Protein AF-0000000066163189 (afdb_homodimer)

Radius of gyration: 23.79 Å; Cα contacts (8 Å, |Δi|>4): 1045; chains: 2; bounding box: 40×76×50 Å

pLDDT: mean 97.34, std 6.43, range [40.25, 99.0]

Organism: Oryza sativa subsp. japonica (NCBI:txid39947)

Nearest PDB structures (foldseek):
  1h1z-assembly1_B  TM=1.001E+00  e=7.828E-42  Oryza sativa
  3ovr-assembly1_B  TM=9.653E-01  e=7.271E-29  Homo sapiens
  1tqx-assembly1_A  TM=9.604E-01  e=1.613E-27  Plasmodium falciparum 3D7
  2fli-assembly1_D  TM=9.454E-01  e=3.245E-25  Streptococcus pyogenes
  3ct7-assembly1_A  TM=8.691E-01  e=1.457E-18  unclassified

Sequence (456 aa):
MAAAAAAKIAPSMLSSDFANLAAEADRMVRLGADWLHMDIMDGHFVPNLTIGAPVIQSLRKHTKAYLDCHLMVTNPSDYVEPLAKAGASGFTFHIEVSRDNWQELIQSIKAKGMRPGVSLRPGTPVEEVFPLVEAENPVELVLVMTVEPGFGGQKFMPEMMEKVRALRKKYPSLDIEVDGGLGPSTIDVAASAGANCIVAGSSIFGAAEPGEVISALRKSVEGSQNKSMAAAAAAKIAPSMLSSDFANLAAEADRMVRLGADWLHMDIMDGHFVPNLTIGAPVIQSLRKHTKAYLDCHLMVTNPSDYVEPLAKAGASGFTFHIEVSRDNWQELIQSIKAKGMRPGVSLRPGTPVEEVFPLVEAENPVELVLVMTVEPGFGGQKFMPEMMEKVRALRKKYPSLDIEVDGGLGPSTIDVAASAGANCIVAGSSIFGAAEPGEVISALRKSVEGSQNKS

Structure (mmCIF, N/CA/C/O backbone):
data_AF-0000000066163189-model_v1
#
loop_
_entity.id
_entity.type
_entity.pdbx_description
1 polymer 'Ribulose-phosphate 3-epimerase, cytoplasmic isoform'
#
loop_
_atom_site.group_PDB
_atom_site.id
_atom_site.type_symbol
_atom_site.label_atom_id
_atom_site.label_alt_id
_atom_site.label_comp_id
_atom_site.label_asym_id
_atom_site.label_entity_id
_atom_site.label_seq_id
_atom_site.pdbx_PDB_ins_code
_atom_site.Cartn_x
_atom_site.Cartn_y
_atom_site.Cartn_z
_atom_site.occupancy
_atom_site.B_iso_or_equiv
_atom_site.auth_seq_id
_atom_site.auth_comp_id
_atom_site.auth_asym_id
_atom_site.auth_atom_id
_atom_site.pdbx_PDB_model_num
ATOM 1 N N . MET A 1 1 ? -7.438 36.906 21.609 1 40.25 1 MET A N 1
ATOM 2 C CA . MET A 1 1 ? -6.391 36.438 20.703 1 40.25 1 MET A CA 1
ATOM 3 C C . MET A 1 1 ? -6.629 35 20.297 1 40.25 1 MET A C 1
ATOM 5 O O . MET A 1 1 ? -6.984 34.156 21.125 1 40.25 1 MET A O 1
ATOM 9 N N . ALA A 1 2 ? -7.105 34.812 19.094 1 50.72 2 ALA A N 1
ATOM 10 C CA . ALA A 1 2 ? -7.41 33.438 18.688 1 50.72 2 ALA A CA 1
ATOM 11 C C . ALA A 1 2 ? -6.32 32.469 19.141 1 50.72 2 ALA A C 1
ATOM 13 O O . ALA A 1 2 ? -5.129 32.781 19.031 1 50.72 2 ALA A O 1
ATOM 14 N N . ALA A 1 3 ? -6.629 31.531 19.969 1 64.12 3 ALA A N 1
ATOM 15 C CA . ALA A 1 3 ? -5.676 30.562 20.5 1 64.12 3 ALA A CA 1
ATOM 16 C C . ALA A 1 3 ? -4.816 29.969 19.375 1 64.12 3 ALA A C 1
ATOM 18 O O . ALA A 1 3 ? -5.324 29.625 18.312 1 64.12 3 ALA A O 1
ATOM 19 N N . ALA A 1 4 ? -3.529 30.141 19.453 1 75.44 4 ALA A N 1
ATOM 20 C CA . ALA A 1 4 ? -2.559 29.609 18.5 1 75.44 4 ALA A CA 1
ATOM 21 C C . ALA A 1 4 ? -2.797 28.125 18.266 1 75.44 4 ALA A C 1
ATOM 23 O O . ALA A 1 4 ? -3.154 27.375 19.188 1 75.44 4 ALA A O 1
ATOM 24 N N . ALA A 1 5 ? -2.73 27.75 16.938 1 88 5 ALA A N 1
ATOM 25 C CA . ALA A 1 5 ? -2.875 26.344 16.594 1 88 5 ALA A CA 1
ATOM 26 C C . ALA A 1 5 ? -1.84 25.484 17.328 1 88 5 ALA A C 1
ATOM 28 O O . ALA A 1 5 ? -0.652 25.812 17.344 1 88 5 ALA A O 1
ATOM 29 N N . ALA A 1 6 ? -2.271 24.484 18.047 1 94.44 6 ALA A N 1
ATOM 30 C CA . ALA A 1 6 ? -1.407 23.641 18.875 1 94.44 6 ALA A CA 1
ATOM 31 C C . ALA A 1 6 ? -0.386 22.891 18.016 1 94.44 6 ALA A C 1
ATOM 33 O O . ALA A 1 6 ? -0.694 22.453 16.906 1 94.44 6 ALA A O 1
ATOM 34 N N . ALA A 1 7 ? 0.768 22.734 18.562 1 98.19 7 ALA A N 1
ATOM 35 C CA . ALA A 1 7 ? 1.824 21.969 17.906 1 98.19 7 ALA A CA 1
ATOM 36 C C . ALA A 1 7 ? 1.438 20.5 17.766 1 98.19 7 ALA A C 1
ATOM 38 O O . ALA A 1 7 ? 0.991 19.875 18.734 1 98.19 7 ALA A O 1
ATOM 39 N N . LYS A 1 8 ? 1.485 19.969 16.625 1 98.75 8 LYS A N 1
ATOM 40 C CA . LYS A 1 8 ? 1.299 18.562 16.344 1 98.75 8 LYS A CA 1
ATOM 41 C C . LYS A 1 8 ? 2.514 17.969 15.617 1 98.75 8 LYS A C 1
ATOM 43 O O . LYS A 1 8 ? 2.883 18.453 14.539 1 98.75 8 LYS A O 1
ATOM 48 N N . ILE A 1 9 ? 3.146 17.016 16.234 1 98.94 9 ILE A N 1
ATOM 49 C CA . ILE A 1 9 ? 4.242 16.297 15.586 1 98.94 9 ILE A CA 1
ATOM 50 C C . ILE A 1 9 ? 3.736 14.961 15.039 1 98.94 9 ILE A C 1
ATOM 52 O O . ILE A 1 9 ? 3.148 14.164 15.781 1 98.94 9 ILE A O 1
ATOM 56 N N . ALA A 1 10 ? 3.941 14.727 13.75 1 98.94 10 ALA A N 1
ATOM 57 C CA . ALA A 1 10 ? 3.395 13.562 13.055 1 98.94 10 ALA A CA 1
ATOM 58 C C . ALA A 1 10 ? 4.488 12.797 12.328 1 98.94 10 ALA A C 1
ATOM 60 O O . ALA A 1 10 ? 4.73 13.016 11.141 1 98.94 10 ALA A O 1
ATOM 61 N N . PRO A 1 11 ? 5.145 11.852 13 1 98.94 11 PRO A N 1
ATOM 62 C CA . PRO A 1 11 ? 6.117 11.023 12.281 1 98.94 11 PRO A CA 1
ATOM 63 C C . PRO A 1 11 ? 5.523 10.336 11.055 1 98.94 11 PRO A C 1
ATOM 65 O O . PRO A 1 11 ? 4.422 9.781 11.125 1 98.94 11 PRO A O 1
ATOM 68 N N . SER A 1 12 ? 6.184 10.516 9.891 1 98.88 12 SER A N 1
ATOM 69 C CA . SER A 1 12 ? 5.773 9.781 8.695 1 98.88 12 SER A CA 1
ATOM 70 C C . SER A 1 12 ? 6.105 8.297 8.82 1 98.88 12 SER A C 1
ATOM 72 O O . SER A 1 12 ? 7.277 7.914 8.828 1 98.88 12 SER A O 1
ATOM 74 N N . MET A 1 13 ? 5.117 7.516 8.781 1 98.81 13 MET A N 1
ATOM 75 C CA . MET A 1 13 ? 5.312 6.078 8.961 1 98.81 13 MET A CA 1
ATOM 76 C C . MET A 1 13 ? 5.949 5.457 7.727 1 98.81 13 MET A C 1
ATOM 78 O O . MET A 1 13 ? 6.387 4.305 7.762 1 98.81 13 MET A O 1
ATOM 82 N N . LEU A 1 14 ? 6.043 6.207 6.664 1 98.62 14 LEU A N 1
ATOM 83 C CA . LEU A 1 14 ? 6.734 5.742 5.469 1 98.62 14 LEU A CA 1
ATOM 84 C C . LEU A 1 14 ? 8.172 5.352 5.793 1 98.62 14 LEU A C 1
ATOM 86 O O . LEU A 1 14 ? 8.766 4.508 5.109 1 98.62 14 LEU A O 1
ATOM 90 N N . SER A 1 15 ? 8.75 5.996 6.816 1 98.31 15 SER A N 1
ATOM 91 C CA . SER A 1 15 ? 10.133 5.734 7.211 1 98.31 15 SER A CA 1
ATOM 92 C C . SER A 1 15 ? 10.211 4.613 8.242 1 98.31 15 SER A C 1
ATOM 94 O O . SER A 1 15 ? 11.305 4.219 8.648 1 98.31 15 SER A O 1
ATOM 96 N N . SER A 1 16 ? 9.086 4.078 8.641 1 98.56 16 SER A N 1
ATOM 97 C CA . SER A 1 16 ? 9.07 3.031 9.656 1 98.56 16 SER A CA 1
ATOM 98 C C . SER A 1 16 ? 9.258 1.651 9.039 1 98.56 16 SER A C 1
ATOM 100 O O . SER A 1 16 ? 9.375 1.528 7.816 1 98.56 16 SER A O 1
ATOM 102 N N . ASP A 1 17 ? 9.406 0.625 9.906 1 98.75 17 ASP A N 1
ATOM 103 C CA . ASP A 1 17 ? 9.336 -0.772 9.492 1 98.75 17 ASP A CA 1
ATOM 104 C C . ASP A 1 17 ? 7.883 -1.229 9.336 1 98.75 17 ASP A C 1
ATOM 106 O O . ASP A 1 17 ? 7.25 -1.634 10.312 1 98.75 17 ASP A O 1
ATOM 110 N N . PHE A 1 18 ? 7.395 -1.309 8.086 1 98.88 18 PHE A N 1
ATOM 111 C CA . PHE A 1 18 ? 6.004 -1.672 7.836 1 98.88 18 PHE A CA 1
ATOM 112 C C . PHE A 1 18 ? 5.723 -3.098 8.297 1 98.88 18 PHE A C 1
ATOM 114 O O . PHE A 1 18 ? 4.566 -3.473 8.5 1 98.88 18 PHE A O 1
ATOM 121 N N . ALA A 1 19 ? 6.793 -3.898 8.414 1 98.88 19 ALA A N 1
ATOM 122 C CA . ALA A 1 19 ? 6.59 -5.281 8.844 1 98.88 19 ALA A CA 1
ATOM 123 C C . ALA A 1 19 ? 6.266 -5.359 10.328 1 98.88 19 ALA A C 1
ATOM 125 O O . ALA A 1 19 ? 5.801 -6.391 10.82 1 98.88 19 ALA A O 1
ATOM 126 N N . ASN A 1 20 ? 6.551 -4.332 11.062 1 98.88 20 ASN A N 1
ATOM 127 C CA . ASN A 1 20 ? 6.258 -4.191 12.484 1 98.88 20 ASN A CA 1
ATOM 128 C C . ASN A 1 20 ? 5.566 -2.863 12.789 1 98.88 20 ASN A C 1
ATOM 130 O O . ASN A 1 20 ? 5.965 -2.148 13.711 1 98.88 20 ASN A O 1
ATOM 134 N N . LEU A 1 21 ? 4.574 -2.578 12.039 1 98.94 21 LEU A N 1
ATOM 135 C CA . LEU A 1 21 ? 3.941 -1.264 12.008 1 98.94 21 LEU A CA 1
ATOM 136 C C . LEU A 1 21 ? 3.275 -0.943 13.336 1 98.94 21 LEU A C 1
ATOM 138 O O . LEU A 1 21 ? 3.326 0.198 13.805 1 98.94 21 LEU A O 1
ATOM 142 N N . ALA A 1 22 ? 2.619 -1.961 13.969 1 98.94 22 ALA A N 1
ATOM 143 C CA . ALA A 1 22 ? 1.968 -1.738 15.258 1 98.94 22 ALA A CA 1
ATOM 144 C C . ALA A 1 22 ? 2.977 -1.296 16.312 1 98.94 22 ALA A C 1
ATOM 146 O O . ALA A 1 22 ? 2.732 -0.341 17.047 1 98.94 22 ALA A O 1
ATOM 147 N N . ALA A 1 23 ? 4.07 -1.966 16.359 1 98.88 23 ALA A N 1
ATOM 148 C CA . ALA A 1 23 ? 5.121 -1.641 17.312 1 98.88 23 ALA A CA 1
ATOM 149 C C . ALA A 1 23 ? 5.711 -0.262 17.031 1 98.88 23 ALA A C 1
ATOM 151 O O . ALA A 1 23 ? 5.988 0.501 17.969 1 98.88 23 ALA A O 1
ATOM 152 N N . GLU A 1 24 ? 5.934 0.017 15.773 1 98.88 24 GLU A N 1
ATOM 153 C CA . GLU A 1 24 ? 6.473 1.317 15.383 1 98.88 24 GLU A CA 1
ATOM 154 C C . GLU A 1 24 ? 5.516 2.445 15.766 1 98.88 24 GLU A C 1
ATOM 156 O O . GLU A 1 24 ? 5.949 3.498 16.25 1 98.88 24 GLU A O 1
ATOM 161 N N . ALA A 1 25 ? 4.254 2.215 15.5 1 98.88 25 ALA A N 1
ATOM 162 C CA . ALA A 1 25 ? 3.238 3.201 15.859 1 98.88 25 ALA A CA 1
ATOM 163 C C . ALA A 1 25 ? 3.227 3.451 17.359 1 98.88 25 ALA A C 1
ATOM 165 O O . ALA A 1 25 ? 3.227 4.602 17.812 1 98.88 25 ALA A O 1
ATOM 166 N N . ASP A 1 26 ? 3.215 2.379 18.125 1 98.88 26 ASP A N 1
ATOM 167 C CA . ASP A 1 26 ? 3.227 2.479 19.578 1 98.88 26 ASP A CA 1
ATOM 168 C C . ASP A 1 26 ? 4.473 3.215 20.062 1 98.88 26 ASP A C 1
ATOM 170 O O . ASP A 1 26 ? 4.387 4.066 20.953 1 98.88 26 ASP A O 1
ATOM 174 N N . ARG A 1 27 ? 5.566 2.863 19.5 1 98.81 27 ARG A N 1
ATOM 175 C CA . ARG A 1 27 ? 6.836 3.49 19.844 1 98.81 27 ARG A CA 1
ATOM 176 C C . ARG A 1 27 ? 6.777 5 19.641 1 98.81 27 ARG A C 1
ATOM 178 O O . ARG A 1 27 ? 7.152 5.77 20.516 1 98.81 27 ARG A O 1
ATOM 185 N N . MET A 1 28 ? 6.289 5.418 18.484 1 98.88 28 MET A N 1
ATOM 186 C CA . MET A 1 28 ? 6.223 6.84 18.156 1 98.88 28 MET A CA 1
ATOM 187 C C . MET A 1 28 ? 5.273 7.574 19.094 1 98.88 28 MET A C 1
ATOM 189 O O . MET A 1 28 ? 5.582 8.672 19.562 1 98.88 28 MET A O 1
ATOM 193 N N . VAL A 1 29 ? 4.125 6.977 19.375 1 98.88 29 VAL A N 1
ATOM 194 C CA . VAL A 1 29 ? 3.152 7.605 20.266 1 98.88 29 VAL A CA 1
ATOM 195 C C . VAL A 1 29 ? 3.742 7.734 21.656 1 98.88 29 VAL A C 1
ATOM 197 O O . VAL A 1 29 ? 3.646 8.797 22.281 1 98.88 29 VAL A O 1
ATOM 200 N N . ARG A 1 30 ? 4.398 6.73 22.125 1 98.75 30 ARG A N 1
ATOM 201 C CA . ARG A 1 30 ? 5.012 6.742 23.453 1 98.75 30 ARG A CA 1
ATOM 202 C C . ARG A 1 30 ? 6.109 7.797 23.531 1 98.75 30 ARG A C 1
ATOM 204 O O . ARG A 1 30 ? 6.328 8.383 24.594 1 98.75 30 ARG A O 1
ATOM 211 N N . LEU A 1 31 ? 6.707 8.039 22.438 1 98.81 31 LEU A N 1
ATOM 212 C CA . LEU A 1 31 ? 7.832 8.969 22.422 1 98.81 31 LEU A CA 1
ATOM 213 C C . LEU A 1 31 ? 7.348 10.406 22.25 1 98.81 31 LEU A C 1
ATOM 215 O O . LEU A 1 31 ? 8.156 11.336 22.234 1 98.81 31 LEU A O 1
ATOM 219 N N . GLY A 1 32 ? 6.043 10.602 22.031 1 98.75 32 GLY A N 1
ATOM 220 C CA . GLY A 1 32 ? 5.508 11.945 22.109 1 98.75 32 GLY A CA 1
ATOM 221 C C . GLY A 1 32 ? 4.84 12.398 20.828 1 98.75 32 GLY A C 1
ATOM 222 O O . GLY A 1 32 ? 4.418 13.555 20.703 1 98.75 32 GLY A O 1
ATOM 223 N N . ALA A 1 33 ? 4.73 11.547 19.859 1 98.88 33 ALA A N 1
ATOM 224 C CA . ALA A 1 33 ? 4.035 11.906 18.625 1 98.88 33 ALA A CA 1
ATOM 225 C C . ALA A 1 33 ? 2.562 12.203 18.891 1 98.88 33 ALA A C 1
ATOM 227 O O . ALA A 1 33 ? 1.92 11.523 19.688 1 98.88 33 ALA A O 1
ATOM 228 N N . ASP A 1 34 ? 2.027 13.195 18.234 1 98.81 34 ASP A N 1
ATOM 229 C CA . ASP A 1 34 ? 0.611 13.531 18.344 1 98.81 34 ASP A CA 1
ATOM 230 C C . ASP A 1 34 ? -0.208 12.75 17.312 1 98.81 34 ASP A C 1
ATOM 232 O O . ASP A 1 34 ? -1.322 12.312 17.609 1 98.81 34 ASP A O 1
ATOM 236 N N . TRP A 1 35 ? 0.291 12.688 16.109 1 98.88 35 TRP A N 1
ATOM 237 C CA . TRP A 1 35 ? -0.327 12 14.969 1 98.88 35 TRP A CA 1
ATOM 238 C C . TRP A 1 35 ? 0.63 10.984 14.359 1 98.88 35 TRP A C 1
ATOM 240 O O . TRP A 1 35 ? 1.828 11 14.648 1 98.88 35 TRP A O 1
ATOM 250 N N . LEU A 1 36 ? 0.13 10.047 13.664 1 98.94 36 LEU A N 1
ATOM 251 C CA . LEU A 1 36 ? 0.882 9.172 12.773 1 98.94 36 LEU A CA 1
ATOM 252 C C . LEU A 1 36 ? 0.551 9.469 11.312 1 98.94 36 LEU A C 1
ATOM 254 O O . LEU A 1 36 ? -0.595 9.305 10.891 1 98.94 36 LEU A O 1
ATOM 258 N N . HIS A 1 37 ? 1.561 9.977 10.609 1 98.94 37 HIS A N 1
ATOM 259 C CA . HIS A 1 37 ? 1.363 10.383 9.227 1 98.94 37 HIS A CA 1
ATOM 260 C C . HIS A 1 37 ? 1.447 9.188 8.281 1 98.94 37 HIS A C 1
ATOM 262 O O . HIS A 1 37 ? 2.449 8.469 8.273 1 98.94 37 HIS A O 1
ATOM 268 N N . MET A 1 38 ? 0.392 8.953 7.566 1 98.94 38 MET A N 1
ATOM 269 C CA . MET A 1 38 ? 0.267 7.805 6.672 1 98.94 38 MET A CA 1
ATOM 270 C C . MET A 1 38 ? 0.242 8.25 5.215 1 98.94 38 MET A C 1
ATOM 272 O O . MET A 1 38 ? -0.732 8.859 4.762 1 98.94 38 MET A O 1
ATOM 276 N N . ASP A 1 39 ? 1.277 7.949 4.52 1 98.94 39 ASP A N 1
ATOM 277 C CA . ASP A 1 39 ? 1.417 8.367 3.125 1 98.94 39 ASP A CA 1
ATOM 278 C C . ASP A 1 39 ? 0.782 7.344 2.184 1 98.94 39 ASP A C 1
ATOM 280 O O . ASP A 1 39 ? 1.329 6.258 1.976 1 98.94 39 ASP A O 1
ATOM 284 N N . ILE A 1 40 ? -0.329 7.688 1.602 1 98.94 40 ILE A N 1
ATOM 285 C CA . ILE A 1 40 ? -1.058 6.84 0.663 1 98.94 40 ILE A CA 1
ATOM 286 C C . ILE A 1 40 ? -0.756 7.281 -0.768 1 98.94 40 ILE A C 1
ATOM 288 O O . ILE A 1 40 ? -1.087 8.398 -1.163 1 98.94 40 ILE A O 1
ATOM 292 N N . MET A 1 41 ? -0.083 6.449 -1.562 1 98.94 41 MET A N 1
ATOM 293 C CA . MET A 1 41 ? 0.368 6.758 -2.916 1 98.94 41 MET A CA 1
ATOM 294 C C . MET A 1 41 ? -0.101 5.695 -3.902 1 98.94 41 MET A C 1
ATOM 296 O O . MET A 1 41 ? -0.005 4.5 -3.621 1 98.94 41 MET A O 1
ATOM 300 N N . ASP A 1 42 ? -0.546 6.082 -5.141 1 98.81 42 ASP A N 1
ATOM 301 C CA . ASP A 1 42 ? -1.227 5.133 -6.02 1 98.81 42 ASP A CA 1
ATOM 302 C C . ASP A 1 42 ? -0.363 4.789 -7.23 1 98.81 42 ASP A C 1
ATOM 304 O O . ASP A 1 42 ? -0.814 4.094 -8.141 1 98.81 42 ASP A O 1
ATOM 308 N N . GLY A 1 43 ? 0.886 5.332 -7.293 1 98.56 43 GLY A N 1
ATOM 309 C CA . GLY A 1 43 ? 1.746 5.043 -8.43 1 98.56 43 GLY A CA 1
ATOM 310 C C . GLY A 1 43 ? 1.353 5.797 -9.68 1 98.56 43 GLY A C 1
ATOM 311 O O . GLY A 1 43 ? 1.893 5.547 -10.758 1 98.56 43 GLY A O 1
ATOM 312 N N . HIS A 1 44 ? 0.404 6.695 -9.719 1 98.69 44 HIS A N 1
ATOM 313 C CA . HIS A 1 44 ? -0.078 7.477 -10.859 1 98.69 44 HIS A CA 1
ATOM 314 C C . HIS A 1 44 ? 0.061 8.969 -10.602 1 98.69 44 HIS A C 1
ATOM 316 O O . HIS A 1 44 ? 0.717 9.68 -11.367 1 98.69 44 HIS A O 1
ATOM 322 N N . PHE A 1 45 ? -0.524 9.453 -9.477 1 98.69 45 PHE A N 1
ATOM 323 C CA . PHE A 1 45 ? -0.32 10.844 -9.109 1 98.69 45 PHE A CA 1
ATOM 324 C C . PHE A 1 45 ? 1.151 11.125 -8.82 1 98.69 45 PHE A C 1
ATOM 326 O O . PHE A 1 45 ? 1.679 12.172 -9.203 1 98.69 45 PHE A O 1
ATOM 333 N N . VAL A 1 46 ? 1.756 10.234 -8.055 1 98.62 46 VAL A N 1
ATOM 334 C CA . VAL A 1 46 ? 3.199 10.141 -7.867 1 98.62 46 VAL A CA 1
ATOM 335 C C . VAL A 1 46 ? 3.693 8.766 -8.32 1 98.62 46 VAL A C 1
ATOM 337 O O . VAL A 1 46 ? 2.916 7.812 -8.398 1 98.62 46 VAL A O 1
ATOM 340 N N . PRO A 1 47 ? 4.957 8.641 -8.664 1 97.44 47 PRO A N 1
ATOM 341 C CA . PRO A 1 47 ? 5.43 7.375 -9.234 1 97.44 47 PRO A CA 1
ATOM 342 C C . PRO A 1 47 ? 5.461 6.246 -8.203 1 97.44 47 PRO A C 1
ATOM 344 O O . PRO A 1 47 ? 5.352 5.074 -8.57 1 97.44 47 PRO A O 1
ATOM 347 N N . ASN A 1 48 ? 5.539 6.516 -6.992 1 98.06 48 ASN A N 1
ATOM 348 C CA . ASN A 1 48 ? 5.645 5.5 -5.949 1 98.06 48 ASN A CA 1
ATOM 349 C C . ASN A 1 48 ? 4.273 4.961 -5.551 1 98.06 48 ASN A C 1
ATOM 351 O O . ASN A 1 48 ? 3.299 5.707 -5.496 1 98.06 48 ASN A O 1
ATOM 355 N N . LEU A 1 49 ? 4.172 3.625 -5.348 1 98.75 49 LEU A N 1
ATOM 356 C CA . LEU A 1 49 ? 3.029 2.945 -4.746 1 98.75 49 LEU A CA 1
ATOM 357 C C . LEU A 1 49 ? 3.342 2.52 -3.314 1 98.75 49 LEU A C 1
ATOM 359 O O . LEU A 1 49 ? 4.348 1.847 -3.068 1 98.75 49 LEU A O 1
ATOM 363 N N . THR A 1 50 ? 2.52 2.889 -2.33 1 98.81 50 THR A N 1
ATOM 364 C CA . THR A 1 50 ? 2.904 2.613 -0.949 1 98.81 50 THR A CA 1
ATOM 365 C C . THR A 1 50 ? 1.864 1.733 -0.262 1 98.81 50 THR A C 1
ATOM 367 O O . THR A 1 50 ? 1.896 0.508 -0.395 1 98.81 50 THR A O 1
ATOM 370 N N . ILE A 1 51 ? 0.811 2.361 0.335 1 98.94 51 ILE A N 1
ATOM 371 C CA . ILE A 1 51 ? -0.146 1.6 1.13 1 98.94 51 ILE A CA 1
ATOM 372 C C . ILE A 1 51 ? -1.564 2.08 0.83 1 98.94 51 ILE A C 1
ATOM 374 O O . ILE A 1 51 ? -1.754 3.16 0.266 1 98.94 51 ILE A O 1
ATOM 378 N N . GLY A 1 52 ? -2.537 1.241 1.161 1 98.81 52 GLY A N 1
ATOM 379 C CA . GLY A 1 52 ? -3.943 1.6 1.069 1 98.81 52 GLY A CA 1
ATOM 380 C C . GLY A 1 52 ? -4.738 1.227 2.307 1 98.81 52 GLY A C 1
ATOM 381 O O . GLY A 1 52 ? -4.172 1.091 3.395 1 98.81 52 GLY A O 1
ATOM 382 N N . ALA A 1 53 ? -6.031 1.121 2.154 1 98.88 53 ALA A N 1
ATOM 383 C CA . ALA A 1 53 ? -6.984 0.951 3.248 1 98.88 53 ALA A CA 1
ATOM 384 C C . ALA A 1 53 ? -6.664 -0.295 4.066 1 98.88 53 ALA A C 1
ATOM 386 O O . ALA A 1 53 ? -6.793 -0.29 5.293 1 98.88 53 ALA A O 1
ATOM 387 N N . PRO A 1 54 ? -6.191 -1.445 3.457 1 98.81 54 PRO A N 1
ATOM 388 C CA . PRO A 1 54 ? -5.93 -2.641 4.262 1 98.81 54 PRO A CA 1
ATOM 389 C C . PRO A 1 54 ? -4.863 -2.406 5.332 1 98.81 54 PRO A C 1
ATOM 391 O O . PRO A 1 54 ? -4.965 -2.947 6.438 1 98.81 54 PRO A O 1
ATOM 394 N N . VAL A 1 55 ? -3.893 -1.619 5.023 1 98.94 55 VAL A N 1
ATOM 395 C CA . VAL A 1 55 ? -2.834 -1.333 5.988 1 98.94 55 VAL A CA 1
ATOM 396 C C . VAL A 1 55 ? -3.375 -0.434 7.094 1 98.94 55 VAL A C 1
ATOM 398 O O . VAL A 1 55 ? -3.1 -0.66 8.273 1 98.94 55 VAL A O 1
ATOM 401 N N . ILE A 1 56 ? -4.16 0.582 6.703 1 98.94 56 ILE A N 1
ATOM 402 C CA . ILE A 1 56 ? -4.781 1.476 7.676 1 98.94 56 ILE A CA 1
ATOM 403 C C . ILE A 1 56 ? -5.676 0.671 8.617 1 98.94 56 ILE A C 1
ATOM 405 O O . ILE A 1 56 ? -5.629 0.852 9.836 1 98.94 56 ILE A O 1
ATOM 409 N N . GLN A 1 57 ? -6.48 -0.187 8.039 1 98.88 57 GLN A N 1
ATOM 410 C CA . GLN A 1 57 ? -7.414 -1.005 8.797 1 98.88 57 GLN A CA 1
ATOM 411 C C . GLN A 1 57 ? -6.68 -1.901 9.789 1 98.88 57 GLN A C 1
ATOM 413 O O . GLN A 1 57 ? -7.113 -2.057 10.938 1 98.88 57 GLN A O 1
ATOM 418 N N . SER A 1 58 ? -5.605 -2.527 9.359 1 98.88 58 SER A N 1
ATOM 419 C CA . SER A 1 58 ? -4.801 -3.369 10.234 1 98.88 58 SER A CA 1
ATOM 420 C C . SER A 1 58 ? -4.215 -2.562 11.391 1 98.88 58 SER A C 1
ATOM 422 O O . SER A 1 58 ? -4.281 -2.986 12.547 1 98.88 58 SER A O 1
ATOM 424 N N . LEU A 1 59 ? -3.662 -1.405 11.062 1 98.94 59 LEU A N 1
ATOM 425 C CA . LEU A 1 59 ? -3.025 -0.586 12.086 1 98.94 59 LEU A CA 1
ATOM 426 C C . LEU A 1 59 ? -4.051 -0.074 13.086 1 98.94 59 LEU A C 1
ATOM 428 O O . LEU A 1 59 ? -3.764 0.024 14.281 1 98.94 59 LEU A O 1
ATOM 432 N N . ARG A 1 60 ? -5.215 0.245 12.609 1 98.94 60 ARG A N 1
ATOM 433 C CA . ARG A 1 60 ? -6.266 0.808 13.453 1 98.94 60 ARG A CA 1
ATOM 434 C C . ARG A 1 60 ? -6.602 -0.126 14.609 1 98.94 60 ARG A C 1
ATOM 436 O O . ARG A 1 60 ? -6.914 0.33 15.711 1 98.94 60 ARG A O 1
ATOM 443 N N . LYS A 1 61 ? -6.453 -1.396 14.461 1 98.69 61 LYS A N 1
ATOM 444 C CA . LYS A 1 61 ? -6.75 -2.387 15.492 1 98.69 61 LYS A CA 1
ATOM 445 C C . LYS A 1 61 ? -5.77 -2.273 16.656 1 98.69 61 LYS A C 1
ATOM 447 O O . LYS A 1 61 ? -6.02 -2.809 17.734 1 98.69 61 LYS A O 1
ATOM 452 N N . HIS A 1 62 ? -4.719 -1.561 16.453 1 98.81 62 HIS A N 1
ATOM 453 C CA . HIS A 1 62 ? -3.643 -1.625 17.438 1 98.81 62 HIS A CA 1
ATOM 454 C C . HIS A 1 62 ? -3.338 -0.246 18.016 1 98.81 62 HIS A C 1
ATOM 456 O O . HIS A 1 62 ? -2.447 -0.103 18.859 1 98.81 62 HIS A O 1
ATOM 462 N N . THR A 1 63 ? -3.998 0.761 17.594 1 98.75 63 THR A N 1
ATOM 463 C CA . THR A 1 63 ? -3.715 2.104 18.094 1 98.75 63 THR A CA 1
ATOM 464 C C . THR A 1 63 ? -4.969 2.975 18.031 1 98.75 63 THR A C 1
ATOM 466 O O . THR A 1 63 ? -5.836 2.766 17.188 1 98.75 63 THR A O 1
ATOM 469 N N . LYS A 1 64 ? -5.074 3.895 18.844 1 98.31 64 LYS A N 1
ATOM 470 C CA . LYS A 1 64 ? -6.141 4.891 18.812 1 98.31 64 LYS A CA 1
ATOM 471 C C . LYS A 1 64 ? -5.621 6.242 18.328 1 98.31 64 LYS A C 1
ATOM 473 O O . LYS A 1 64 ? -6.355 7.23 18.328 1 98.31 64 LYS A O 1
ATOM 478 N N . ALA A 1 65 ? -4.34 6.23 17.969 1 98.75 65 ALA A N 1
ATOM 479 C CA . ALA A 1 65 ? -3.697 7.473 17.562 1 98.75 65 ALA A CA 1
ATOM 480 C C . ALA A 1 65 ? -4.402 8.07 16.344 1 98.75 65 ALA A C 1
ATOM 482 O O . ALA A 1 65 ? -5.094 7.363 15.609 1 98.75 65 ALA A O 1
ATOM 483 N N . TYR A 1 66 ? -4.328 9.391 16.203 1 98.88 66 TYR A N 1
ATOM 484 C CA . TYR A 1 66 ? -4.805 10.07 15 1 98.88 66 TYR A CA 1
ATOM 485 C C . TYR A 1 66 ? -4.012 9.641 13.773 1 98.88 66 TYR A C 1
ATOM 487 O O . TYR A 1 66 ? -2.807 9.883 13.695 1 98.88 66 TYR A O 1
ATOM 495 N N . LEU A 1 67 ? -4.695 8.961 12.875 1 98.94 67 LEU A N 1
ATOM 496 C CA . LEU A 1 67 ? -4.059 8.547 11.625 1 98.94 67 LEU A CA 1
ATOM 497 C C . LEU A 1 67 ? -4.227 9.617 10.547 1 98.94 67 LEU A C 1
ATOM 499 O O . LEU A 1 67 ? -5.309 9.758 9.977 1 98.94 67 LEU A O 1
ATOM 503 N N . ASP A 1 68 ? -3.186 10.375 10.352 1 98.94 68 ASP A N 1
ATOM 504 C CA . ASP A 1 68 ? -3.115 11.477 9.391 1 98.94 68 ASP A CA 1
ATOM 505 C C . ASP A 1 68 ? -2.82 10.961 7.988 1 98.94 68 ASP A C 1
ATOM 507 O O . ASP A 1 68 ? -1.661 10.883 7.578 1 98.94 68 ASP A O 1
ATOM 511 N N . CYS A 1 69 ? -3.887 10.656 7.234 1 98.94 69 CYS A N 1
ATOM 512 C CA . CYS A 1 69 ? -3.723 10.055 5.918 1 98.94 69 CYS A CA 1
ATOM 513 C C . CYS A 1 69 ? -3.539 11.125 4.848 1 98.94 69 CYS A C 1
ATOM 515 O O . CYS A 1 69 ? -4.438 11.938 4.617 1 98.94 69 CYS A O 1
ATOM 517 N N . HIS A 1 70 ? -2.4 11.148 4.281 1 98.94 70 HIS A N 1
ATOM 518 C CA . HIS A 1 70 ? -2.051 12.016 3.164 1 98.94 70 HIS A CA 1
ATOM 519 C C . HIS A 1 70 ? -2.164 11.281 1.833 1 98.94 70 HIS A C 1
ATOM 521 O O . HIS A 1 70 ? -1.351 10.406 1.532 1 98.94 70 HIS A O 1
ATOM 527 N N . LEU A 1 71 ? -3.184 11.68 1.035 1 98.94 71 LEU A N 1
ATOM 528 C CA . LEU A 1 71 ? -3.508 10.953 -0.192 1 98.94 71 LEU A CA 1
ATOM 529 C C . LEU A 1 71 ? -2.836 11.609 -1.397 1 98.94 71 LEU A C 1
ATOM 531 O O . LEU A 1 71 ? -3.248 12.68 -1.84 1 98.94 71 LEU A O 1
ATOM 535 N N . MET A 1 72 ? -1.813 11 -1.833 1 98.94 72 MET A N 1
ATOM 536 C CA . MET A 1 72 ? -1.195 11.305 -3.119 1 98.94 72 MET A CA 1
ATOM 537 C C . MET A 1 72 ? -1.69 10.352 -4.199 1 98.94 72 MET A C 1
ATOM 539 O O . MET A 1 72 ? -0.941 9.492 -4.664 1 98.94 72 MET A O 1
ATOM 543 N N . VAL A 1 73 ? -2.965 10.531 -4.578 1 98.88 73 VAL A N 1
ATOM 544 C CA . VAL A 1 73 ? -3.67 9.656 -5.508 1 98.88 73 VAL A CA 1
ATOM 545 C C . VAL A 1 73 ? -4.379 10.492 -6.57 1 98.88 73 VAL A C 1
ATOM 547 O O . VAL A 1 73 ? -4.68 11.664 -6.348 1 98.88 73 VAL A O 1
ATOM 550 N N . THR A 1 74 ? -4.758 9.883 -7.672 1 98.5 74 THR A N 1
ATOM 551 C CA . THR A 1 74 ? -5.363 10.555 -8.82 1 98.5 74 THR A CA 1
ATOM 552 C C . THR A 1 74 ? -6.836 10.852 -8.555 1 98.5 74 THR A C 1
ATOM 554 O O . THR A 1 74 ? -7.348 11.891 -8.984 1 98.5 74 THR A O 1
ATOM 557 N N . ASN A 1 75 ? -7.57 9.93 -7.883 1 97.94 75 ASN A N 1
ATOM 558 C CA . ASN A 1 75 ? -9 10.055 -7.648 1 97.94 75 ASN A CA 1
ATOM 559 C C . ASN A 1 75 ? -9.344 9.922 -6.164 1 97.94 75 ASN A C 1
ATOM 561 O O . ASN A 1 75 ? -9.938 8.93 -5.746 1 97.94 75 ASN A O 1
ATOM 565 N N . PRO A 1 76 ? -9.133 11 -5.449 1 98.81 76 PRO A N 1
ATOM 566 C CA . PRO A 1 76 ? -9.305 10.891 -3.998 1 98.81 76 PRO A CA 1
ATOM 567 C C . PRO A 1 76 ? -10.727 10.477 -3.607 1 98.81 76 PRO A C 1
ATOM 569 O O . PRO A 1 76 ? -10.914 9.805 -2.588 1 98.81 76 PRO A O 1
ATOM 572 N N . SER A 1 77 ? -11.734 10.828 -4.402 1 98.75 77 SER A N 1
ATOM 573 C CA . SER A 1 77 ? -13.125 10.516 -4.074 1 98.75 77 SER A CA 1
ATOM 574 C C . SER A 1 77 ? -13.328 9.008 -3.941 1 98.75 77 SER A C 1
ATOM 576 O O . SER A 1 77 ? -14.172 8.562 -3.158 1 98.75 77 SER A O 1
ATOM 578 N N . ASP A 1 78 ? -12.562 8.234 -4.668 1 98.62 78 ASP A N 1
ATOM 579 C CA . ASP A 1 78 ? -12.688 6.777 -4.664 1 98.62 78 ASP A CA 1
ATOM 580 C C . ASP A 1 78 ? -12.281 6.195 -3.309 1 98.62 78 ASP A C 1
ATOM 582 O O . ASP A 1 78 ? -12.625 5.051 -2.994 1 98.62 78 ASP A O 1
ATOM 586 N N . TYR A 1 79 ? -11.609 6.973 -2.473 1 98.81 79 TYR A N 1
ATOM 587 C CA . TYR A 1 79 ? -10.977 6.41 -1.287 1 98.81 79 TYR A CA 1
ATOM 588 C C . TYR A 1 79 ? -11.688 6.863 -0.018 1 98.81 79 TYR A C 1
ATOM 590 O O . TYR A 1 79 ? -11.352 6.414 1.082 1 98.81 79 TYR A O 1
ATOM 598 N N . VAL A 1 80 ? -12.695 7.754 -0.119 1 98.94 80 VAL A N 1
ATOM 599 C CA . VAL A 1 80 ? -13.367 8.281 1.065 1 98.94 80 VAL A CA 1
ATOM 600 C C . VAL A 1 80 ? -14 7.137 1.855 1 98.94 80 VAL A C 1
ATOM 602 O O . VAL A 1 80 ? -13.719 6.969 3.045 1 98.94 80 VAL A O 1
ATOM 605 N N . GLU A 1 81 ? -14.75 6.332 1.221 1 98.75 81 GLU A N 1
ATOM 606 C CA . GLU A 1 81 ? -15.445 5.25 1.909 1 98.75 81 GLU A CA 1
ATOM 607 C C . GLU A 1 81 ? -14.469 4.207 2.439 1 98.75 81 GLU A C 1
ATOM 609 O O . GLU A 1 81 ? -14.508 3.854 3.619 1 98.75 81 GLU A O 1
ATOM 614 N N . PRO A 1 82 ? -13.516 3.693 1.626 1 98.75 82 PRO A N 1
ATOM 615 C CA . PRO A 1 82 ? -12.602 2.662 2.119 1 98.75 82 PRO A CA 1
ATOM 616 C C . PRO A 1 82 ? -11.75 3.141 3.293 1 98.75 82 PRO A C 1
ATOM 618 O O . PRO A 1 82 ? -11.5 2.381 4.23 1 98.75 82 PRO A O 1
ATOM 621 N N . LEU A 1 83 ? -11.32 4.375 3.283 1 98.94 83 LEU A N 1
ATOM 622 C CA . LEU A 1 83 ? -10.453 4.859 4.352 1 98.94 83 LEU A CA 1
ATOM 623 C C . LEU A 1 83 ? -11.25 5.141 5.617 1 98.94 83 LEU A C 1
ATOM 625 O O . LEU A 1 83 ? -10.758 4.938 6.727 1 98.94 83 LEU A O 1
ATOM 629 N N . ALA A 1 84 ? -12.469 5.633 5.438 1 98.94 84 ALA A N 1
ATOM 630 C CA . ALA A 1 84 ? -13.344 5.801 6.598 1 98.94 84 ALA A CA 1
ATOM 631 C C . ALA A 1 84 ? -13.586 4.465 7.293 1 98.94 84 ALA A C 1
ATOM 633 O O . ALA A 1 84 ? -13.453 4.363 8.516 1 98.94 84 ALA A O 1
ATOM 634 N N . LYS A 1 85 ? -13.938 3.471 6.5 1 98.81 85 LYS A N 1
ATOM 635 C CA . LYS A 1 85 ? -14.172 2.135 7.043 1 98.81 85 LYS A CA 1
ATOM 636 C C . LYS A 1 85 ? -12.914 1.583 7.707 1 98.81 85 LYS A C 1
ATOM 638 O O . LYS A 1 85 ? -12.992 0.861 8.703 1 98.81 85 LYS A O 1
ATOM 643 N N . ALA A 1 86 ? -11.766 1.944 7.176 1 98.88 86 ALA A N 1
ATOM 644 C CA . ALA A 1 86 ? -10.484 1.443 7.668 1 98.88 86 ALA A CA 1
ATOM 645 C C . ALA A 1 86 ? -10.102 2.115 8.984 1 98.88 86 ALA A C 1
ATOM 647 O O . ALA A 1 86 ? -9.227 1.631 9.703 1 98.88 86 ALA A O 1
ATOM 648 N N . GLY A 1 87 ? -10.688 3.27 9.289 1 98.88 87 GLY A N 1
ATOM 649 C CA . GLY A 1 87 ? -10.43 3.928 10.555 1 98.88 87 GLY A CA 1
ATOM 650 C C . GLY A 1 87 ? -9.492 5.109 10.438 1 98.88 87 GLY A C 1
ATOM 651 O O . GLY A 1 87 ? -8.867 5.512 11.422 1 98.88 87 GLY A O 1
ATOM 652 N N . ALA A 1 88 ? -9.367 5.656 9.273 1 98.88 88 ALA A N 1
ATOM 653 C CA . ALA A 1 88 ? -8.602 6.887 9.094 1 98.88 88 ALA A CA 1
ATOM 654 C C . ALA A 1 88 ? -9.188 8.031 9.914 1 98.88 88 ALA A C 1
ATOM 656 O O . ALA A 1 88 ? -10.398 8.109 10.102 1 98.88 88 ALA A O 1
ATOM 657 N N . SER A 1 89 ? -8.297 8.898 10.461 1 98.94 89 SER A N 1
ATOM 658 C CA . SER A 1 89 ? -8.734 10.07 11.211 1 98.94 89 SER A CA 1
ATOM 659 C C . SER A 1 89 ? -8.789 11.305 10.312 1 98.94 89 SER A C 1
ATOM 661 O O . SER A 1 89 ? -9.789 12.031 10.32 1 98.94 89 SER A O 1
ATOM 663 N N . GLY A 1 90 ? -7.723 11.562 9.68 1 98.88 90 GLY A N 1
ATOM 664 C CA . GLY A 1 90 ? -7.629 12.648 8.719 1 98.88 90 GLY A CA 1
ATOM 665 C C . GLY A 1 90 ? -7.57 12.164 7.281 1 98.88 90 GLY A C 1
ATOM 666 O O . GLY A 1 90 ? -7.094 11.055 7.012 1 98.88 90 GLY A O 1
ATOM 667 N N . PHE A 1 91 ? -8.055 12.961 6.375 1 98.94 91 PHE A N 1
ATOM 668 C CA . PHE A 1 91 ? -8.047 12.734 4.938 1 98.94 91 PHE A CA 1
ATOM 669 C C . PHE A 1 91 ? -7.602 13.984 4.188 1 98.94 91 PHE A C 1
ATOM 671 O O . PHE A 1 91 ? -8.391 14.914 3.998 1 98.94 91 PHE A O 1
ATOM 678 N N . THR A 1 92 ? -6.34 13.969 3.791 1 99 92 THR A N 1
ATOM 679 C CA . THR A 1 92 ? -5.766 15.125 3.111 1 99 92 THR A CA 1
ATOM 680 C C . THR A 1 92 ? -5.523 14.82 1.636 1 99 92 THR A C 1
ATOM 682 O O . THR A 1 92 ? -4.715 13.953 1.3 1 99 92 THR A O 1
ATOM 685 N N . PHE A 1 93 ? -6.262 15.5 0.765 1 98.94 93 PHE A N 1
ATOM 686 C CA . PHE A 1 93 ? -6.152 15.281 -0.673 1 98.94 93 PHE A CA 1
ATOM 687 C C . PHE A 1 93 ? -5.395 16.422 -1.336 1 98.94 93 PHE A C 1
ATOM 689 O O . PHE A 1 93 ? -5.242 17.5 -0.748 1 98.94 93 PHE A O 1
ATOM 696 N N . HIS A 1 94 ? -4.875 16.234 -2.518 1 98.94 94 HIS A N 1
ATOM 697 C CA . HIS A 1 94 ? -4.176 17.266 -3.27 1 98.94 94 HIS A CA 1
ATOM 698 C C . HIS A 1 94 ? -5.152 18.094 -4.094 1 98.94 94 HIS A C 1
ATOM 700 O O . HIS A 1 94 ? -6.016 17.547 -4.781 1 98.94 94 HIS A O 1
ATOM 706 N N . ILE A 1 95 ? -4.941 19.359 -4.09 1 98.94 95 ILE A N 1
ATOM 707 C CA . ILE A 1 95 ? -5.84 20.266 -4.785 1 98.94 95 ILE A CA 1
ATOM 708 C C . ILE A 1 95 ? -5.715 20.062 -6.293 1 98.94 95 ILE A C 1
ATOM 710 O O . ILE A 1 95 ? -6.691 20.219 -7.031 1 98.94 95 ILE A O 1
ATOM 714 N N . GLU A 1 96 ? -4.535 19.703 -6.789 1 98.88 96 GLU A N 1
ATOM 715 C CA . GLU A 1 96 ? -4.234 19.594 -8.211 1 98.88 96 GLU A CA 1
ATOM 716 C C . GLU A 1 96 ? -5.168 18.594 -8.898 1 98.88 96 GLU A C 1
ATOM 718 O O . GLU A 1 96 ? -5.426 18.703 -10.102 1 98.88 96 GLU A O 1
ATOM 723 N N . VAL A 1 97 ? -5.801 17.625 -8.125 1 98.62 97 VAL A N 1
ATOM 724 C CA . VAL A 1 97 ? -6.637 16.594 -8.742 1 98.62 97 VAL A CA 1
ATOM 725 C C . VAL A 1 97 ? -8.086 16.781 -8.281 1 98.62 97 VAL A C 1
ATOM 727 O O . VAL A 1 97 ? -8.93 15.914 -8.523 1 98.62 97 VAL A O 1
ATOM 730 N N . SER A 1 98 ? -8.398 17.812 -7.57 1 98.25 98 SER A N 1
ATOM 731 C CA . SER A 1 98 ? -9.734 17.953 -7.008 1 98.25 98 SER A CA 1
ATOM 732 C C . SER A 1 98 ? -10.297 19.344 -7.27 1 98.25 98 SER A C 1
ATOM 734 O O . SER A 1 98 ? -11.273 19.766 -6.633 1 98.25 98 SER A O 1
ATOM 736 N N . ARG A 1 99 ? -9.727 20.094 -8.188 1 97.75 99 ARG A N 1
ATOM 737 C CA . ARG A 1 99 ? -10.094 21.469 -8.445 1 97.75 99 ARG A CA 1
ATOM 738 C C . ARG A 1 99 ? -11.578 21.594 -8.781 1 97.75 99 ARG A C 1
ATOM 740 O O . ARG A 1 99 ? -12.219 22.578 -8.414 1 97.75 99 ARG A O 1
ATOM 747 N N . ASP A 1 100 ? -12.148 20.594 -9.438 1 97.5 100 ASP A N 1
ATOM 748 C CA . ASP A 1 100 ? -13.492 20.719 -9.984 1 97.5 100 ASP A CA 1
ATOM 749 C C . ASP A 1 100 ? -14.531 20.125 -9.039 1 97.5 100 ASP A C 1
ATOM 751 O O . ASP A 1 100 ? -15.734 20.297 -9.242 1 97.5 100 ASP A O 1
ATOM 755 N N . ASN A 1 101 ? -14.07 19.406 -8.008 1 98.06 101 ASN A N 1
ATOM 756 C CA . ASN A 1 101 ? -15.062 18.688 -7.215 1 98.06 101 ASN A CA 1
ATOM 757 C C . ASN A 1 101 ? -14.727 18.734 -5.727 1 98.06 101 ASN A C 1
ATOM 759 O O . ASN A 1 101 ? -15.203 17.891 -4.957 1 98.06 101 ASN A O 1
ATOM 763 N N . TRP A 1 102 ? -13.906 19.688 -5.34 1 98.5 102 TRP A N 1
ATOM 764 C CA . TRP A 1 102 ? -13.406 19.703 -3.969 1 98.5 102 TRP A CA 1
ATOM 765 C C . TRP A 1 102 ? -14.555 19.891 -2.98 1 98.5 102 TRP A C 1
ATOM 767 O O . TRP A 1 102 ? -14.516 19.359 -1.869 1 98.5 102 TRP A O 1
ATOM 777 N N . GLN A 1 103 ? -15.602 20.641 -3.275 1 98.56 103 GLN A N 1
ATOM 778 C CA . GLN A 1 103 ? -16.703 20.875 -2.35 1 98.56 103 GLN A CA 1
ATOM 779 C C . GLN A 1 103 ? -17.406 19.562 -1.987 1 98.56 103 GLN A C 1
ATOM 781 O O . GLN A 1 103 ? -17.625 19.281 -0.809 1 98.56 103 GLN A O 1
ATOM 786 N N . GLU A 1 104 ? -17.75 18.828 -3.062 1 98.56 104 GLU A N 1
ATOM 787 C CA . GLU A 1 104 ? -18.375 17.531 -2.844 1 98.56 104 GLU A CA 1
ATOM 788 C C . GLU A 1 104 ? -17.438 16.594 -2.088 1 98.56 104 GLU A C 1
ATOM 790 O O . GLU A 1 104 ? -17.875 15.812 -1.247 1 98.56 104 GLU A O 1
ATOM 795 N N . LEU A 1 105 ? -16.188 16.641 -2.375 1 98.81 105 LEU A N 1
ATOM 796 C CA . LEU A 1 105 ? -15.188 15.797 -1.727 1 98.81 105 LEU A CA 1
ATOM 797 C C . LEU A 1 105 ? -15.102 16.109 -0.236 1 98.81 105 LEU A C 1
ATOM 799 O O . LEU A 1 105 ? -15.141 15.203 0.596 1 98.81 105 LEU A O 1
ATOM 803 N N . ILE A 1 106 ? -15.008 17.391 0.147 1 98.88 106 ILE A N 1
ATOM 804 C CA . ILE A 1 106 ? -14.938 17.797 1.547 1 98.88 106 ILE A CA 1
ATOM 805 C C . ILE A 1 106 ? -16.188 17.328 2.285 1 98.88 106 ILE A C 1
ATOM 807 O O . ILE A 1 106 ? -16.094 16.766 3.381 1 98.88 106 ILE A O 1
ATOM 811 N N . GLN A 1 107 ? -17.312 17.516 1.655 1 98.75 107 GLN A N 1
ATOM 812 C CA . GLN A 1 107 ? -18.578 17.094 2.258 1 98.75 107 GLN A CA 1
ATOM 813 C C . GLN A 1 107 ? -18.578 15.586 2.51 1 98.75 107 GLN A C 1
ATOM 815 O O . GLN A 1 107 ? -19 15.133 3.576 1 98.75 107 GLN A O 1
ATOM 820 N N . SER A 1 108 ? -18.156 14.844 1.532 1 98.81 108 SER A N 1
ATOM 821 C CA . SER A 1 108 ? -18.125 13.391 1.648 1 98.81 108 SER A CA 1
ATOM 822 C C . SER A 1 108 ? -17.188 12.945 2.76 1 98.81 108 SER A C 1
ATOM 824 O O . SER A 1 108 ? -17.484 12 3.496 1 98.81 108 SER A O 1
ATOM 826 N N . ILE A 1 109 ? -16 13.547 2.893 1 98.88 109 ILE A N 1
ATOM 827 C CA . ILE A 1 109 ? -15.016 13.227 3.918 1 98.88 109 ILE A CA 1
ATOM 828 C C . ILE A 1 109 ? -15.609 13.477 5.301 1 98.88 109 ILE A C 1
ATOM 830 O O . ILE A 1 109 ? -15.562 12.609 6.172 1 98.88 109 ILE A O 1
ATOM 834 N N . LYS A 1 110 ? -16.219 14.641 5.484 1 98.88 110 LYS A N 1
ATOM 835 C CA . LYS A 1 110 ? -16.812 15.023 6.766 1 98.88 110 LYS A CA 1
ATOM 836 C C . LYS A 1 110 ? -18 14.117 7.113 1 98.88 110 LYS A C 1
ATOM 838 O O . LYS A 1 110 ? -18.172 13.742 8.273 1 98.88 110 LYS A O 1
ATOM 843 N N . ALA A 1 111 ? -18.766 13.828 6.117 1 98.75 111 ALA A N 1
ATOM 844 C CA . ALA A 1 111 ? -19.938 12.977 6.324 1 98.75 111 ALA A CA 1
ATOM 845 C C . ALA A 1 111 ? -19.531 11.609 6.859 1 98.75 111 ALA A C 1
ATOM 847 O O . ALA A 1 111 ? -20.328 10.945 7.547 1 98.75 111 ALA A O 1
ATOM 848 N N . LYS A 1 112 ? -18.328 11.164 6.574 1 98.81 112 LYS A N 1
ATOM 849 C CA . LYS A 1 112 ? -17.859 9.859 7.023 1 98.81 112 LYS A CA 1
ATOM 850 C C . LYS A 1 112 ? -17.062 9.977 8.312 1 98.81 112 LYS A C 1
ATOM 852 O O . LYS A 1 112 ? -16.438 9.008 8.758 1 98.81 112 LYS A O 1
ATOM 857 N N . GLY A 1 113 ? -16.953 11.141 8.883 1 98.62 113 GLY A N 1
ATOM 858 C CA . GLY A 1 113 ? -16.375 11.336 10.203 1 98.62 113 GLY A CA 1
ATOM 859 C C . GLY A 1 113 ? -14.883 11.625 10.164 1 98.62 113 GLY A C 1
ATOM 860 O O . GLY A 1 113 ? -14.219 11.633 11.195 1 98.62 113 GLY A O 1
ATOM 861 N N . MET A 1 114 ? -14.328 11.836 9.031 1 98.94 114 MET A N 1
ATOM 862 C CA . MET A 1 114 ? -12.898 12.141 8.922 1 98.94 114 MET A CA 1
ATOM 863 C C . MET A 1 114 ? -12.68 13.648 8.852 1 98.94 114 MET A C 1
ATOM 865 O O . MET A 1 114 ? -13.586 14.406 8.492 1 98.94 114 MET A O 1
ATOM 869 N N . ARG A 1 115 ? -11.5 14.094 9.266 1 98.88 115 ARG A N 1
ATOM 870 C CA . ARG A 1 115 ? -11.086 15.492 9.188 1 98.88 115 ARG A CA 1
ATOM 871 C C . ARG A 1 115 ? -10.508 15.82 7.812 1 98.88 115 ARG A C 1
ATOM 873 O O . ARG A 1 115 ? -9.461 15.289 7.43 1 98.88 115 ARG A O 1
ATOM 880 N N . PRO A 1 116 ? -11.164 16.688 7.047 1 98.94 116 PRO A N 1
ATOM 881 C CA . PRO A 1 116 ? -10.672 16.984 5.699 1 98.94 116 PRO A CA 1
ATOM 882 C C . PRO A 1 116 ? -9.469 17.922 5.707 1 98.94 116 PRO A C 1
ATOM 884 O O . PRO A 1 116 ? -9.438 18.891 6.473 1 98.94 116 PRO A O 1
ATOM 887 N N . GLY A 1 117 ? -8.453 17.641 4.953 1 98.94 117 GLY A N 1
ATOM 888 C CA . GLY A 1 117 ? -7.309 18.484 4.652 1 98.94 117 GLY A CA 1
ATOM 889 C C . GLY A 1 117 ? -7.047 18.625 3.164 1 98.94 117 GLY A C 1
ATOM 890 O O . GLY A 1 117 ? -7.535 17.828 2.363 1 98.94 117 GLY A O 1
ATOM 891 N N . VAL A 1 118 ? -6.352 19.672 2.803 1 98.94 118 VAL A N 1
ATOM 892 C CA . VAL A 1 118 ? -5.953 19.859 1.412 1 98.94 118 VAL A CA 1
ATOM 893 C C . VAL A 1 118 ? -4.445 20.094 1.335 1 98.94 118 VAL A C 1
ATOM 895 O O . VAL A 1 118 ? -3.875 20.781 2.193 1 98.94 118 VAL A O 1
ATOM 898 N N . SER A 1 119 ? -3.855 19.469 0.406 1 98.94 119 SER A N 1
ATOM 899 C CA . SER A 1 119 ? -2.426 19.609 0.148 1 98.94 119 SER A CA 1
ATOM 900 C C . SER A 1 119 ? -2.178 20.297 -1.192 1 98.94 119 SER A C 1
ATOM 902 O O . SER A 1 119 ? -3.031 20.266 -2.082 1 98.94 119 SER A O 1
ATOM 904 N N . LEU A 1 120 ? -1.051 20.953 -1.351 1 98.81 120 LEU A N 1
ATOM 905 C CA . LEU A 1 120 ? -0.623 21.516 -2.623 1 98.81 120 LEU A CA 1
ATOM 906 C C . LEU A 1 120 ? 0.861 21.266 -2.863 1 98.81 120 LEU A C 1
ATOM 908 O O . LEU A 1 120 ? 1.661 21.297 -1.927 1 98.81 120 LEU A O 1
ATOM 912 N N . ARG A 1 121 ? 1.223 21 -4.074 1 98.69 121 ARG A N 1
ATOM 913 C CA . ARG A 1 121 ? 2.604 20.812 -4.512 1 98.69 121 ARG A CA 1
ATOM 914 C C . ARG A 1 121 ? 3.379 22.125 -4.434 1 98.69 121 ARG A C 1
ATOM 916 O O . ARG A 1 121 ? 2.785 23.203 -4.375 1 98.69 121 ARG A O 1
ATOM 923 N N . PRO A 1 122 ? 4.73 21.953 -4.418 1 98.75 122 PRO A N 1
ATOM 924 C CA . PRO A 1 122 ? 5.543 23.172 -4.395 1 98.75 122 PRO A CA 1
ATOM 925 C C . PRO A 1 122 ? 5.215 24.125 -5.543 1 98.75 122 PRO A C 1
ATOM 927 O O . PRO A 1 122 ? 5.172 25.344 -5.348 1 98.75 122 PRO A O 1
ATOM 930 N N . GLY A 1 123 ? 4.848 23.594 -6.66 1 98.62 123 GLY A N 1
ATOM 931 C CA . GLY A 1 123 ? 4.617 24.422 -7.832 1 98.62 123 GLY A CA 1
ATOM 932 C C . GLY A 1 123 ? 3.215 25 -7.895 1 98.62 123 GLY A C 1
ATOM 933 O O . GLY A 1 123 ? 2.922 25.844 -8.734 1 98.62 123 GLY A O 1
ATOM 934 N N . THR A 1 124 ? 2.289 24.609 -7.059 1 98.81 124 THR A N 1
ATOM 935 C CA . THR A 1 124 ? 0.903 25.062 -7.039 1 98.81 124 THR A CA 1
ATOM 936 C C . THR A 1 124 ? 0.759 26.312 -6.188 1 98.81 124 THR A C 1
ATOM 938 O O . THR A 1 124 ? 1.188 26.344 -5.031 1 98.81 124 THR A O 1
ATOM 941 N N . PRO A 1 125 ? 0.204 27.391 -6.672 1 98.69 125 PRO A N 1
ATOM 942 C CA . PRO A 1 125 ? 0.032 28.625 -5.898 1 98.69 125 PRO A CA 1
ATOM 943 C C . PRO A 1 125 ? -0.844 28.422 -4.664 1 98.69 125 PRO A C 1
ATOM 945 O O . PRO A 1 125 ? -1.838 27.703 -4.719 1 98.69 125 PRO A O 1
ATOM 948 N N . VAL A 1 126 ? -0.47 29.078 -3.559 1 98.81 126 VAL A N 1
ATOM 949 C CA . VAL A 1 126 ? -1.151 28.922 -2.279 1 98.81 126 VAL A CA 1
ATOM 950 C C . VAL A 1 126 ? -2.578 29.453 -2.383 1 98.81 126 VAL A C 1
ATOM 952 O O . VAL A 1 126 ? -3.482 28.969 -1.705 1 98.81 126 VAL A O 1
ATOM 955 N N . GLU A 1 127 ? -2.852 30.375 -3.27 1 98.69 127 GLU A N 1
ATOM 956 C CA . GLU A 1 127 ? -4.164 31 -3.445 1 98.69 127 GLU A CA 1
ATOM 957 C C . GLU A 1 127 ? -5.207 29.953 -3.854 1 98.69 127 GLU A C 1
ATOM 959 O O . GLU A 1 127 ? -6.406 30.156 -3.646 1 98.69 127 GLU A O 1
ATOM 964 N N . GLU A 1 128 ? -4.785 28.844 -4.398 1 98.69 128 GLU A N 1
ATOM 965 C CA . GLU A 1 128 ? -5.707 27.812 -4.887 1 98.69 128 GLU A CA 1
ATOM 966 C C . GLU A 1 128 ? -6.422 27.125 -3.729 1 98.69 128 GLU A C 1
ATOM 968 O O . GLU A 1 128 ? -7.461 26.5 -3.924 1 98.69 128 GLU A O 1
ATOM 973 N N . VAL A 1 129 ? -5.844 27.234 -2.545 1 98.81 129 VAL A N 1
ATOM 974 C CA . VAL A 1 129 ? -6.465 26.484 -1.451 1 98.81 129 VAL A CA 1
ATOM 975 C C . VAL A 1 129 ? -7.309 27.438 -0.602 1 98.81 129 VAL A C 1
ATOM 977 O O . VAL A 1 129 ? -8.039 26.984 0.291 1 98.81 129 VAL A O 1
ATOM 980 N N . PHE A 1 130 ? -7.258 28.812 -0.828 1 98.81 130 PHE A N 1
ATOM 981 C CA . PHE A 1 130 ? -8 29.781 -0.023 1 98.81 130 PHE A CA 1
ATOM 982 C C . PHE A 1 130 ? -9.492 29.484 -0.071 1 98.81 130 PHE A C 1
ATOM 984 O O . PHE A 1 130 ? -10.164 29.469 0.965 1 98.81 130 PHE A O 1
ATOM 991 N N . PRO A 1 131 ? -10.094 29.203 -1.275 1 98.62 131 PRO A N 1
ATOM 992 C CA . PRO A 1 131 ? -11.531 28.938 -1.336 1 98.62 131 PRO A CA 1
ATOM 993 C C . PRO A 1 131 ? -11.945 27.75 -0.468 1 98.62 131 PRO A C 1
ATOM 995 O O . PRO A 1 131 ? -13.07 27.719 0.042 1 98.62 131 PRO A O 1
ATOM 998 N N . LEU A 1 132 ? -11.094 26.766 -0.303 1 98.81 132 LEU A N 1
ATOM 999 C CA . LEU A 1 132 ? -11.406 25.578 0.495 1 98.81 132 LEU A CA 1
ATOM 1000 C C . LEU A 1 132 ? -11.422 25.922 1.981 1 98.81 132 LEU A C 1
ATOM 1002 O O . LEU A 1 132 ? -12.188 25.328 2.748 1 98.81 132 LEU A O 1
ATOM 1006 N N . VAL A 1 133 ? -10.531 26.797 2.41 1 98.75 133 VAL A N 1
ATOM 1007 C CA . VAL A 1 133 ? -10.453 27.219 3.805 1 98.75 133 VAL A CA 1
ATOM 1008 C C . VAL A 1 133 ? -11.625 28.125 4.137 1 98.75 133 VAL A C 1
ATOM 1010 O O . VAL A 1 133 ? -12.156 28.094 5.25 1 98.75 133 VAL A O 1
ATOM 1013 N N . GLU A 1 134 ? -12.07 28.891 3.195 1 98.56 134 GLU A N 1
ATOM 1014 C CA . GLU A 1 134 ? -13.07 29.938 3.416 1 98.56 134 GLU A CA 1
ATOM 1015 C C . GLU A 1 134 ? -14.477 29.406 3.123 1 98.56 134 GLU A C 1
ATOM 1017 O O . GLU A 1 134 ? -15.469 30.094 3.393 1 98.56 134 GLU A O 1
ATOM 1022 N N . ALA A 1 135 ? -14.57 28.234 2.615 1 98.12 135 ALA A N 1
ATOM 1023 C CA . ALA A 1 135 ? -15.852 27.672 2.221 1 98.12 135 ALA A CA 1
ATOM 1024 C C . ALA A 1 135 ? -16.766 27.469 3.432 1 98.12 135 ALA A C 1
ATOM 1026 O O . ALA A 1 135 ? -16.297 27.516 4.574 1 98.12 135 ALA A O 1
ATOM 1027 N N . GLU A 1 136 ? -18.062 27.25 3.172 1 96.94 136 GLU A N 1
ATOM 1028 C CA . GLU A 1 136 ? -19.016 26.953 4.227 1 96.94 136 GLU A CA 1
ATOM 1029 C C . GLU A 1 136 ? -18.625 25.688 4.992 1 96.94 136 GLU A C 1
ATOM 1031 O O . GLU A 1 136 ? -18.688 25.656 6.223 1 96.94 136 GLU A O 1
ATOM 1036 N N . ASN A 1 137 ? -18.281 24.672 4.242 1 97.44 137 ASN A N 1
ATOM 1037 C CA . ASN A 1 137 ? -17.672 23.453 4.789 1 97.44 137 ASN A CA 1
ATOM 1038 C C . ASN A 1 137 ? -16.188 23.391 4.508 1 97.44 137 ASN A C 1
ATOM 1040 O O . ASN A 1 137 ? -15.75 22.766 3.543 1 97.44 137 ASN A O 1
ATOM 1044 N N . PRO A 1 138 ? -15.414 23.953 5.348 1 98.31 138 PRO A N 1
ATOM 1045 C CA . PRO A 1 138 ? -14 24.172 5.02 1 98.31 138 PRO A CA 1
ATOM 1046 C C . PRO A 1 138 ? -13.133 22.953 5.328 1 98.31 138 PRO A C 1
ATOM 1048 O O . PRO A 1 138 ? -13.531 22.078 6.105 1 98.31 138 PRO A O 1
ATOM 1051 N N . VAL A 1 139 ? -12.055 22.875 4.703 1 98.81 139 VAL A N 1
ATOM 1052 C CA . VAL A 1 139 ? -10.992 22 5.191 1 98.81 139 VAL A CA 1
ATOM 1053 C C . VAL A 1 139 ? -10.508 22.5 6.555 1 98.81 139 VAL A C 1
ATOM 1055 O O . VAL A 1 139 ? -10.672 23.672 6.887 1 98.81 139 VAL A O 1
ATOM 1058 N N . GLU A 1 140 ? -9.906 21.578 7.234 1 98.19 140 GLU A N 1
ATOM 1059 C CA . GLU A 1 140 ? -9.461 21.891 8.586 1 98.19 140 GLU A CA 1
ATOM 1060 C C . GLU A 1 140 ? -7.938 21.906 8.672 1 98.19 140 GLU A C 1
ATOM 1062 O O . GLU A 1 140 ? -7.371 22.281 9.695 1 98.19 140 GLU A O 1
ATOM 1067 N N . LEU A 1 141 ? -7.336 21.562 7.648 1 98.81 141 LEU A N 1
ATOM 1068 C CA . LEU A 1 141 ? -5.883 21.453 7.555 1 98.81 141 LEU A CA 1
ATOM 1069 C C . LEU A 1 141 ? -5.402 21.781 6.145 1 98.81 141 LEU A C 1
ATOM 1071 O O . LEU A 1 141 ? -6.016 21.359 5.164 1 98.81 141 LEU A O 1
ATOM 1075 N N . VAL A 1 142 ? -4.395 22.578 6.039 1 98.94 142 VAL A N 1
ATOM 1076 C CA . VAL A 1 142 ? -3.688 22.766 4.773 1 98.94 142 VAL A CA 1
ATOM 1077 C C . VAL A 1 142 ? -2.268 22.219 4.891 1 98.94 142 VAL A C 1
ATOM 1079 O O . VAL A 1 142 ? -1.521 22.594 5.797 1 98.94 142 VAL A O 1
ATOM 1082 N N . LEU A 1 143 ? -1.949 21.281 4.039 1 99 143 LEU A N 1
ATOM 1083 C CA . LEU A 1 143 ? -0.614 20.703 3.969 1 99 143 LEU A CA 1
ATOM 1084 C C . LEU A 1 143 ? 0.194 21.328 2.838 1 99 143 LEU A C 1
ATOM 1086 O O . LEU A 1 143 ? -0.165 21.203 1.665 1 99 143 LEU A O 1
ATOM 1090 N N . VAL A 1 144 ? 1.261 22.031 3.193 1 98.94 144 VAL A N 1
ATOM 1091 C CA . VAL A 1 144 ? 2.209 22.594 2.23 1 98.94 144 VAL A CA 1
ATOM 1092 C C . VAL A 1 144 ? 3.361 21.609 2.023 1 98.94 144 VAL A C 1
ATOM 1094 O O . VAL A 1 144 ? 4.145 21.359 2.943 1 98.94 144 VAL A O 1
ATOM 1097 N N . MET A 1 145 ? 3.406 21.094 0.835 1 98.94 145 MET A N 1
ATOM 1098 C CA . MET A 1 145 ? 4.543 20.234 0.514 1 98.94 145 MET A CA 1
ATOM 1099 C C . MET A 1 145 ? 5.84 21.047 0.481 1 98.94 145 MET A C 1
ATOM 1101 O O . MET A 1 145 ? 5.914 22.078 -0.181 1 98.94 145 MET A O 1
ATOM 1105 N N . THR A 1 146 ? 6.816 20.516 1.184 1 98.81 146 THR A N 1
ATOM 1106 C CA . THR A 1 146 ? 8.117 21.188 1.218 1 98.81 146 THR A CA 1
ATOM 1107 C C . THR A 1 146 ? 9.164 20.359 0.472 1 98.81 146 THR A C 1
ATOM 1109 O O . THR A 1 146 ? 10.367 20.547 0.666 1 98.81 146 THR A O 1
ATOM 1112 N N . VAL A 1 147 ? 8.773 19.375 -0.245 1 98.69 147 VAL A N 1
ATOM 1113 C CA . VAL A 1 147 ? 9.453 18.578 -1.264 1 98.69 147 VAL A CA 1
ATOM 1114 C C . VAL A 1 147 ? 8.461 18.172 -2.348 1 98.69 147 VAL A C 1
ATOM 1116 O O . VAL A 1 147 ? 7.254 18.312 -2.178 1 98.69 147 VAL A O 1
ATOM 1119 N N . GLU A 1 148 ? 8.953 17.734 -3.477 1 98.31 148 GLU A N 1
ATOM 1120 C CA . GLU A 1 148 ? 8.031 17.109 -4.422 1 98.31 148 GLU A CA 1
ATOM 1121 C C . GLU A 1 148 ? 7.484 15.805 -3.871 1 98.31 148 GLU A C 1
ATOM 1123 O O . GLU A 1 148 ? 8.242 14.953 -3.395 1 98.31 148 GLU A O 1
ATOM 1128 N N . PRO A 1 149 ? 6.164 15.641 -3.906 1 98.06 149 PRO A N 1
ATOM 1129 C CA . PRO A 1 149 ? 5.59 14.422 -3.326 1 98.06 149 PRO A CA 1
ATOM 1130 C C . PRO A 1 149 ? 6.07 13.156 -4.023 1 98.06 149 PRO A C 1
ATOM 1132 O O . PRO A 1 149 ? 6.309 13.164 -5.234 1 98.06 149 PRO A O 1
ATOM 1135 N N . GLY A 1 150 ? 6.164 12.062 -3.223 1 96.19 150 GLY A N 1
ATOM 1136 C CA . GLY A 1 150 ? 6.457 10.797 -3.867 1 96.19 150 GLY A CA 1
ATOM 1137 C C . GLY A 1 150 ? 7.438 9.945 -3.088 1 96.19 150 GLY A C 1
ATOM 1138 O O . GLY A 1 150 ? 7.293 8.719 -3.018 1 96.19 150 GLY A O 1
ATOM 1139 N N . PHE A 1 151 ? 8.445 10.562 -2.543 1 92.88 151 PHE A N 1
ATOM 1140 C CA . PHE A 1 151 ? 9.492 9.797 -1.87 1 92.88 151 PHE A CA 1
ATOM 1141 C C . PHE A 1 151 ? 9.914 10.484 -0.577 1 92.88 151 PHE A C 1
ATOM 1143 O O . PHE A 1 151 ? 9.82 11.703 -0.457 1 92.88 151 PHE A O 1
ATOM 1150 N N . GLY A 1 152 ? 10.406 9.742 0.413 1 90.38 152 GLY A N 1
ATOM 1151 C CA . GLY A 1 152 ? 11 10.266 1.631 1 90.38 152 GLY A CA 1
ATOM 1152 C C . GLY A 1 152 ? 12.469 10.617 1.478 1 90.38 152 GLY A C 1
ATOM 1153 O O . GLY A 1 152 ? 13.078 10.297 0.459 1 90.38 152 GLY A O 1
ATOM 1154 N N . GLY A 1 153 ? 12.914 11.367 2.482 1 91.81 153 GLY A N 1
ATOM 1155 C CA . GLY A 1 153 ? 14.336 11.625 2.568 1 91.81 153 GLY A CA 1
ATOM 1156 C C . GLY A 1 153 ? 14.797 12.742 1.653 1 91.81 153 GLY A C 1
ATOM 1157 O O . GLY A 1 153 ? 16 12.945 1.462 1 91.81 153 GLY A O 1
ATOM 1158 N N . GLN A 1 154 ? 13.898 13.422 1.076 1 95.38 154 GLN A N 1
ATOM 1159 C CA . GLN A 1 154 ? 14.234 14.516 0.174 1 95.38 154 GLN A CA 1
ATOM 1160 C C . GLN A 1 154 ? 14.641 15.766 0.952 1 95.38 154 GLN A C 1
ATOM 1162 O O . GLN A 1 154 ? 14.406 15.859 2.156 1 95.38 154 GLN A O 1
ATOM 1167 N N . LYS A 1 155 ? 15.258 16.703 0.254 1 97 155 LYS A N 1
ATOM 1168 C CA . LYS A 1 155 ? 15.75 17.938 0.873 1 97 155 LYS A CA 1
ATOM 1169 C C . LYS A 1 155 ? 14.633 18.969 1.022 1 97 155 LYS A C 1
ATOM 1171 O O . LYS A 1 155 ? 13.867 19.203 0.082 1 97 155 LYS A O 1
ATOM 1176 N N . PHE A 1 156 ? 14.648 19.578 2.139 1 98.44 156 PHE A N 1
ATOM 1177 C CA . PHE A 1 156 ? 13.68 20.609 2.502 1 98.44 156 PHE A CA 1
ATOM 1178 C C . PHE A 1 156 ? 13.781 21.812 1.56 1 98.44 156 PHE A C 1
ATOM 1180 O O . PHE A 1 156 ? 14.883 22.234 1.216 1 98.44 156 PHE A O 1
ATOM 1187 N N . MET A 1 157 ? 12.586 22.328 1.062 1 98.62 157 MET A N 1
ATOM 1188 C CA . MET A 1 157 ? 12.508 23.547 0.243 1 98.62 157 MET A CA 1
ATOM 1189 C C . MET A 1 157 ? 12.086 24.734 1.082 1 98.62 157 MET A C 1
ATOM 1191 O O . MET A 1 157 ? 10.898 25.031 1.2 1 98.62 157 MET A O 1
ATOM 1195 N N . PRO A 1 158 ? 13.055 25.5 1.5 1 98.44 158 PRO A N 1
ATOM 1196 C CA . PRO A 1 158 ? 12.727 26.609 2.396 1 98.44 158 PRO A CA 1
ATOM 1197 C C . PRO A 1 158 ? 11.852 27.672 1.73 1 98.44 158 PRO A C 1
ATOM 1199 O O . PRO A 1 158 ? 11.094 28.375 2.41 1 98.44 158 PRO A O 1
ATOM 1202 N N . GLU A 1 159 ? 11.898 27.766 0.403 1 98.5 159 GLU A N 1
ATOM 1203 C CA . GLU A 1 159 ? 11.125 28.781 -0.319 1 98.5 159 GLU A CA 1
ATOM 1204 C C . GLU A 1 159 ? 9.625 28.516 -0.195 1 98.5 159 GLU A C 1
ATOM 1206 O O . GLU A 1 159 ? 8.82 29.406 -0.451 1 98.5 159 GLU A O 1
ATOM 1211 N N . MET A 1 160 ? 9.234 27.312 0.17 1 98.81 160 MET A N 1
ATOM 1212 C CA . MET A 1 160 ? 7.824 26.984 0.371 1 98.81 160 MET A CA 1
ATOM 1213 C C . MET A 1 160 ? 7.273 27.703 1.602 1 98.81 160 MET A C 1
ATOM 1215 O O . MET A 1 160 ? 6.059 27.781 1.789 1 98.81 160 MET A O 1
ATOM 1219 N N . MET A 1 161 ? 8.148 28.281 2.465 1 98.81 161 MET A N 1
ATOM 1220 C CA . MET A 1 161 ? 7.699 28.953 3.68 1 98.81 161 MET A CA 1
ATOM 1221 C C . MET A 1 161 ? 6.902 30.203 3.344 1 98.81 161 MET A C 1
ATOM 1223 O O . MET A 1 161 ? 6.137 30.703 4.172 1 98.81 161 MET A O 1
ATOM 1227 N N . GLU A 1 162 ? 7.059 30.719 2.137 1 98.81 162 GLU A N 1
ATOM 1228 C CA . GLU A 1 162 ? 6.234 31.844 1.72 1 98.81 162 GLU A CA 1
ATOM 1229 C C . GLU A 1 162 ? 4.754 31.469 1.729 1 98.81 162 GLU A C 1
ATOM 1231 O O . GLU A 1 162 ? 3.904 32.281 2.086 1 98.81 162 GLU A O 1
ATOM 1236 N N . LYS A 1 163 ? 4.438 30.297 1.325 1 98.94 163 LYS A N 1
ATOM 1237 C CA . LYS A 1 163 ? 3.062 29.812 1.362 1 98.94 163 LYS A CA 1
ATOM 1238 C C . LYS A 1 163 ? 2.559 29.688 2.799 1 98.94 163 LYS A C 1
ATOM 1240 O O . LYS A 1 163 ? 1.415 30.047 3.09 1 98.94 163 LYS A O 1
ATOM 1245 N N . VAL A 1 164 ? 3.447 29.172 3.666 1 98.88 164 VAL A N 1
ATOM 1246 C CA . VAL A 1 164 ? 3.09 28.984 5.066 1 98.88 164 VAL A CA 1
ATOM 1247 C C . VAL A 1 164 ? 2.807 30.328 5.719 1 98.88 164 VAL A C 1
ATOM 1249 O O . VAL A 1 164 ? 1.8 30.5 6.41 1 98.88 164 VAL A O 1
ATOM 1252 N N . ARG A 1 165 ? 3.686 31.297 5.469 1 98.75 165 ARG A N 1
ATOM 1253 C CA . ARG A 1 165 ? 3.5 32.656 6.016 1 98.75 165 ARG A CA 1
ATOM 1254 C C . ARG A 1 165 ? 2.186 33.25 5.535 1 98.75 165 ARG A C 1
ATOM 1256 O O . ARG A 1 165 ? 1.451 33.844 6.32 1 98.75 165 ARG A O 1
ATOM 1263 N N . ALA A 1 166 ? 1.907 33.125 4.25 1 98.81 166 ALA A N 1
ATOM 1264 C CA . ALA A 1 166 ? 0.671 33.656 3.686 1 98.81 166 ALA A CA 1
ATOM 1265 C C . ALA A 1 166 ? -0.551 33.031 4.355 1 98.81 166 ALA A C 1
ATOM 1267 O O . ALA A 1 166 ? -1.501 33.719 4.703 1 98.81 166 ALA A O 1
ATOM 1268 N N . LEU A 1 167 ? -0.525 31.719 4.523 1 98.81 167 LEU A N 1
ATOM 1269 C CA . LEU A 1 167 ? -1.63 31.016 5.16 1 98.81 167 LEU A CA 1
ATOM 1270 C C . LEU A 1 167 ? -1.807 31.469 6.605 1 98.81 167 LEU A C 1
ATOM 1272 O O . LEU A 1 167 ? -2.924 31.766 7.035 1 98.81 167 LEU A O 1
ATOM 1276 N N . ARG A 1 168 ? -0.678 31.484 7.363 1 98.5 168 ARG A N 1
ATOM 1277 C CA . ARG A 1 168 ? -0.757 31.828 8.781 1 98.5 168 ARG A CA 1
ATOM 1278 C C . ARG A 1 168 ? -1.28 33.25 8.977 1 98.5 168 ARG A C 1
ATOM 1280 O O . ARG A 1 168 ? -2.113 33.5 9.852 1 98.5 168 ARG A O 1
ATOM 1287 N N . LYS A 1 169 ? -0.775 34.188 8.172 1 97.75 169 LYS A N 1
ATOM 1288 C CA . LYS A 1 169 ? -1.231 35.562 8.25 1 97.75 169 LYS A CA 1
ATOM 1289 C C . LYS A 1 169 ? -2.734 35.656 8 1 97.75 169 LYS A C 1
ATOM 1291 O O . LYS A 1 169 ? -3.441 36.375 8.711 1 97.75 169 LYS A O 1
ATOM 1296 N N . LYS A 1 170 ? -3.23 34.969 7.043 1 97.69 170 LYS A N 1
ATOM 1297 C CA . LYS A 1 170 ? -4.629 35.062 6.629 1 97.69 170 LYS A CA 1
ATOM 1298 C C . LYS A 1 170 ? -5.531 34.281 7.566 1 97.69 170 LYS A C 1
ATOM 1300 O O . LYS A 1 170 ? -6.672 34.656 7.82 1 97.69 170 LYS A O 1
ATOM 1305 N N . TYR A 1 171 ? -5.051 33.125 8.008 1 97.81 171 TYR A N 1
ATOM 1306 C CA . TYR A 1 171 ? -5.832 32.219 8.852 1 97.81 171 TYR A CA 1
ATOM 1307 C C . TYR A 1 171 ? -5.078 31.891 10.125 1 97.81 171 TYR A C 1
ATOM 1309 O O . TYR A 1 171 ? -4.512 30.797 10.25 1 97.81 171 TYR A O 1
ATOM 1317 N N . PRO A 1 172 ? -5.137 32.625 11.195 1 96.25 172 PRO A N 1
ATOM 1318 C CA . PRO A 1 172 ? -4.285 32.531 12.383 1 96.25 172 PRO A CA 1
ATOM 1319 C C . PRO A 1 172 ? -4.492 31.219 13.148 1 96.25 172 PRO A C 1
ATOM 1321 O O . PRO A 1 172 ? -3.57 30.734 13.812 1 96.25 172 PRO A O 1
ATOM 1324 N N . SER A 1 173 ? -5.629 30.594 13.031 1 96.06 173 SER A N 1
ATOM 1325 C CA . SER A 1 173 ? -5.922 29.422 13.852 1 96.06 173 SER A CA 1
ATOM 1326 C C . SER A 1 173 ? -5.879 28.141 13.016 1 96.06 173 SER A C 1
ATOM 1328 O O . SER A 1 173 ? -6.125 27.062 13.531 1 96.06 173 SER A O 1
ATOM 1330 N N . LEU A 1 174 ? -5.629 28.266 11.734 1 98 174 LEU A N 1
ATOM 1331 C CA . LEU A 1 174 ? -5.637 27.125 10.812 1 98 174 LEU A CA 1
ATOM 1332 C C . LEU A 1 174 ? -4.504 26.156 11.133 1 98 174 LEU A C 1
ATOM 1334 O O . LEU A 1 174 ? -3.385 26.578 11.43 1 98 174 LEU A O 1
ATOM 1338 N N . ASP A 1 175 ? -4.828 24.844 11.133 1 98.75 175 ASP A N 1
ATOM 1339 C CA . ASP A 1 175 ? -3.734 23.891 11.133 1 98.75 175 ASP A CA 1
ATOM 1340 C C . ASP A 1 175 ? -2.973 23.906 9.812 1 98.75 175 ASP A C 1
ATOM 1342 O O . ASP A 1 175 ? -3.547 23.641 8.75 1 98.75 175 ASP A O 1
ATOM 1346 N N . ILE A 1 176 ? -1.756 24.266 9.898 1 98.94 176 ILE A N 1
ATOM 1347 C CA . ILE A 1 176 ? -0.868 24.297 8.742 1 98.94 176 ILE A CA 1
ATOM 1348 C C . ILE A 1 176 ? 0.215 23.234 8.898 1 98.94 176 ILE A C 1
ATOM 1350 O O . ILE A 1 176 ? 1.042 23.312 9.812 1 98.94 176 ILE A O 1
ATOM 1354 N N . GLU A 1 177 ? 0.153 22.25 8.016 1 98.94 177 GLU A N 1
ATOM 1355 C CA . GLU A 1 177 ? 1.083 21.125 8.023 1 98.94 177 GLU A CA 1
ATOM 1356 C C . GLU A 1 177 ? 2.164 21.297 6.957 1 98.94 177 GLU A C 1
ATOM 1358 O O . GLU A 1 177 ? 1.897 21.828 5.871 1 98.94 177 GLU A O 1
ATOM 1363 N N . VAL A 1 178 ? 3.375 20.984 7.27 1 98.94 178 VAL A N 1
ATOM 1364 C CA . VAL A 1 178 ? 4.48 20.922 6.316 1 98.94 178 VAL A CA 1
ATOM 1365 C C . VAL A 1 178 ? 5.051 19.5 6.273 1 98.94 178 VAL A C 1
ATOM 1367 O O . VAL A 1 178 ? 5.121 18.828 7.301 1 98.94 178 VAL A O 1
ATOM 1370 N N . ASP A 1 179 ? 5.371 19.062 5.129 1 98.81 179 ASP A N 1
ATOM 1371 C CA . ASP A 1 179 ? 5.809 17.688 4.895 1 98.81 179 ASP A CA 1
ATOM 1372 C C . ASP A 1 179 ? 6.945 17.641 3.877 1 98.81 179 ASP A C 1
ATOM 1374 O O . ASP A 1 179 ? 6.773 18.031 2.725 1 98.81 179 ASP A O 1
ATOM 1378 N N . GLY A 1 180 ? 8.039 17.125 4.309 1 98.38 180 GLY A N 1
ATOM 1379 C CA . GLY A 1 180 ? 9.188 16.953 3.438 1 98.38 180 GLY A CA 1
ATOM 1380 C C . GLY A 1 180 ? 10.461 17.578 3.986 1 98.38 180 GLY A C 1
ATOM 1381 O O . GLY A 1 180 ? 10.562 18.797 4.086 1 98.38 180 GLY A O 1
ATOM 1382 N N . GLY A 1 181 ? 11.453 16.781 4.348 1 98 181 GLY A N 1
ATOM 1383 C CA . GLY A 1 181 ? 12.781 17.25 4.703 1 98 181 GLY A CA 1
ATOM 1384 C C . GLY A 1 181 ? 12.836 17.906 6.066 1 98 181 GLY A C 1
ATOM 1385 O O . GLY A 1 181 ? 13.766 18.656 6.367 1 98 181 GLY A O 1
ATOM 1386 N N . LEU A 1 182 ? 11.844 17.703 6.836 1 98.69 182 LEU A N 1
ATOM 1387 C CA . LEU A 1 182 ? 11.805 18.375 8.133 1 98.69 182 LEU A CA 1
ATOM 1388 C C . LEU A 1 182 ? 12.594 17.594 9.172 1 98.69 182 LEU A C 1
ATOM 1390 O O . LEU A 1 182 ? 12.641 16.359 9.133 1 98.69 182 LEU A O 1
ATOM 1394 N N . GLY A 1 183 ? 13.219 18.188 10.031 1 98.19 183 GLY A N 1
ATOM 1395 C CA . GLY A 1 183 ? 14.031 17.719 11.148 1 98.19 183 GLY A CA 1
ATOM 1396 C C . GLY A 1 183 ? 14.594 18.844 12 1 98.19 183 GLY A C 1
ATOM 1397 O O . GLY A 1 183 ? 14.156 19.984 11.891 1 98.19 183 GLY A O 1
ATOM 1398 N N . PRO A 1 184 ? 15.508 18.516 12.867 1 98.06 184 PRO A N 1
ATOM 1399 C CA . PRO A 1 184 ? 16.078 19.531 13.766 1 98.06 184 PRO A CA 1
ATOM 1400 C C . PRO A 1 184 ? 16.75 20.672 13.023 1 98.06 184 PRO A C 1
ATOM 1402 O O . PRO A 1 184 ? 16.734 21.812 13.492 1 98.06 184 PRO A O 1
ATOM 1405 N N . SER A 1 185 ? 17.25 20.469 11.852 1 97.81 185 SER A N 1
ATOM 1406 C CA . SER A 1 185 ? 17.984 21.484 11.109 1 97.81 185 SER A CA 1
ATOM 1407 C C . SER A 1 185 ? 17.062 22.375 10.312 1 97.81 185 SER A C 1
ATOM 1409 O O . SER A 1 185 ? 17.453 23.469 9.875 1 97.81 185 SER A O 1
ATOM 1411 N N . THR A 1 186 ? 15.836 21.984 10.125 1 98.62 186 THR A N 1
ATOM 1412 C CA . THR A 1 186 ? 14.953 22.75 9.25 1 98.62 186 THR A CA 1
ATOM 1413 C C . THR A 1 186 ? 13.703 23.188 9.992 1 98.62 186 THR A C 1
ATOM 1415 O O . THR A 1 186 ? 12.93 24.016 9.484 1 98.62 186 THR A O 1
ATOM 1418 N N . ILE A 1 187 ? 13.508 22.734 11.195 1 98.75 187 ILE A N 1
ATOM 1419 C CA . ILE A 1 187 ? 12.242 22.938 11.906 1 98.75 187 ILE A CA 1
ATOM 1420 C C . ILE A 1 187 ? 12.062 24.406 12.242 1 98.75 187 ILE A C 1
ATOM 1422 O O . ILE A 1 187 ? 10.945 24.938 12.195 1 98.75 187 ILE A O 1
ATOM 1426 N N . ASP A 1 188 ? 13.125 25.141 12.516 1 98.62 188 ASP A N 1
ATOM 1427 C CA . ASP A 1 188 ? 13.008 26.516 12.977 1 98.62 188 ASP A CA 1
ATOM 1428 C C . ASP A 1 188 ? 12.43 27.406 11.883 1 98.62 188 ASP A C 1
ATOM 1430 O O . ASP A 1 188 ? 11.602 28.281 12.156 1 98.62 188 ASP A O 1
ATOM 1434 N N . VAL A 1 189 ? 12.891 27.203 10.68 1 98.5 189 VAL A N 1
ATOM 1435 C CA . VAL A 1 189 ? 12.406 28.016 9.562 1 98.5 189 VAL A CA 1
ATOM 1436 C C . VAL A 1 189 ? 10.922 27.734 9.336 1 98.5 189 VAL A C 1
ATOM 1438 O O . VAL A 1 189 ? 10.141 28.672 9.094 1 98.5 189 VAL A O 1
ATOM 1441 N N . ALA A 1 190 ? 10.5 26.516 9.453 1 98.81 190 ALA A N 1
ATOM 1442 C CA . ALA A 1 190 ? 9.102 26.156 9.273 1 98.81 190 ALA A CA 1
ATOM 1443 C C . ALA A 1 190 ? 8.234 26.688 10.406 1 98.81 190 ALA A C 1
ATOM 1445 O O . ALA A 1 190 ? 7.16 27.25 10.164 1 98.81 190 ALA A O 1
ATOM 1446 N N . ALA A 1 191 ? 8.734 26.516 11.609 1 98.62 191 ALA A N 1
ATOM 1447 C CA . ALA A 1 191 ? 8.008 26.969 12.789 1 98.62 191 ALA A CA 1
ATOM 1448 C C . ALA A 1 191 ? 7.84 28.484 12.766 1 98.62 191 ALA A C 1
ATOM 1450 O O . ALA A 1 191 ? 6.75 29 13.016 1 98.62 191 ALA A O 1
ATOM 1451 N N . SER A 1 192 ? 8.898 29.188 12.43 1 98.12 192 SER A N 1
ATOM 1452 C CA . SER A 1 192 ? 8.859 30.641 12.398 1 98.12 192 SER A CA 1
ATOM 1453 C C . SER A 1 192 ? 7.906 31.156 11.328 1 98.12 192 SER A C 1
ATOM 1455 O O . SER A 1 192 ? 7.32 32.219 11.469 1 98.12 192 SER A O 1
ATOM 1457 N N . ALA A 1 193 ? 7.766 30.359 10.258 1 98.56 193 ALA A N 1
ATOM 1458 C CA . ALA A 1 193 ? 6.859 30.734 9.172 1 98.56 193 ALA A CA 1
ATOM 1459 C C . ALA A 1 193 ? 5.402 30.578 9.602 1 98.56 193 ALA A C 1
ATOM 1461 O O . ALA A 1 193 ? 4.504 31.172 9 1 98.56 193 ALA A O 1
ATOM 1462 N N . GLY A 1 194 ? 5.191 29.719 10.594 1 98.44 194 GLY A N 1
ATOM 1463 C CA . GLY A 1 194 ? 3.842 29.594 11.125 1 98.44 194 GLY A CA 1
ATOM 1464 C C . GLY A 1 194 ? 3.287 28.188 11.031 1 98.44 194 GLY A C 1
ATOM 1465 O O . GLY A 1 194 ? 2.121 27.953 11.359 1 98.44 194 GLY A O 1
ATOM 1466 N N . ALA A 1 195 ? 4.07 27.234 10.594 1 98.81 195 ALA A N 1
ATOM 1467 C CA . ALA A 1 195 ? 3.629 25.844 10.578 1 98.81 195 ALA A CA 1
ATOM 1468 C C . ALA A 1 195 ? 3.459 25.297 11.992 1 98.81 195 ALA A C 1
ATOM 1470 O O . ALA A 1 195 ? 4.305 25.531 12.859 1 98.81 195 ALA A O 1
ATOM 1471 N N . ASN A 1 196 ? 2.328 24.609 12.211 1 98.75 196 ASN A N 1
ATOM 1472 C CA . ASN A 1 196 ? 2.131 24.062 13.547 1 98.75 196 ASN A CA 1
ATOM 1473 C C . ASN A 1 196 ? 2.004 22.547 13.523 1 98.75 196 ASN A C 1
ATOM 1475 O O . ASN A 1 196 ? 2.086 21.891 14.562 1 98.75 196 ASN A O 1
ATOM 1479 N N . CYS A 1 197 ? 1.761 21.859 12.367 1 98.88 197 CYS A N 1
ATOM 1480 C CA . CYS A 1 197 ? 1.778 20.406 12.18 1 98.88 197 CYS A CA 1
ATOM 1481 C C . CYS A 1 197 ? 3 19.984 11.375 1 98.88 197 CYS A C 1
ATOM 1483 O O . CYS A 1 197 ? 3.148 20.359 10.211 1 98.88 197 CYS A O 1
ATOM 1485 N N . ILE A 1 198 ? 3.877 19.188 12 1 98.94 198 ILE A N 1
ATOM 1486 C CA . ILE A 1 198 ? 5.172 18.875 11.406 1 98.94 198 ILE A CA 1
ATOM 1487 C C . ILE A 1 198 ? 5.25 17.391 11.055 1 98.94 198 ILE A C 1
ATOM 1489 O O . ILE A 1 198 ? 5.18 16.547 11.945 1 98.94 198 ILE A O 1
ATOM 1493 N N . VAL A 1 199 ? 5.375 17.094 9.812 1 98.94 199 VAL A N 1
ATOM 1494 C CA . VAL A 1 199 ? 5.594 15.727 9.352 1 98.94 199 VAL A CA 1
ATOM 1495 C C . VAL A 1 199 ? 7.09 15.484 9.148 1 98.94 199 VAL A C 1
ATOM 1497 O O . VAL A 1 199 ? 7.746 16.203 8.398 1 98.94 199 VAL A O 1
ATOM 1500 N N . ALA A 1 200 ? 7.598 14.539 9.797 1 98.69 200 ALA A N 1
ATOM 1501 C CA . ALA A 1 200 ? 9.008 14.172 9.664 1 98.69 200 ALA A CA 1
ATOM 1502 C C . ALA A 1 200 ? 9.18 12.656 9.641 1 98.69 200 ALA A C 1
ATOM 1504 O O . ALA A 1 200 ? 8.539 11.938 10.414 1 98.69 200 ALA A O 1
ATOM 1505 N N . GLY A 1 201 ? 9.969 12.172 8.734 1 98.19 201 GLY A N 1
ATOM 1506 C CA . GLY A 1 201 ? 10.18 10.742 8.594 1 98.19 201 GLY A CA 1
ATOM 1507 C C . GLY A 1 201 ? 11.578 10.305 8.992 1 98.19 201 GLY A C 1
ATOM 1508 O O . GLY A 1 201 ? 11.836 10.016 10.156 1 98.19 201 GLY A O 1
ATOM 1509 N N . SER A 1 202 ? 12.531 10.445 8.016 1 97.69 202 SER A N 1
ATOM 1510 C CA . SER A 1 202 ? 13.891 9.938 8.195 1 97.69 202 SER A CA 1
ATOM 1511 C C . SER A 1 202 ? 14.586 10.617 9.367 1 97.69 202 SER A C 1
ATOM 1513 O O . SER A 1 202 ? 15.398 10 10.055 1 97.69 202 SER A O 1
ATOM 1515 N N . SER A 1 203 ? 14.32 11.906 9.602 1 98.06 203 SER A N 1
ATOM 1516 C CA . SER A 1 203 ? 14.977 12.625 10.688 1 98.06 203 SER A CA 1
ATOM 1517 C C . SER A 1 203 ? 14.562 12.07 12.047 1 98.06 203 SER A C 1
ATOM 1519 O O . SER A 1 203 ? 15.32 12.164 13.016 1 98.06 203 SER A O 1
ATOM 1521 N N . ILE A 1 204 ? 13.367 11.484 12.148 1 98.75 204 ILE A N 1
ATOM 1522 C CA . ILE A 1 204 ? 12.898 10.906 13.406 1 98.75 204 ILE A CA 1
ATOM 1523 C C . ILE A 1 204 ? 13.328 9.438 13.484 1 98.75 204 ILE A C 1
ATOM 1525 O O . ILE A 1 204 ? 14.023 9.039 14.422 1 98.75 204 ILE A O 1
ATOM 1529 N N . PHE A 1 205 ? 13.016 8.648 12.5 1 98.5 205 PHE A N 1
ATOM 1530 C CA . PHE A 1 205 ? 13.219 7.207 12.539 1 98.5 205 PHE A CA 1
ATOM 1531 C C . PHE A 1 205 ? 14.703 6.871 12.406 1 98.5 205 PHE A C 1
ATOM 1533 O O . PHE A 1 205 ? 15.133 5.789 12.812 1 98.5 205 PHE A O 1
ATOM 1540 N N . GLY A 1 206 ? 15.477 7.758 11.828 1 97.44 206 GLY A N 1
ATOM 1541 C CA . GLY A 1 206 ? 16.906 7.527 11.664 1 97.44 206 GLY A CA 1
ATOM 1542 C C . GLY A 1 206 ? 17.719 8.039 12.836 1 97.44 206 GLY A C 1
ATOM 1543 O O . GLY A 1 206 ? 18.938 7.836 12.883 1 97.44 206 GLY A O 1
ATOM 1544 N N . ALA A 1 207 ? 17.125 8.664 13.758 1 98.19 207 ALA A N 1
ATOM 1545 C CA . ALA A 1 207 ? 17.828 9.266 14.891 1 98.19 207 ALA A CA 1
ATOM 1546 C C . ALA A 1 207 ? 18.156 8.219 15.953 1 98.19 207 ALA A C 1
ATOM 1548 O O . ALA A 1 207 ? 17.406 7.254 16.125 1 98.19 207 ALA A O 1
ATOM 1549 N N . ALA A 1 208 ? 19.234 8.43 16.688 1 98.06 208 ALA A N 1
ATOM 1550 C CA . ALA A 1 208 ? 19.578 7.586 17.828 1 98.06 208 ALA A CA 1
ATOM 1551 C C . ALA A 1 208 ? 18.531 7.688 18.922 1 98.06 208 ALA A C 1
ATOM 1553 O O . ALA A 1 208 ? 18.234 6.699 19.594 1 98.06 208 ALA A O 1
ATOM 1554 N N . GLU A 1 209 ? 18 8.844 19.031 1 98.44 209 GLU A N 1
ATOM 1555 C CA . GLU A 1 209 ? 16.969 9.117 20.031 1 98.44 209 GLU A CA 1
ATOM 1556 C C . GLU A 1 209 ? 15.773 9.828 19.406 1 98.44 209 GLU A C 1
ATOM 1558 O O . GLU A 1 209 ? 15.617 11.039 19.547 1 98.44 209 GLU A O 1
ATOM 1563 N N . PRO A 1 210 ? 14.891 9.062 18.828 1 98.81 210 PRO A N 1
ATOM 1564 C CA . PRO A 1 210 ? 13.758 9.664 18.109 1 98.81 210 PRO A CA 1
ATOM 1565 C C . PRO A 1 210 ? 12.906 10.555 19.016 1 98.81 210 PRO A C 1
ATOM 1567 O O . PRO A 1 210 ? 12.383 11.578 18.562 1 98.81 210 PRO A O 1
ATOM 1570 N N . GLY A 1 211 ? 12.734 10.18 20.234 1 98.81 211 GLY A N 1
ATOM 1571 C CA . GLY A 1 211 ? 11.969 10.992 21.172 1 98.81 211 GLY A CA 1
ATOM 1572 C C . GLY A 1 211 ? 12.516 12.398 21.328 1 98.81 211 GLY A C 1
ATOM 1573 O O . GLY A 1 211 ? 11.75 13.352 21.453 1 98.81 211 GLY A O 1
ATOM 1574 N N . GLU A 1 212 ? 13.844 12.516 21.359 1 98.75 212 GLU A N 1
ATOM 1575 C CA . GLU A 1 212 ? 14.477 13.828 21.469 1 98.75 212 GLU A CA 1
ATOM 1576 C C . GLU A 1 212 ? 14.203 14.672 20.219 1 98.75 212 GLU A C 1
ATOM 1578 O O . GLU A 1 212 ? 14.031 15.891 20.312 1 98.75 212 GLU A O 1
ATOM 1583 N N . VAL A 1 213 ? 14.219 14.016 19.109 1 98.88 213 VAL A N 1
ATOM 1584 C CA . VAL A 1 213 ? 13.922 14.727 17.875 1 98.88 213 VAL A CA 1
ATOM 1585 C C . VAL A 1 213 ? 12.484 15.242 17.906 1 98.88 213 VAL A C 1
ATOM 1587 O O . VAL A 1 213 ? 12.234 16.406 17.609 1 98.88 213 VAL A O 1
ATOM 1590 N N . ILE A 1 214 ? 11.539 14.375 18.297 1 98.94 214 ILE A N 1
ATOM 1591 C CA . ILE A 1 214 ? 10.141 14.766 18.391 1 98.94 214 ILE A CA 1
ATOM 1592 C C . ILE A 1 214 ? 9.984 15.953 19.328 1 98.94 214 ILE A C 1
ATOM 1594 O O . ILE A 1 214 ? 9.312 16.938 19 1 98.94 214 ILE A O 1
ATOM 1598 N N . SER A 1 215 ? 10.633 15.914 20.438 1 98.81 215 SER A N 1
ATOM 1599 C CA . SER A 1 215 ? 10.578 16.984 21.438 1 98.81 215 SER A CA 1
ATOM 1600 C C . SER A 1 215 ? 11.156 18.281 20.875 1 98.81 215 SER A C 1
ATOM 1602 O O . SER A 1 215 ? 10.609 19.359 21.109 1 98.81 215 SER A O 1
ATOM 1604 N N . ALA A 1 216 ? 12.266 18.172 20.172 1 98.75 216 ALA A N 1
ATOM 1605 C CA . ALA A 1 216 ? 12.906 19.344 19.594 1 98.75 216 ALA A CA 1
ATOM 1606 C C . ALA A 1 216 ? 11.984 20.016 18.578 1 98.75 216 ALA A C 1
ATOM 1608 O O . ALA A 1 216 ? 11.898 21.25 18.531 1 98.75 216 ALA A O 1
ATOM 1609 N N . LEU A 1 217 ? 11.383 19.234 17.766 1 98.88 217 LEU A N 1
ATOM 1610 C CA . LEU A 1 217 ? 10.445 19.766 16.781 1 98.88 217 LEU A CA 1
ATOM 1611 C C . LEU A 1 217 ? 9.297 20.484 17.469 1 98.88 217 LEU A C 1
ATOM 1613 O O . LEU A 1 217 ? 8.938 21.609 17.078 1 98.88 217 LEU A O 1
ATOM 1617 N N . ARG A 1 218 ? 8.727 19.828 18.484 1 98.75 218 ARG A N 1
ATOM 1618 C CA . ARG A 1 218 ? 7.625 20.422 19.234 1 98.75 218 ARG A CA 1
ATOM 1619 C C . ARG A 1 218 ? 8.039 21.75 19.875 1 98.75 218 ARG A C 1
ATOM 1621 O O . ARG A 1 218 ? 7.316 22.734 19.781 1 98.75 218 ARG A O 1
ATOM 1628 N N . LYS A 1 219 ? 9.156 21.812 20.5 1 98.5 219 LYS A N 1
ATOM 1629 C CA . LYS A 1 219 ? 9.633 23 21.203 1 98.5 219 LYS A CA 1
ATOM 1630 C C . LYS A 1 219 ? 9.82 24.172 20.25 1 98.5 219 LYS A C 1
ATOM 1632 O O . LYS A 1 219 ? 9.539 25.312 20.594 1 98.5 219 LYS A O 1
ATOM 1637 N N . SER A 1 220 ? 10.359 23.812 19.078 1 98.5 220 SER A N 1
ATOM 1638 C CA . SER A 1 220 ? 10.555 24.859 18.078 1 98.5 220 SER A CA 1
ATOM 1639 C C . SER A 1 220 ? 9.219 25.5 17.688 1 98.5 220 SER A C 1
ATOM 1641 O O . SER A 1 220 ? 9.109 26.719 17.609 1 98.5 220 SER A O 1
ATOM 1643 N N . VAL A 1 221 ? 8.211 24.672 17.453 1 98.38 221 VAL A N 1
ATOM 1644 C CA . VAL A 1 221 ? 6.895 25.172 17.062 1 98.38 221 VAL A CA 1
ATOM 1645 C C . VAL A 1 221 ? 6.301 26 18.203 1 98.38 221 VAL A C 1
ATOM 1647 O O . VAL A 1 221 ? 5.848 27.125 17.984 1 98.38 221 VAL A O 1
ATOM 1650 N N . GLU A 1 222 ? 6.359 25.5 19.422 1 97.44 222 GLU A N 1
ATOM 1651 C CA . GLU A 1 222 ? 5.793 26.188 20.578 1 97.44 222 GLU A CA 1
ATOM 1652 C C . GLU A 1 222 ? 6.539 27.484 20.859 1 97.44 222 GLU A C 1
ATOM 1654 O O . GLU A 1 222 ? 5.93 28.484 21.234 1 97.44 222 GLU A O 1
ATOM 1659 N N . GLY A 1 223 ? 7.809 27.438 20.672 1 95.88 223 GLY A N 1
ATOM 1660 C CA . GLY A 1 223 ? 8.617 28.641 20.875 1 95.88 223 GLY A CA 1
ATOM 1661 C C . GLY A 1 223 ? 8.281 29.75 19.906 1 95.88 223 GLY A C 1
ATOM 1662 O O . GLY A 1 223 ? 8.312 30.938 20.281 1 95.88 223 GLY A O 1
ATOM 1663 N N . SER A 1 224 ? 8.078 29.422 18.734 1 93.81 224 SER A N 1
ATOM 1664 C CA . SER A 1 224 ? 7.758 30.406 17.703 1 93.81 224 SER A CA 1
ATOM 1665 C C . SER A 1 224 ? 6.391 31.031 17.953 1 93.81 224 SER A C 1
ATOM 1667 O O . SER A 1 224 ? 6.148 32.188 17.547 1 93.81 224 SER A O 1
ATOM 1669 N N . GLN A 1 225 ? 5.461 30.328 18.547 1 89.19 225 GLN A N 1
ATOM 1670 C CA . GLN A 1 225 ? 4.113 30.828 18.812 1 89.19 225 GLN A CA 1
ATOM 1671 C C . GLN A 1 225 ? 4.117 31.797 19.984 1 89.19 225 GLN A C 1
ATOM 1673 O O . GLN A 1 225 ? 3.264 32.688 20.062 1 89.19 225 GLN A O 1
ATOM 1678 N N . ASN A 1 226 ? 5.008 31.609 20.859 1 83 226 ASN A N 1
ATOM 1679 C CA . ASN A 1 226 ? 5.133 32.531 21.984 1 83 226 ASN A CA 1
ATOM 1680 C C . ASN A 1 226 ? 5.762 33.844 21.594 1 83 226 ASN A C 1
ATOM 1682 O O . ASN A 1 226 ? 5.57 34.875 22.266 1 83 226 ASN A O 1
ATOM 1686 N N . LYS A 1 227 ? 6.555 33.906 20.578 1 75.94 227 LYS A N 1
ATOM 1687 C CA . LYS A 1 227 ? 7.227 35.125 20.109 1 75.94 227 LYS A CA 1
ATOM 1688 C C . LYS A 1 227 ? 6.312 35.938 19.219 1 75.94 227 LYS A C 1
ATOM 1690 O O . LYS A 1 227 ? 6.578 37.125 18.984 1 75.94 227 LYS A O 1
ATOM 1695 N N . SER A 1 228 ? 5.363 35.438 18.641 1 63.12 228 SER A N 1
ATOM 1696 C CA . SER A 1 228 ? 4.461 36.156 17.766 1 63.12 228 SER A CA 1
ATOM 1697 C C . SER A 1 228 ? 3.355 36.844 18.547 1 63.12 228 SER A C 1
ATOM 1699 O O . SER A 1 228 ? 2.932 36.344 19.594 1 63.12 228 SER A O 1
ATOM 1701 N N . MET B 1 1 ? 9.258 -39.125 -17.438 1 41.38 1 MET B N 1
ATOM 1702 C CA . MET B 1 1 ? 8.023 -38.438 -17.125 1 41.38 1 MET B CA 1
ATOM 1703 C C . MET B 1 1 ? 8.328 -37.094 -16.469 1 41.38 1 MET B C 1
ATOM 1705 O O . MET B 1 1 ? 9.219 -37 -15.617 1 41.38 1 MET B O 1
ATOM 1709 N N . ALA B 1 2 ? 8.156 -36.031 -17.234 1 50.53 2 ALA B N 1
ATOM 1710 C CA . ALA B 1 2 ? 8.5 -34.719 -16.672 1 50.53 2 ALA B CA 1
ATOM 1711 C C . ALA B 1 2 ? 8.031 -34.594 -15.227 1 50.53 2 ALA B C 1
ATOM 1713 O O . ALA B 1 2 ? 6.906 -35 -14.906 1 50.53 2 ALA B O 1
ATOM 1714 N N . ALA B 1 3 ? 8.891 -34.438 -14.305 1 64.75 3 ALA B N 1
ATOM 1715 C CA . ALA B 1 3 ? 8.57 -34.344 -12.883 1 64.75 3 ALA B CA 1
ATOM 1716 C C . ALA B 1 3 ? 7.418 -33.375 -12.656 1 64.75 3 ALA B C 1
ATOM 1718 O O . ALA B 1 3 ? 7.391 -32.281 -13.234 1 64.75 3 ALA B O 1
ATOM 1719 N N . ALA B 1 4 ? 6.348 -33.844 -12.102 1 75.81 4 ALA B N 1
ATOM 1720 C CA . ALA B 1 4 ? 5.176 -33.031 -11.766 1 75.81 4 ALA B CA 1
ATOM 1721 C C . ALA B 1 4 ? 5.582 -31.766 -11 1 75.81 4 ALA B C 1
ATOM 1723 O O . ALA B 1 4 ? 6.508 -31.797 -10.188 1 75.81 4 ALA B O 1
ATOM 1724 N N . ALA B 1 5 ? 4.945 -30.625 -11.422 1 88 5 ALA B N 1
ATOM 1725 C CA . ALA B 1 5 ? 5.207 -29.375 -10.719 1 88 5 ALA B CA 1
ATOM 1726 C C . ALA B 1 5 ? 4.887 -29.5 -9.234 1 88 5 ALA B C 1
ATOM 1728 O O . ALA B 1 5 ? 3.816 -29.984 -8.859 1 88 5 ALA B O 1
ATOM 1729 N N . ALA B 1 6 ? 5.832 -29.188 -8.375 1 94.5 6 ALA B N 1
ATOM 1730 C CA . ALA B 1 6 ? 5.703 -29.359 -6.93 1 94.5 6 ALA B CA 1
ATOM 1731 C C . ALA B 1 6 ? 4.586 -28.484 -6.371 1 94.5 6 ALA B C 1
ATOM 1733 O O . ALA B 1 6 ? 4.391 -27.344 -6.824 1 94.5 6 ALA B O 1
ATOM 1734 N N . ALA B 1 7 ? 3.914 -28.984 -5.391 1 98.25 7 ALA B N 1
ATOM 1735 C CA . ALA B 1 7 ? 2.869 -28.234 -4.695 1 98.25 7 ALA B CA 1
ATOM 1736 C C . ALA B 1 7 ? 3.453 -27.031 -3.959 1 98.25 7 ALA B C 1
ATOM 1738 O O . ALA B 1 7 ? 4.445 -27.172 -3.236 1 98.25 7 ALA B O 1
ATOM 1739 N N . LYS B 1 8 ? 2.967 -25.906 -4.195 1 98.75 8 LYS B N 1
ATOM 1740 C CA . LYS B 1 8 ? 3.293 -24.688 -3.475 1 98.75 8 LYS B CA 1
ATOM 1741 C C . LYS B 1 8 ? 2.043 -24.047 -2.863 1 98.75 8 LYS B C 1
ATOM 1743 O O . LYS B 1 8 ? 1.096 -23.719 -3.578 1 98.75 8 LYS B O 1
ATOM 1748 N N . ILE B 1 9 ? 2.023 -23.938 -1.563 1 98.94 9 ILE B N 1
ATOM 1749 C CA . ILE B 1 9 ? 0.942 -23.25 -0.877 1 98.94 9 ILE B CA 1
ATOM 1750 C C . ILE B 1 9 ? 1.392 -21.828 -0.512 1 98.94 9 ILE B C 1
ATOM 1752 O O . ILE B 1 9 ? 2.43 -21.641 0.128 1 98.94 9 ILE B O 1
ATOM 1756 N N . ALA B 1 10 ? 0.629 -20.828 -0.939 1 98.94 10 ALA B N 1
ATOM 1757 C CA . ALA B 1 10 ? 1 -19.422 -0.794 1 98.94 10 ALA B CA 1
ATOM 1758 C C . ALA B 1 10 ? -0.113 -18.625 -0.118 1 98.94 10 ALA B C 1
ATOM 1760 O O . ALA B 1 10 ? -0.953 -18.031 -0.792 1 98.94 10 ALA B O 1
ATOM 1761 N N . PRO B 1 11 ? -0.128 -18.578 1.209 1 98.94 11 PRO B N 1
ATOM 1762 C CA . PRO B 1 11 ? -1.122 -17.734 1.869 1 98.94 11 PRO B CA 1
ATOM 1763 C C . PRO B 1 11 ? -1.077 -16.281 1.384 1 98.94 11 PRO B C 1
ATOM 1765 O O . PRO B 1 11 ? 0.005 -15.703 1.254 1 98.94 11 PRO B O 1
ATOM 1768 N N . SER B 1 12 ? -2.248 -15.758 0.963 1 98.88 12 SER B N 1
ATOM 1769 C CA . SER B 1 12 ? -2.332 -14.344 0.621 1 98.88 12 SER B CA 1
ATOM 1770 C C . SER B 1 12 ? -2.225 -13.469 1.864 1 98.88 12 SER B C 1
ATOM 1772 O O . SER B 1 12 ? -3.123 -13.461 2.709 1 98.88 12 SER B O 1
ATOM 1774 N N . MET B 1 13 ? -1.243 -12.68 1.896 1 98.81 13 MET B N 1
ATOM 1775 C CA . MET B 1 13 ? -1 -11.844 3.068 1 98.81 13 MET B CA 1
ATOM 1776 C C . MET B 1 13 ? -2.014 -10.703 3.145 1 98.81 13 MET B C 1
ATOM 1778 O O . MET B 1 13 ? -2.115 -10.023 4.168 1 98.81 13 MET B O 1
ATOM 1782 N N . LEU B 1 14 ? -2.783 -10.523 2.102 1 98.62 14 LEU B N 1
ATOM 1783 C CA . LEU B 1 14 ? -3.859 -9.539 2.121 1 98.62 14 LEU B CA 1
ATOM 1784 C C . LEU B 1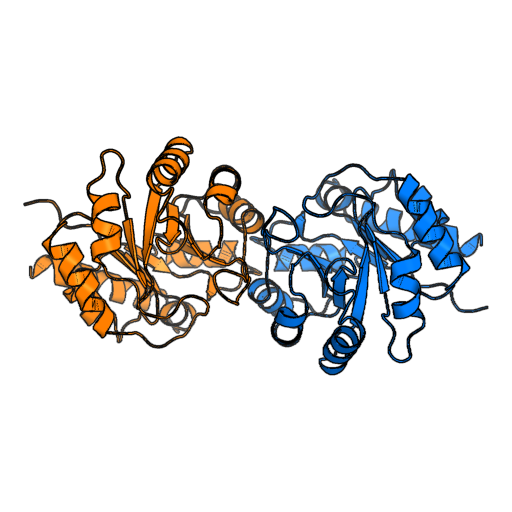 14 ? -4.82 -9.805 3.275 1 98.62 14 LEU B C 1
ATOM 1786 O O . LEU B 1 14 ? -5.465 -8.883 3.777 1 98.62 14 LEU B O 1
ATOM 1790 N N . SER B 1 15 ? -4.922 -11.07 3.686 1 98.38 15 SER B N 1
ATOM 1791 C CA . SER B 1 15 ? -5.832 -11.461 4.758 1 98.38 15 SER B CA 1
ATOM 1792 C C . SER B 1 15 ? -5.141 -11.406 6.117 1 98.38 15 SER B C 1
ATOM 1794 O O . SER B 1 15 ? -5.77 -11.648 7.148 1 98.38 15 SER B O 1
ATOM 1796 N N . SER B 1 16 ? -3.883 -11.062 6.133 1 98.56 16 SER B N 1
ATOM 1797 C CA . SER B 1 16 ? -3.129 -11.016 7.383 1 98.56 16 SER B CA 1
ATOM 1798 C C . SER B 1 16 ? -3.295 -9.672 8.078 1 98.56 16 SER B C 1
ATOM 1800 O O . SER B 1 16 ? -3.982 -8.781 7.574 1 98.56 16 SER B O 1
ATOM 1802 N N . ASP B 1 17 ? -2.758 -9.578 9.32 1 98.75 17 ASP B N 1
ATOM 1803 C CA . ASP B 1 17 ? -2.596 -8.305 10.016 1 98.75 17 ASP B CA 1
ATOM 1804 C C . ASP B 1 17 ? -1.354 -7.562 9.523 1 98.75 17 ASP B C 1
ATOM 1806 O O . ASP B 1 17 ? -0.249 -7.797 10.016 1 98.75 17 ASP B O 1
ATOM 1810 N N . PHE B 1 18 ? -1.553 -6.551 8.656 1 98.88 18 PHE B N 1
ATOM 1811 C CA . PHE B 1 18 ? -0.43 -5.824 8.07 1 98.88 18 PHE B CA 1
ATOM 1812 C C . PHE B 1 18 ? 0.351 -5.086 9.156 1 98.88 18 PHE B C 1
ATOM 1814 O O . PHE B 1 18 ? 1.509 -4.715 8.945 1 98.88 18 PHE B O 1
ATOM 1821 N N . ALA B 1 19 ? -0.307 -4.832 10.297 1 98.88 19 ALA B N 1
ATOM 1822 C CA . ALA B 1 19 ? 0.378 -4.105 11.359 1 98.88 19 ALA B CA 1
ATOM 1823 C C . ALA B 1 19 ? 1.403 -4.996 12.055 1 98.88 19 ALA B C 1
ATOM 1825 O O . ALA B 1 19 ? 2.264 -4.504 12.789 1 98.88 19 ALA B O 1
ATOM 1826 N N . ASN B 1 20 ? 1.306 -6.27 11.898 1 98.88 20 ASN B N 1
ATOM 1827 C CA . ASN B 1 20 ? 2.227 -7.273 12.422 1 98.88 20 ASN B CA 1
ATOM 1828 C C . ASN B 1 20 ? 2.662 -8.258 11.344 1 98.88 20 ASN B C 1
ATOM 1830 O O . ASN B 1 20 ? 2.631 -9.469 11.555 1 98.88 20 ASN B O 1
ATOM 1834 N N . LEU B 1 21 ? 3.057 -7.734 10.258 1 98.94 21 LEU B N 1
ATOM 1835 C CA . LEU B 1 21 ? 3.279 -8.484 9.023 1 98.94 21 LEU B CA 1
ATOM 1836 C C . LEU B 1 21 ? 4.43 -9.477 9.188 1 98.94 21 LEU B C 1
ATOM 1838 O O . LEU B 1 21 ? 4.363 -10.602 8.695 1 98.94 21 LEU B O 1
ATOM 1842 N N . ALA B 1 22 ? 5.527 -9.047 9.891 1 98.94 22 ALA B N 1
ATOM 1843 C CA . ALA B 1 22 ? 6.66 -9.938 10.109 1 98.94 22 ALA B CA 1
ATOM 1844 C C . ALA B 1 22 ? 6.238 -11.188 10.883 1 98.94 22 ALA B C 1
ATOM 1846 O O . ALA B 1 22 ? 6.602 -12.305 10.508 1 98.94 22 ALA B O 1
ATOM 1847 N N . ALA B 1 23 ? 5.488 -10.984 11.906 1 98.88 23 ALA B N 1
ATOM 1848 C CA . ALA B 1 23 ? 5.016 -12.094 12.719 1 98.88 23 ALA B CA 1
ATOM 1849 C C . ALA B 1 23 ? 4.074 -13 11.93 1 98.88 23 ALA B C 1
ATOM 1851 O O . ALA B 1 23 ? 4.133 -14.227 12.047 1 98.88 23 ALA B O 1
ATOM 1852 N N . GLU B 1 24 ? 3.195 -12.383 11.164 1 98.88 24 GLU B N 1
ATOM 1853 C CA . GLU B 1 24 ? 2.264 -13.148 10.336 1 98.88 24 GLU B CA 1
ATOM 1854 C C . GLU B 1 24 ? 3.008 -13.984 9.305 1 98.88 24 GLU B C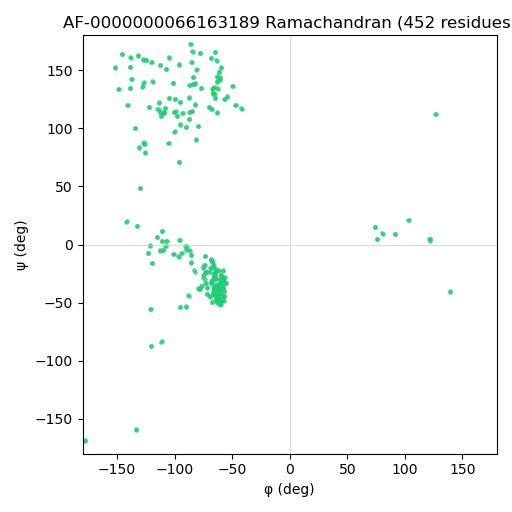 1
ATOM 1856 O O . GLU B 1 24 ? 2.648 -15.141 9.062 1 98.88 24 GLU B O 1
ATOM 1861 N N . ALA B 1 25 ? 3.98 -13.359 8.688 1 98.88 25 ALA B N 1
ATOM 1862 C CA . ALA B 1 25 ? 4.793 -14.07 7.703 1 98.88 25 ALA B CA 1
ATOM 1863 C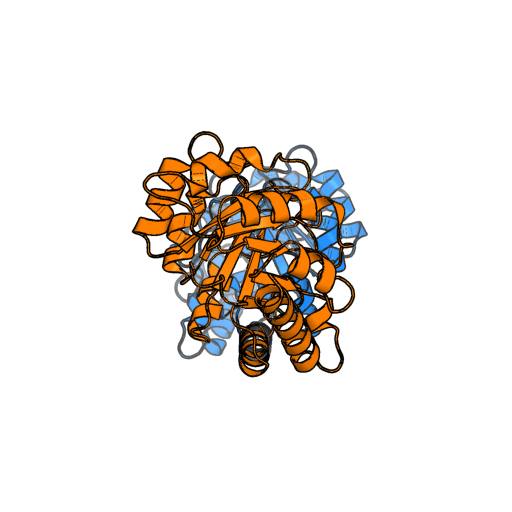 C . ALA B 1 25 ? 5.492 -15.273 8.336 1 98.88 25 ALA B C 1
ATOM 1865 O O . ALA B 1 25 ? 5.461 -16.375 7.793 1 98.88 25 ALA B O 1
ATOM 1866 N N . ASP B 1 26 ? 6.125 -15.039 9.477 1 98.88 26 ASP B N 1
ATOM 1867 C CA . ASP B 1 26 ? 6.812 -16.109 10.195 1 98.88 26 ASP B CA 1
ATOM 1868 C C . ASP B 1 26 ? 5.848 -17.219 10.578 1 98.88 26 ASP B C 1
ATOM 1870 O O . ASP B 1 26 ? 6.172 -18.406 10.438 1 98.88 26 ASP B O 1
ATOM 1874 N N . ARG B 1 27 ? 4.715 -16.828 11.039 1 98.81 27 ARG B N 1
ATOM 1875 C CA . ARG B 1 27 ? 3.682 -17.781 11.43 1 98.81 27 ARG B CA 1
ATOM 1876 C C . ARG B 1 27 ? 3.297 -18.688 10.266 1 98.81 27 ARG B C 1
ATOM 1878 O O . ARG B 1 27 ? 3.254 -19.906 10.398 1 98.81 27 ARG B O 1
ATOM 1885 N N . MET B 1 28 ? 3.057 -18.094 9.109 1 98.88 28 MET B N 1
ATOM 1886 C CA . MET B 1 28 ? 2.635 -18.844 7.934 1 98.88 28 MET B CA 1
ATOM 1887 C C . MET B 1 28 ? 3.736 -19.781 7.469 1 98.88 28 MET B C 1
ATOM 1889 O O . MET B 1 28 ? 3.469 -20.938 7.121 1 98.88 28 MET B O 1
ATOM 1893 N N . VAL B 1 29 ? 4.969 -19.297 7.453 1 98.88 29 VAL B N 1
ATOM 1894 C CA . VAL B 1 29 ? 6.086 -20.125 7.02 1 98.88 29 VAL B CA 1
ATOM 1895 C C . VAL B 1 29 ? 6.254 -21.297 7.98 1 98.88 29 VAL B C 1
ATOM 1897 O O . VAL B 1 29 ? 6.414 -22.453 7.547 1 98.88 29 VAL B O 1
ATOM 1900 N N . ARG B 1 30 ? 6.152 -21.062 9.242 1 98.75 30 ARG B N 1
ATOM 1901 C CA . ARG B 1 30 ? 6.293 -22.109 10.25 1 98.75 30 ARG B CA 1
ATOM 1902 C C . ARG B 1 30 ? 5.18 -23.141 10.125 1 98.75 30 ARG B C 1
ATOM 1904 O O . ARG B 1 30 ? 5.391 -24.328 10.406 1 98.75 30 ARG B O 1
ATOM 1911 N N . LEU B 1 31 ? 4.09 -22.703 9.656 1 98.81 31 LEU B N 1
ATOM 1912 C CA . LEU B 1 31 ? 2.93 -23.578 9.578 1 98.81 31 LEU B CA 1
ATOM 1913 C C . LEU B 1 31 ? 2.928 -24.359 8.258 1 98.81 31 LEU B C 1
ATOM 1915 O O . LEU B 1 31 ? 2.033 -25.172 8.016 1 98.81 31 LEU B O 1
ATOM 1919 N N . GLY B 1 32 ? 3.885 -24.062 7.363 1 98.75 32 GLY B N 1
ATOM 1920 C CA . GLY B 1 32 ? 4.07 -24.938 6.219 1 98.75 32 GLY B CA 1
ATOM 1921 C C . GLY B 1 32 ? 3.896 -24.234 4.891 1 98.75 32 GLY B C 1
ATOM 1922 O O . GLY B 1 32 ? 3.934 -24.859 3.832 1 98.75 32 GLY B O 1
ATOM 1923 N N . ALA B 1 33 ? 3.697 -22.953 4.902 1 98.88 33 ALA B N 1
ATOM 1924 C CA . ALA B 1 33 ? 3.592 -22.203 3.65 1 98.88 33 ALA B CA 1
ATOM 1925 C C . ALA B 1 33 ? 4.895 -22.266 2.859 1 98.88 33 ALA B C 1
ATOM 1927 O O . ALA B 1 33 ? 5.98 -22.203 3.438 1 98.88 33 ALA B O 1
ATOM 1928 N N . ASP B 1 34 ? 4.801 -22.406 1.569 1 98.81 34 ASP B N 1
ATOM 1929 C CA . ASP B 1 34 ? 5.965 -22.406 0.69 1 98.81 34 ASP B CA 1
ATOM 1930 C C . ASP B 1 34 ? 6.316 -20.984 0.263 1 98.81 34 ASP B C 1
ATOM 1932 O O . ASP B 1 34 ? 7.496 -20.625 0.169 1 98.81 34 ASP B O 1
ATOM 1936 N N . TRP B 1 35 ? 5.312 -20.219 -0.096 1 98.88 35 TRP B N 1
ATOM 1937 C CA . TRP B 1 35 ? 5.422 -18.828 -0.547 1 98.88 35 TRP B CA 1
ATOM 1938 C C . TRP B 1 35 ? 4.535 -17.922 0.291 1 98.88 35 TRP B C 1
ATOM 1940 O O . TRP B 1 35 ? 3.674 -18.391 1.036 1 98.88 35 TRP B O 1
ATOM 1950 N N . LEU B 1 36 ? 4.824 -16.672 0.312 1 98.94 36 LEU B N 1
ATOM 1951 C CA . LEU B 1 36 ? 3.939 -15.625 0.8 1 98.94 36 LEU B CA 1
ATOM 1952 C C . LEU B 1 36 ? 3.428 -14.766 -0.352 1 98.94 36 LEU B C 1
ATOM 1954 O O . LEU B 1 36 ? 4.215 -14.109 -1.043 1 98.94 36 LEU B O 1
ATOM 1958 N N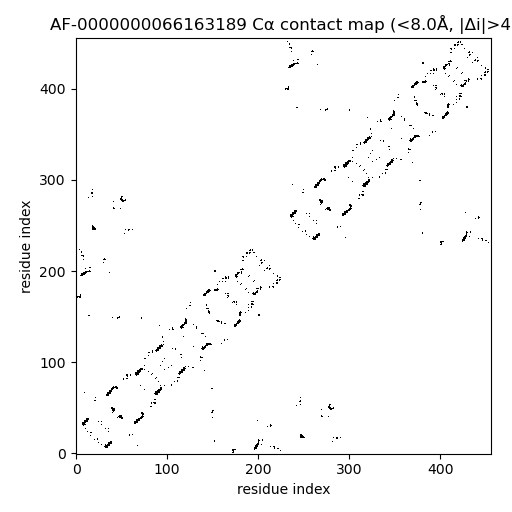 . HIS B 1 37 ? 2.123 -14.859 -0.571 1 98.94 37 HIS B N 1
ATOM 1959 C CA . HIS B 1 37 ? 1.51 -14.156 -1.691 1 98.94 37 HIS B CA 1
ATOM 1960 C C . HIS B 1 37 ? 1.233 -12.695 -1.341 1 98.94 37 HIS B C 1
ATOM 1962 O O . HIS B 1 37 ? 0.545 -12.406 -0.359 1 98.94 37 HIS B O 1
ATOM 1968 N N . MET B 1 38 ? 1.816 -11.812 -2.088 1 98.94 38 MET B N 1
ATOM 1969 C CA . MET B 1 38 ? 1.729 -10.375 -1.85 1 98.94 38 MET B CA 1
ATOM 1970 C C . MET B 1 38 ? 0.925 -9.688 -2.949 1 98.94 38 MET B C 1
ATOM 1972 O O . MET B 1 38 ? 1.386 -9.586 -4.086 1 98.94 38 MET B O 1
ATOM 1976 N N . ASP B 1 39 ? -0.225 -9.227 -2.598 1 98.94 39 ASP B N 1
ATOM 1977 C CA . ASP B 1 39 ? -1.127 -8.594 -3.557 1 98.94 39 ASP B CA 1
ATOM 1978 C C . ASP B 1 39 ? -0.835 -7.105 -3.684 1 98.94 39 ASP B C 1
ATOM 1980 O O . ASP B 1 39 ? -1.156 -6.324 -2.785 1 98.94 39 ASP B O 1
ATOM 1984 N N . ILE B 1 40 ? -0.266 -6.707 -4.785 1 98.94 40 ILE B N 1
ATOM 1985 C CA . ILE B 1 40 ? 0.069 -5.316 -5.074 1 98.94 40 ILE B CA 1
ATOM 1986 C C . ILE B 1 40 ? -0.991 -4.711 -5.992 1 98.94 40 ILE B C 1
ATOM 1988 O O . ILE B 1 40 ? -1.16 -5.156 -7.133 1 98.94 40 ILE B O 1
ATOM 1992 N N . MET B 1 41 ? -1.761 -3.734 -5.523 1 98.94 41 MET B N 1
ATOM 1993 C CA . MET B 1 41 ? -2.879 -3.123 -6.238 1 98.94 41 MET B CA 1
ATOM 1994 C C . MET B 1 41 ? -2.738 -1.605 -6.273 1 98.94 41 MET B C 1
ATOM 1996 O O . MET B 1 41 ? -2.42 -0.983 -5.258 1 98.94 41 MET B O 1
ATOM 2000 N N . ASP B 1 42 ? -3.055 -0.931 -7.426 1 98.81 42 ASP B N 1
ATOM 2001 C CA . ASP B 1 42 ? -2.713 0.479 -7.586 1 98.81 42 ASP B CA 1
ATOM 2002 C C . ASP B 1 42 ? -3.965 1.353 -7.578 1 98.81 42 ASP B C 1
ATOM 2004 O O . ASP B 1 42 ? -3.887 2.562 -7.801 1 98.81 42 ASP B O 1
ATOM 2008 N N . GLY B 1 43 ? -5.168 0.742 -7.371 1 98.56 43 GLY B N 1
ATOM 2009 C CA . GLY B 1 43 ? -6.391 1.527 -7.359 1 98.56 43 GLY B CA 1
ATOM 2010 C C . GLY B 1 43 ? -6.844 1.941 -8.75 1 98.56 43 GLY B C 1
ATOM 2011 O O . GLY B 1 43 ? -7.777 2.734 -8.891 1 98.56 43 GLY B O 1
ATOM 2012 N N . HIS B 1 44 ? -6.258 1.555 -9.844 1 98.69 44 HIS B N 1
ATOM 2013 C CA . HIS B 1 44 ? -6.586 1.892 -11.227 1 98.69 44 HIS B CA 1
ATOM 2014 C C . HIS B 1 44 ? -6.906 0.641 -12.039 1 98.69 44 HIS B C 1
ATOM 2016 O O . HIS B 1 44 ? -7.996 0.525 -12.602 1 98.69 44 HIS B O 1
ATOM 2022 N N . PHE B 1 45 ? -5.965 -0.329 -12.055 1 98.75 45 PHE B N 1
ATOM 2023 C CA . PHE B 1 45 ? -6.266 -1.597 -12.711 1 98.75 45 PHE B CA 1
ATOM 2024 C C . PHE B 1 45 ? -7.422 -2.307 -12.016 1 98.75 45 PHE B C 1
ATOM 2026 O O . PHE B 1 45 ? -8.281 -2.893 -12.672 1 98.75 45 PHE B O 1
ATOM 2033 N N . VAL B 1 46 ? -7.352 -2.346 -10.695 1 98.62 46 VAL B N 1
ATOM 2034 C CA . VAL B 1 46 ? -8.453 -2.727 -9.812 1 98.62 46 VAL B CA 1
ATOM 2035 C C . VAL B 1 46 ? -8.789 -1.569 -8.875 1 98.62 46 VAL B C 1
ATOM 2037 O O . VAL B 1 46 ? -7.965 -0.68 -8.656 1 98.62 46 VAL B O 1
ATOM 2040 N N . PRO B 1 47 ? -9.992 -1.521 -8.352 1 97.56 47 PRO B N 1
ATOM 2041 C CA . PRO B 1 47 ? -10.398 -0.359 -7.555 1 97.56 47 PRO B CA 1
ATOM 2042 C C . PRO B 1 47 ? -9.664 -0.277 -6.215 1 97.56 47 PRO B C 1
ATOM 2044 O O . PRO B 1 47 ? -9.492 0.814 -5.664 1 97.56 47 PRO B O 1
ATOM 2047 N N . ASN B 1 48 ? -9.18 -1.316 -5.707 1 98.12 48 ASN B N 1
ATOM 2048 C CA . ASN B 1 48 ? -8.531 -1.346 -4.398 1 98.12 48 ASN B CA 1
ATOM 2049 C C . ASN B 1 48 ? -7.066 -0.94 -4.492 1 98.12 48 ASN B C 1
ATOM 2051 O O . ASN B 1 48 ? -6.383 -1.29 -5.457 1 98.12 48 ASN B O 1
ATOM 2055 N N . LEU B 1 49 ? -6.586 -0.119 -3.529 1 98.75 49 LEU B N 1
ATOM 2056 C CA . LEU B 1 49 ? -5.18 0.2 -3.311 1 98.75 49 LEU B CA 1
ATOM 2057 C C . LEU B 1 49 ? -4.637 -0.54 -2.094 1 98.75 49 LEU B C 1
ATOM 2059 O O . LEU B 1 49 ? -5.203 -0.446 -1.002 1 98.75 49 LEU B O 1
ATOM 2063 N N . THR B 1 50 ? -3.549 -1.296 -2.217 1 98.81 50 THR B N 1
ATOM 2064 C CA . THR B 1 50 ? -3.127 -2.125 -1.093 1 98.81 50 THR B CA 1
ATOM 2065 C C . THR B 1 50 ? -1.72 -1.749 -0.641 1 98.81 50 THR B C 1
ATOM 2067 O O . THR B 1 50 ? -1.541 -0.814 0.143 1 98.81 50 THR B O 1
ATOM 2070 N N . ILE B 1 51 ? -0.68 -2.357 -1.271 1 98.94 51 ILE B N 1
ATOM 2071 C CA . ILE B 1 51 ? 0.687 -2.158 -0.801 1 98.94 51 ILE B CA 1
ATOM 2072 C C . ILE B 1 51 ? 1.622 -1.977 -1.994 1 98.94 51 ILE B C 1
ATOM 2074 O O . ILE B 1 51 ? 1.262 -2.299 -3.129 1 98.94 51 ILE B O 1
ATOM 2078 N N . GLY B 1 52 ? 2.795 -1.406 -1.729 1 98.75 52 GLY B N 1
ATOM 2079 C CA . GLY B 1 52 ? 3.85 -1.283 -2.721 1 98.75 52 GLY B CA 1
ATOM 2080 C C . GLY B 1 52 ? 5.211 -1.695 -2.195 1 98.75 52 GLY B C 1
ATOM 2081 O O . GLY B 1 52 ? 5.309 -2.473 -1.242 1 98.75 52 GLY B O 1
ATOM 2082 N N . ALA B 1 53 ? 6.242 -1.231 -2.848 1 98.88 53 ALA B N 1
ATOM 2083 C CA . ALA B 1 53 ? 7.625 -1.649 -2.617 1 98.88 53 ALA B CA 1
ATOM 2084 C C . ALA B 1 53 ? 8.031 -1.411 -1.167 1 98.88 53 ALA B C 1
ATOM 2086 O O . ALA B 1 53 ? 8.75 -2.223 -0.576 1 98.88 53 ALA B O 1
ATOM 2087 N N . PRO B 1 54 ? 7.59 -0.292 -0.472 1 98.75 54 PRO B N 1
ATOM 2088 C CA . PRO B 1 54 ? 8.031 -0.068 0.907 1 98.75 54 PRO B CA 1
ATOM 2089 C C . PRO B 1 54 ? 7.617 -1.196 1.849 1 98.75 54 PRO B C 1
ATOM 2091 O O . PRO B 1 54 ? 8.367 -1.549 2.762 1 98.75 54 PRO B O 1
ATOM 2094 N N . VAL B 1 55 ? 6.473 -1.751 1.625 1 98.94 55 VAL B N 1
ATOM 2095 C CA . VAL B 1 55 ? 6 -2.84 2.473 1 98.94 55 VAL B CA 1
ATOM 2096 C C . VAL B 1 55 ? 6.805 -4.105 2.188 1 98.94 55 VAL B C 1
ATOM 2098 O O . VAL B 1 55 ? 7.211 -4.812 3.115 1 98.94 55 VAL B O 1
ATOM 2101 N N . ILE B 1 56 ? 7.051 -4.375 0.901 1 98.94 56 ILE B N 1
ATOM 2102 C CA . ILE B 1 56 ? 7.855 -5.523 0.506 1 98.94 56 ILE B CA 1
ATOM 2103 C C . ILE B 1 56 ? 9.25 -5.41 1.116 1 98.94 56 ILE B C 1
ATOM 2105 O O . ILE B 1 56 ? 9.773 -6.379 1.672 1 98.94 56 ILE B O 1
ATOM 2109 N N . GLN B 1 57 ? 9.828 -4.238 0.988 1 98.88 57 GLN B N 1
ATOM 2110 C CA . GLN B 1 57 ? 11.172 -3.982 1.492 1 98.88 57 GLN B CA 1
ATOM 2111 C C . GLN B 1 57 ? 11.25 -4.195 3.002 1 98.88 57 GLN B C 1
ATOM 2113 O O . GLN B 1 57 ? 12.211 -4.77 3.508 1 98.88 57 GLN B O 1
ATOM 2118 N N . SER B 1 58 ? 10.266 -3.701 3.73 1 98.88 58 SER B N 1
ATOM 2119 C CA . SER B 1 58 ? 10.211 -3.891 5.176 1 98.88 58 SER B CA 1
ATOM 2120 C C . SER B 1 58 ? 10.117 -5.371 5.535 1 98.88 58 SER B C 1
ATOM 2122 O O . SER B 1 58 ? 10.836 -5.848 6.41 1 98.88 58 SER B O 1
ATOM 2124 N N . LEU B 1 59 ? 9.234 -6.07 4.844 1 98.94 59 LEU B N 1
ATOM 2125 C CA . LEU B 1 59 ? 9.023 -7.48 5.152 1 98.94 59 LEU B CA 1
ATOM 2126 C C . LEU B 1 59 ? 10.273 -8.297 4.832 1 98.94 59 LEU B C 1
ATOM 2128 O O . LEU B 1 59 ? 10.602 -9.242 5.551 1 98.94 59 LEU B O 1
ATOM 2132 N N . ARG B 1 60 ? 10.938 -7.945 3.777 1 98.94 60 ARG B N 1
ATOM 2133 C CA . ARG B 1 60 ? 12.117 -8.68 3.326 1 98.94 60 ARG B CA 1
ATOM 2134 C C . ARG B 1 60 ? 13.172 -8.742 4.418 1 98.94 60 ARG B C 1
ATOM 2136 O O . ARG B 1 60 ? 13.883 -9.742 4.551 1 98.94 60 ARG B O 1
ATOM 2143 N N . LYS B 1 61 ? 13.258 -7.773 5.27 1 98.69 61 LYS B N 1
ATOM 2144 C CA . LYS B 1 61 ? 14.242 -7.719 6.352 1 98.69 61 LYS B CA 1
ATOM 2145 C C . LYS B 1 61 ? 13.969 -8.805 7.391 1 98.69 61 LYS B C 1
ATOM 2147 O O . LYS B 1 61 ? 14.836 -9.109 8.211 1 98.69 61 LYS B O 1
ATOM 2152 N N . HIS B 1 62 ? 12.828 -9.391 7.32 1 98.81 62 HIS B N 1
ATOM 2153 C CA . HIS B 1 62 ? 12.422 -10.258 8.43 1 98.81 62 HIS B CA 1
ATOM 2154 C C . HIS B 1 62 ? 12.148 -11.68 7.949 1 98.81 62 HIS B C 1
ATOM 2156 O O . HIS B 1 62 ? 11.789 -12.547 8.75 1 98.81 62 HIS B O 1
ATOM 2162 N N . THR B 1 63 ? 12.281 -11.953 6.711 1 98.75 63 THR B N 1
ATOM 2163 C CA . THR B 1 63 ? 12 -13.289 6.203 1 98.75 63 THR B CA 1
ATOM 2164 C C . THR B 1 63 ? 12.828 -13.586 4.957 1 98.75 63 THR B C 1
ATOM 2166 O O . THR B 1 63 ? 13.188 -12.672 4.215 1 98.75 63 THR B O 1
ATOM 2169 N N . LYS B 1 64 ? 13.109 -14.758 4.707 1 98.31 64 LYS B N 1
ATOM 2170 C CA . LYS B 1 64 ? 13.781 -15.211 3.488 1 98.31 64 LYS B CA 1
ATOM 2171 C C . LYS B 1 64 ? 12.805 -15.938 2.566 1 98.31 64 LYS B C 1
ATOM 2173 O O . LYS B 1 64 ? 13.203 -16.469 1.528 1 98.31 64 LYS B O 1
ATOM 2178 N N . ALA B 1 65 ? 11.555 -15.961 3.021 1 98.75 65 ALA B N 1
ATOM 2179 C CA . ALA B 1 65 ? 10.531 -16.688 2.27 1 98.75 65 ALA B CA 1
ATOM 2180 C C . ALA B 1 65 ? 10.391 -16.125 0.857 1 98.75 65 ALA B C 1
ATOM 2182 O O . ALA B 1 65 ? 10.758 -14.977 0.598 1 98.75 65 ALA B O 1
ATOM 2183 N N . TYR B 1 66 ? 9.969 -16.969 -0.091 1 98.88 66 TYR B N 1
ATOM 2184 C CA . TYR B 1 66 ? 9.625 -16.516 -1.436 1 98.88 66 TYR B CA 1
ATOM 2185 C C . TYR B 1 66 ? 8.445 -15.562 -1.405 1 98.88 66 TYR B C 1
ATOM 2187 O O . TYR B 1 66 ? 7.336 -15.938 -1.021 1 98.88 66 TYR B O 1
ATOM 2195 N N . LEU B 1 67 ? 8.727 -14.312 -1.765 1 98.94 67 LEU B N 1
ATOM 2196 C CA . LEU B 1 67 ? 7.66 -13.312 -1.835 1 98.94 67 LEU B CA 1
ATOM 2197 C C . LEU B 1 67 ? 7.035 -13.289 -3.225 1 98.94 67 LEU B C 1
ATOM 2199 O O . LEU B 1 67 ? 7.629 -12.758 -4.168 1 98.94 67 LEU B O 1
ATOM 2203 N N . ASP B 1 68 ? 5.891 -13.914 -3.334 1 98.94 68 ASP B N 1
ATOM 2204 C CA . ASP B 1 68 ? 5.113 -14.039 -4.562 1 98.94 68 ASP B CA 1
ATOM 2205 C C . ASP B 1 68 ? 4.285 -12.781 -4.82 1 98.94 68 ASP B C 1
ATOM 2207 O O . ASP B 1 68 ? 3.127 -12.703 -4.402 1 98.94 68 ASP B O 1
ATOM 2211 N N . CYS B 1 69 ? 4.867 -11.828 -5.551 1 98.94 69 CYS B N 1
ATOM 2212 C CA . CYS B 1 69 ? 4.211 -10.547 -5.77 1 98.94 69 CYS B CA 1
ATOM 2213 C C . CYS B 1 69 ? 3.289 -10.602 -6.98 1 98.94 69 CYS B C 1
ATOM 2215 O O . CYS B 1 69 ? 3.75 -10.812 -8.102 1 98.94 69 CYS B O 1
ATOM 2217 N N . HIS B 1 70 ? 2.045 -10.477 -6.734 1 98.94 70 HIS B N 1
ATOM 2218 C CA . HIS B 1 70 ? 1.006 -10.398 -7.754 1 98.94 70 HIS B CA 1
ATOM 2219 C C . HIS B 1 70 ? 0.603 -8.953 -8.023 1 98.94 70 HIS B C 1
ATOM 2221 O O . HIS B 1 70 ? -0.035 -8.312 -7.18 1 98.94 70 HIS B O 1
ATOM 2227 N N . LEU B 1 71 ? 0.975 -8.461 -9.227 1 98.94 71 LEU B N 1
ATOM 2228 C CA . LEU B 1 71 ? 0.797 -7.051 -9.555 1 98.94 71 LEU B CA 1
ATOM 2229 C C . LEU B 1 71 ? -0.506 -6.828 -10.312 1 98.94 71 LEU B C 1
ATOM 2231 O O . LEU B 1 71 ? -0.609 -7.18 -11.492 1 98.94 71 LEU B O 1
ATOM 2235 N N . MET B 1 72 ? -1.452 -6.34 -9.625 1 98.94 72 MET B N 1
ATOM 2236 C CA . MET B 1 72 ? -2.676 -5.812 -10.219 1 98.94 72 MET B CA 1
ATOM 2237 C C . MET B 1 72 ? -2.586 -4.301 -10.398 1 98.94 72 MET B C 1
ATOM 2239 O O . MET B 1 72 ? -3.262 -3.547 -9.695 1 98.94 72 MET B O 1
ATOM 2243 N N . VAL B 1 73 ? -1.735 -3.896 -11.359 1 98.88 73 VAL B N 1
ATOM 2244 C CA . VAL B 1 73 ? -1.412 -2.498 -11.609 1 98.88 73 VAL B CA 1
ATOM 2245 C C . VAL B 1 73 ? -1.525 -2.203 -13.102 1 98.88 73 VAL B C 1
ATOM 2247 O O . VAL B 1 73 ? -1.427 -3.111 -13.93 1 98.88 73 VAL B O 1
ATOM 2250 N N . THR B 1 74 ? -1.609 -0.945 -13.477 1 98.44 74 THR B N 1
ATOM 2251 C CA . THR B 1 74 ? -1.817 -0.502 -14.852 1 98.44 74 THR B CA 1
ATOM 2252 C C . THR B 1 74 ? -0.511 -0.553 -15.641 1 98.44 74 THR B C 1
ATOM 2254 O O . THR B 1 74 ? -0.511 -0.867 -16.828 1 98.44 74 THR B O 1
ATOM 2257 N N . ASN B 1 75 ? 0.642 -0.204 -15 1 97.94 75 ASN B N 1
ATOM 2258 C CA . ASN B 1 75 ? 1.939 -0.124 -15.664 1 97.94 75 ASN B CA 1
ATOM 2259 C C . ASN B 1 75 ? 2.986 -0.972 -14.945 1 97.94 75 ASN B C 1
ATOM 2261 O O . ASN B 1 75 ? 3.908 -0.436 -14.328 1 97.94 75 ASN B O 1
ATOM 2265 N N . PRO B 1 76 ? 2.92 -2.258 -15.195 1 98.81 76 PRO B N 1
ATOM 2266 C CA . PRO B 1 76 ? 3.812 -3.137 -14.438 1 98.81 76 PRO B CA 1
ATOM 2267 C C . PRO B 1 76 ? 5.285 -2.803 -14.648 1 98.81 76 PRO B C 1
ATOM 2269 O O . PRO B 1 76 ? 6.102 -2.986 -13.734 1 98.81 76 PRO B O 1
ATOM 2272 N N . SER B 1 77 ? 5.664 -2.285 -15.82 1 98.75 77 SER B N 1
ATOM 2273 C CA . SER B 1 77 ? 7.062 -1.983 -16.109 1 98.75 77 SER B CA 1
ATOM 2274 C C . SER B 1 77 ? 7.633 -0.978 -15.117 1 98.75 77 SER B C 1
ATOM 2276 O O . SER B 1 77 ? 8.82 -1.017 -14.805 1 98.75 77 SER B O 1
ATOM 2278 N N . ASP B 1 78 ? 6.793 -0.105 -14.602 1 98.56 78 ASP B N 1
ATOM 2279 C CA . ASP B 1 78 ? 7.223 0.933 -13.664 1 98.56 78 ASP B CA 1
ATOM 2280 C C . ASP B 1 78 ? 7.684 0.327 -12.344 1 98.56 78 ASP B C 1
ATOM 2282 O O . ASP B 1 78 ? 8.375 0.982 -11.562 1 98.56 78 ASP B O 1
ATOM 2286 N N . TYR B 1 79 ? 7.355 -0.93 -12.086 1 98.81 79 TYR B N 1
ATOM 2287 C CA . TYR B 1 79 ? 7.531 -1.488 -10.75 1 98.81 79 TYR B CA 1
ATOM 2288 C C . TYR B 1 79 ? 8.664 -2.512 -10.734 1 98.81 79 TYR B C 1
ATOM 2290 O O . TYR B 1 79 ? 9.031 -3.02 -9.672 1 98.81 79 TYR B O 1
ATOM 2298 N N . VAL B 1 80 ? 9.266 -2.84 -11.891 1 98.94 80 VAL B N 1
ATOM 2299 C CA . VAL B 1 80 ? 10.297 -3.871 -11.945 1 98.94 80 VAL B CA 1
ATOM 2300 C C . VAL B 1 80 ? 11.469 -3.475 -11.055 1 98.94 80 VAL B C 1
ATOM 2302 O O . VAL B 1 80 ? 11.867 -4.23 -10.164 1 98.94 80 VAL B O 1
ATOM 2305 N N . GLU B 1 81 ? 11.969 -2.32 -11.219 1 98.75 81 GLU B N 1
ATOM 2306 C CA . GLU B 1 81 ? 13.141 -1.882 -10.453 1 98.75 81 GLU B CA 1
ATOM 2307 C C . GLU B 1 81 ? 12.805 -1.732 -8.977 1 98.75 81 GLU B C 1
ATOM 2309 O O . GLU B 1 81 ? 13.5 -2.281 -8.117 1 98.75 81 GLU B O 1
ATOM 2314 N N . PRO B 1 82 ? 11.719 -1.028 -8.602 1 98.75 82 PRO B N 1
ATOM 2315 C CA . PRO B 1 82 ? 11.422 -0.845 -7.176 1 98.75 82 PRO B CA 1
ATOM 2316 C C . PRO B 1 82 ? 11.18 -2.166 -6.449 1 98.75 82 PRO B C 1
ATOM 2318 O O . PRO B 1 82 ? 11.609 -2.33 -5.301 1 98.75 82 PRO B O 1
ATOM 2321 N N . LEU B 1 83 ? 10.539 -3.111 -7.078 1 98.94 83 LEU B N 1
ATOM 2322 C CA . LEU B 1 83 ? 10.234 -4.367 -6.406 1 98.94 83 LEU B CA 1
ATOM 2323 C C . LEU B 1 83 ? 11.469 -5.254 -6.316 1 98.94 83 LEU B C 1
ATOM 2325 O O . LEU B 1 83 ? 11.648 -5.98 -5.336 1 98.94 83 LEU B O 1
ATOM 2329 N N . ALA B 1 84 ? 12.297 -5.203 -7.348 1 98.94 84 ALA B N 1
ATOM 2330 C CA . ALA B 1 84 ? 13.57 -5.922 -7.27 1 98.94 84 ALA B CA 1
ATOM 2331 C C . ALA B 1 84 ? 14.414 -5.414 -6.105 1 98.94 84 ALA B C 1
ATOM 2333 O O . ALA B 1 84 ? 14.93 -6.203 -5.309 1 98.94 84 ALA B O 1
ATOM 2334 N N . LYS B 1 85 ? 14.531 -4.102 -6.027 1 98.75 85 LYS B N 1
ATOM 2335 C CA . LYS B 1 85 ? 15.289 -3.488 -4.938 1 98.75 85 LYS B CA 1
ATOM 2336 C C . LYS B 1 85 ? 14.68 -3.834 -3.582 1 98.75 85 LYS B C 1
ATOM 2338 O O . LYS B 1 85 ? 15.406 -3.992 -2.596 1 98.75 85 LYS B O 1
ATOM 2343 N N . ALA B 1 86 ? 13.383 -3.982 -3.553 1 98.88 86 ALA B N 1
ATOM 2344 C CA . ALA B 1 86 ? 12.656 -4.25 -2.311 1 98.88 86 ALA B CA 1
ATOM 2345 C C . ALA B 1 86 ? 12.836 -5.699 -1.873 1 98.88 86 ALA B C 1
ATOM 2347 O O . ALA B 1 86 ? 12.562 -6.047 -0.723 1 98.88 86 ALA B O 1
ATOM 2348 N N . GLY B 1 87 ? 13.234 -6.578 -2.787 1 98.88 87 GLY B N 1
ATOM 2349 C CA . GLY B 1 87 ? 13.5 -7.961 -2.426 1 98.88 87 GLY B CA 1
ATOM 2350 C C . GLY B 1 87 ? 12.383 -8.914 -2.828 1 98.88 87 GLY B C 1
ATOM 2351 O O . GLY B 1 87 ? 12.258 -10 -2.266 1 98.88 87 GLY B O 1
ATOM 2352 N N . ALA B 1 88 ? 11.586 -8.531 -3.76 1 98.88 88 ALA B N 1
ATOM 2353 C CA . ALA B 1 88 ? 10.578 -9.43 -4.316 1 98.88 88 ALA B CA 1
ATOM 2354 C C . ALA B 1 88 ? 11.227 -10.656 -4.945 1 98.88 88 ALA B C 1
ATOM 2356 O O . ALA B 1 88 ? 12.32 -10.57 -5.508 1 98.88 88 ALA B O 1
ATOM 2357 N N . SER B 1 89 ? 10.562 -11.82 -4.809 1 98.94 89 SER B N 1
ATOM 2358 C CA . SER B 1 89 ? 11.047 -13.055 -5.426 1 98.94 89 SER B CA 1
ATOM 2359 C C . SER B 1 89 ? 10.375 -13.289 -6.773 1 98.94 89 SER B C 1
ATOM 2361 O O . SER B 1 89 ? 11.055 -13.586 -7.762 1 98.94 89 SER B O 1
ATOM 2363 N N . GLY B 1 90 ? 9.109 -13.273 -6.758 1 98.94 90 GLY B N 1
ATOM 2364 C CA . GLY B 1 90 ? 8.312 -13.398 -7.973 1 98.94 90 GLY B CA 1
ATOM 2365 C C . GLY B 1 90 ? 7.656 -12.094 -8.383 1 98.94 90 GLY B C 1
ATOM 2366 O O . GLY B 1 90 ? 7.363 -11.242 -7.535 1 98.94 90 GLY B O 1
ATOM 2367 N N . PHE B 1 91 ? 7.438 -11.93 -9.656 1 98.94 91 PHE B N 1
ATOM 2368 C CA . PHE B 1 91 ? 6.77 -10.789 -10.266 1 98.94 91 PHE B CA 1
ATOM 2369 C C . PHE B 1 91 ? 5.746 -11.242 -11.297 1 98.94 91 PHE B C 1
ATOM 2371 O O . PHE B 1 91 ? 6.109 -11.594 -12.43 1 98.94 91 PHE B O 1
ATOM 2378 N N . THR B 1 92 ? 4.488 -11.242 -10.875 1 99 92 THR B N 1
ATOM 2379 C CA . THR B 1 92 ? 3.416 -11.711 -11.75 1 99 92 THR B CA 1
ATOM 2380 C C . THR B 1 92 ? 2.553 -10.539 -12.211 1 99 92 THR B C 1
ATOM 2382 O O . THR B 1 92 ? 1.895 -9.891 -11.398 1 99 92 THR B O 1
ATOM 2385 N N . PHE B 1 93 ? 2.596 -10.258 -13.508 1 98.94 93 PHE B N 1
ATOM 2386 C CA . PHE B 1 93 ? 1.838 -9.156 -14.078 1 98.94 93 PHE B CA 1
ATOM 2387 C C . PHE B 1 93 ? 0.622 -9.664 -14.836 1 98.94 93 PHE B C 1
ATOM 2389 O O . PHE B 1 93 ? 0.545 -10.852 -15.172 1 98.94 93 PHE B O 1
ATOM 2396 N N . HIS B 1 94 ? -0.356 -8.828 -15.094 1 98.94 94 HIS B N 1
ATOM 2397 C CA . HIS B 1 94 ? -1.543 -9.195 -15.859 1 98.94 94 HIS B CA 1
ATOM 2398 C C . HIS B 1 94 ? -1.318 -9 -17.359 1 98.94 94 HIS B C 1
ATOM 2400 O O . HIS B 1 94 ? -0.813 -7.957 -17.781 1 98.94 94 HIS B O 1
ATOM 2406 N N . ILE B 1 95 ? -1.764 -9.922 -18.109 1 98.94 95 ILE B N 1
ATOM 2407 C CA . ILE B 1 95 ? -1.559 -9.891 -19.547 1 98.94 95 ILE B CA 1
ATOM 2408 C C . ILE B 1 95 ? -2.371 -8.75 -20.156 1 98.94 95 ILE B C 1
ATOM 2410 O O . ILE B 1 95 ? -1.953 -8.148 -21.156 1 98.94 95 ILE B O 1
ATOM 2414 N N . GLU B 1 96 ? -3.527 -8.414 -19.594 1 98.88 96 GLU B N 1
ATOM 2415 C CA . GLU B 1 96 ? -4.461 -7.43 -20.125 1 98.88 96 GLU B CA 1
ATOM 2416 C C . GLU B 1 96 ? -3.793 -6.066 -20.281 1 98.88 96 GLU B C 1
ATOM 2418 O O . GLU B 1 96 ? -4.195 -5.266 -21.125 1 98.88 96 GLU B O 1
ATOM 2423 N N . VAL B 1 97 ? -2.664 -5.777 -19.516 1 98.62 97 VAL B N 1
ATOM 2424 C CA . VAL B 1 97 ? -2.035 -4.461 -19.562 1 98.62 97 VAL B CA 1
ATOM 2425 C C . VAL B 1 97 ? -0.633 -4.582 -20.156 1 98.62 97 VAL B C 1
ATOM 2427 O O . VAL B 1 97 ? 0.148 -3.627 -20.125 1 98.62 97 VAL B O 1
ATOM 2430 N N . SER B 1 98 ? -0.244 -5.723 -20.641 1 98.25 98 SER B N 1
ATOM 2431 C CA . SER B 1 98 ? 1.128 -5.918 -21.094 1 98.25 98 SER B CA 1
ATOM 2432 C C . SER B 1 98 ? 1.164 -6.59 -22.469 1 98.25 98 SER B C 1
ATOM 2434 O O . SER B 1 98 ? 2.203 -7.105 -22.875 1 98.25 98 SER B O 1
ATOM 2436 N N . ARG B 1 99 ? 0.064 -6.602 -23.172 1 97.75 99 ARG B N 1
ATOM 2437 C CA . ARG B 1 99 ? -0.064 -7.316 -24.438 1 97.75 99 ARG B CA 1
ATOM 2438 C C . ARG B 1 99 ? 0.994 -6.852 -25.438 1 97.75 99 ARG B C 1
ATOM 2440 O O . ARG B 1 99 ? 1.503 -7.652 -26.219 1 97.75 99 ARG B O 1
ATOM 2447 N N . ASP B 1 100 ? 1.372 -5.578 -25.391 1 97.44 100 ASP B N 1
ATOM 2448 C CA . ASP B 1 100 ? 2.203 -5 -26.438 1 97.44 100 ASP B CA 1
ATOM 2449 C C . ASP B 1 100 ? 3.676 -4.992 -26.031 1 97.44 100 ASP B C 1
ATOM 2451 O O . ASP B 1 100 ? 4.551 -4.715 -26.859 1 97.44 100 ASP B O 1
ATOM 2455 N N . ASN B 1 101 ? 3.953 -5.309 -24.766 1 98.06 101 ASN B N 1
ATOM 2456 C CA . ASN B 1 101 ? 5.336 -5.125 -24.344 1 98.06 101 ASN B CA 1
ATOM 2457 C C . ASN B 1 101 ? 5.789 -6.238 -23.406 1 98.06 101 ASN B C 1
ATOM 2459 O O . ASN B 1 101 ? 6.75 -6.074 -22.656 1 98.06 101 ASN B O 1
ATOM 2463 N N . TRP B 1 102 ? 5.082 -7.344 -23.438 1 98.5 102 TRP B N 1
ATOM 2464 C CA . TRP B 1 102 ? 5.344 -8.398 -22.469 1 98.5 102 TRP B CA 1
ATOM 2465 C C . TRP B 1 102 ? 6.754 -8.953 -22.625 1 98.5 102 TRP B C 1
ATOM 2467 O O . TRP B 1 102 ? 7.395 -9.352 -21.656 1 98.5 102 TRP B O 1
ATOM 2477 N N . GLN B 1 103 ? 7.324 -9.047 -23.828 1 98.56 103 GLN B N 1
ATOM 2478 C CA . GLN B 1 103 ? 8.664 -9.602 -24.031 1 98.56 103 GLN B CA 1
ATOM 2479 C C . GLN B 1 103 ? 9.711 -8.781 -23.281 1 98.56 103 GLN B C 1
ATOM 2481 O O . GLN B 1 103 ? 10.539 -9.336 -22.562 1 98.56 103 GLN B O 1
ATOM 2486 N N . GLU B 1 104 ? 9.633 -7.461 -23.531 1 98.56 104 GLU B N 1
ATOM 2487 C CA . GLU B 1 104 ? 10.547 -6.562 -22.844 1 98.56 104 GLU B CA 1
ATOM 2488 C C . GLU B 1 104 ? 10.344 -6.629 -21.328 1 98.56 104 GLU B C 1
ATOM 2490 O O . GLU B 1 104 ? 11.312 -6.559 -20.562 1 98.56 104 GLU B O 1
ATOM 2495 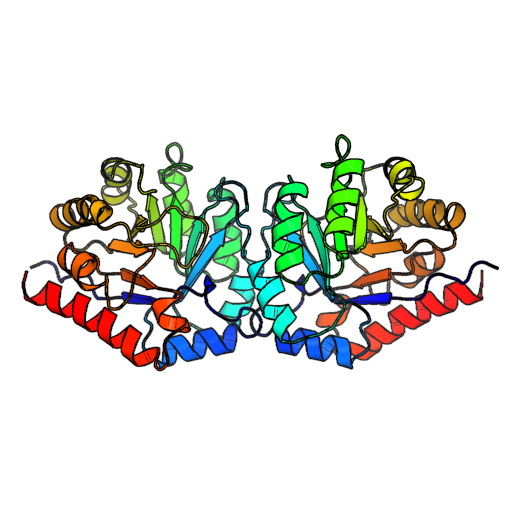N N . LEU B 1 105 ? 9.141 -6.738 -20.906 1 98.81 105 LEU B N 1
ATOM 2496 C CA . LEU B 1 105 ? 8.805 -6.812 -19.484 1 98.81 105 LEU B CA 1
ATOM 2497 C C . LEU B 1 105 ? 9.406 -8.062 -18.844 1 98.81 105 LEU B C 1
ATOM 2499 O O . LEU B 1 105 ? 10.047 -7.988 -17.797 1 98.81 105 LEU B O 1
ATOM 2503 N N . ILE B 1 106 ? 9.234 -9.234 -19.469 1 98.88 106 ILE B N 1
ATOM 2504 C CA . ILE B 1 106 ? 9.773 -10.492 -18.953 1 98.88 106 ILE B CA 1
ATOM 2505 C C . ILE B 1 106 ? 11.297 -10.391 -18.859 1 98.88 106 ILE B C 1
ATOM 2507 O O . ILE B 1 106 ? 11.883 -10.773 -17.844 1 98.88 106 ILE B O 1
ATOM 2511 N N . GLN B 1 107 ? 11.891 -9.859 -19.891 1 98.75 107 GLN B N 1
ATOM 2512 C CA . GLN B 1 107 ? 13.336 -9.695 -19.891 1 98.75 107 GLN B CA 1
ATOM 2513 C C . GLN B 1 107 ? 13.797 -8.812 -18.734 1 98.75 107 GLN B C 1
ATOM 2515 O O . GLN B 1 107 ? 14.781 -9.133 -18.062 1 98.75 107 GLN B O 1
ATOM 2520 N N . SER B 1 108 ? 13.117 -7.719 -18.547 1 98.81 108 SER B N 1
ATOM 2521 C CA . SER B 1 108 ? 13.469 -6.793 -17.484 1 98.81 108 SER B CA 1
ATOM 2522 C C . SER B 1 108 ? 13.328 -7.445 -16.109 1 98.81 108 SER B C 1
ATOM 2524 O O . SER B 1 108 ? 14.156 -7.227 -15.219 1 98.81 108 SER B O 1
ATOM 2526 N N . ILE B 1 109 ? 12.273 -8.219 -15.867 1 98.88 109 ILE B N 1
ATOM 2527 C CA . ILE B 1 109 ? 12.023 -8.914 -14.609 1 98.88 109 ILE B CA 1
ATOM 2528 C C . ILE B 1 109 ? 13.148 -9.898 -14.336 1 98.88 109 ILE B C 1
ATOM 2530 O O . ILE B 1 109 ? 13.734 -9.898 -13.25 1 98.88 109 ILE B O 1
ATOM 2534 N N . LYS B 1 110 ? 13.5 -10.695 -15.336 1 98.88 110 LYS B N 1
ATOM 2535 C CA . LYS B 1 110 ? 14.547 -11.711 -15.195 1 98.88 110 LYS B CA 1
ATOM 2536 C C . LYS B 1 110 ? 15.914 -11.055 -14.977 1 98.88 110 LYS B C 1
ATOM 2538 O O . LYS B 1 110 ? 16.719 -11.547 -14.18 1 98.88 110 LYS B O 1
ATOM 2543 N N . ALA B 1 111 ? 16.125 -10.008 -15.695 1 98.75 111 ALA B N 1
ATOM 2544 C CA . ALA B 1 111 ? 17.406 -9.297 -15.586 1 98.75 111 ALA B CA 1
ATOM 2545 C C . ALA B 1 111 ? 17.641 -8.789 -14.164 1 98.75 111 ALA B C 1
ATOM 2547 O O . ALA B 1 111 ? 18.781 -8.625 -13.734 1 98.75 111 ALA B O 1
ATOM 2548 N N . LYS B 1 112 ? 16.578 -8.555 -13.422 1 98.81 112 LYS B N 1
ATOM 2549 C CA . LYS B 1 112 ? 16.688 -8.047 -12.055 1 98.81 112 LYS B CA 1
ATOM 2550 C C . LYS B 1 112 ? 16.625 -9.188 -11.039 1 98.81 112 LYS B C 1
ATOM 2552 O O . LYS B 1 112 ? 16.531 -8.953 -9.836 1 98.81 112 LYS B O 1
ATOM 2557 N N . GLY B 1 113 ? 16.562 -10.406 -11.484 1 98.62 113 GLY B N 1
ATOM 2558 C CA . GLY B 1 113 ? 16.688 -11.57 -10.617 1 98.62 113 GLY B CA 1
ATOM 2559 C C . GLY B 1 113 ? 15.352 -12.07 -10.094 1 98.62 113 GLY B C 1
ATOM 2560 O O . GLY B 1 113 ? 15.305 -12.938 -9.219 1 98.62 113 GLY B O 1
ATOM 2561 N N . MET B 1 114 ? 14.273 -11.578 -10.562 1 98.94 114 MET B N 1
ATOM 2562 C CA . MET B 1 114 ? 12.953 -12.031 -10.125 1 98.94 114 MET B CA 1
ATOM 2563 C C . MET B 1 114 ? 12.398 -13.086 -11.078 1 98.94 114 MET B C 1
ATOM 2565 O O . MET B 1 114 ? 12.82 -13.164 -12.234 1 98.94 114 MET B O 1
ATOM 2569 N N . ARG B 1 115 ? 11.516 -13.922 -10.586 1 98.88 115 ARG B N 1
ATOM 2570 C CA . ARG B 1 115 ? 10.82 -14.938 -11.367 1 98.88 115 ARG B CA 1
ATOM 2571 C C . ARG B 1 115 ? 9.578 -14.352 -12.047 1 98.88 115 ARG B C 1
ATOM 2573 O O . ARG B 1 115 ? 8.633 -13.953 -11.367 1 98.88 115 ARG B O 1
ATOM 2580 N N . PRO B 1 116 ? 9.562 -14.305 -13.375 1 98.88 116 PRO B N 1
ATOM 2581 C CA . PRO B 1 116 ? 8.422 -13.703 -14.055 1 98.88 116 PRO B CA 1
ATOM 2582 C C . PRO B 1 116 ? 7.203 -14.625 -14.094 1 98.88 116 PRO B C 1
ATOM 2584 O O . PRO B 1 116 ? 7.344 -15.828 -14.336 1 98.88 116 PRO B O 1
ATOM 2587 N N . GLY B 1 117 ? 6.039 -14.133 -13.797 1 98.94 117 GLY B N 1
ATOM 2588 C CA . GLY B 1 117 ? 4.746 -14.766 -13.977 1 98.94 117 GLY B CA 1
ATOM 2589 C C . GLY B 1 117 ? 3.756 -13.906 -14.742 1 98.94 117 GLY B C 1
ATOM 2590 O O . GLY B 1 117 ? 3.947 -12.695 -14.867 1 98.94 117 GLY B O 1
ATOM 2591 N N . VAL B 1 118 ? 2.76 -14.539 -15.289 1 98.94 118 VAL B N 1
ATOM 2592 C CA . VAL B 1 118 ? 1.694 -13.812 -15.977 1 98.94 118 VAL B CA 1
ATOM 2593 C C . VAL B 1 118 ? 0.337 -14.266 -15.438 1 98.94 118 VAL B C 1
ATOM 2595 O O . VAL B 1 118 ? 0.133 -15.445 -15.156 1 98.94 118 VAL B O 1
ATOM 2598 N N . SER B 1 119 ? -0.48 -13.312 -15.211 1 98.94 119 SER B N 1
ATOM 2599 C CA . SER B 1 119 ? -1.843 -13.555 -14.75 1 98.94 119 SER B CA 1
ATOM 2600 C C . SER B 1 119 ? -2.863 -13.172 -15.812 1 98.94 119 SER B C 1
ATOM 2602 O O . SER B 1 119 ? -2.574 -12.359 -16.688 1 98.94 119 SER B O 1
ATOM 2604 N N . LEU B 1 120 ? -4.031 -13.758 -15.789 1 98.81 120 LEU B N 1
ATOM 2605 C CA . LEU B 1 120 ? -5.145 -13.383 -16.656 1 98.81 120 LEU B CA 1
ATOM 2606 C C . LEU B 1 120 ? -6.453 -13.359 -15.867 1 98.81 120 LEU B C 1
ATOM 2608 O O . LEU B 1 120 ? -6.668 -14.203 -14.992 1 98.81 120 LEU B O 1
ATOM 2612 N N . ARG B 1 121 ? -7.301 -12.438 -16.156 1 98.69 121 ARG B N 1
ATOM 2613 C CA . ARG B 1 121 ? -8.641 -12.312 -15.578 1 98.69 121 ARG B CA 1
ATOM 2614 C C . ARG B 1 121 ? -9.539 -13.453 -16.047 1 98.69 121 ARG B C 1
ATOM 2616 O O . ARG B 1 121 ? -9.258 -14.109 -17.047 1 98.69 121 ARG B O 1
ATOM 2623 N N . PRO B 1 122 ? -10.625 -13.641 -15.258 1 98.75 122 PRO B N 1
ATOM 2624 C CA . PRO B 1 122 ? -11.57 -14.688 -15.672 1 98.75 122 PRO B CA 1
ATOM 2625 C C . PRO B 1 122 ? -12.07 -14.5 -17.094 1 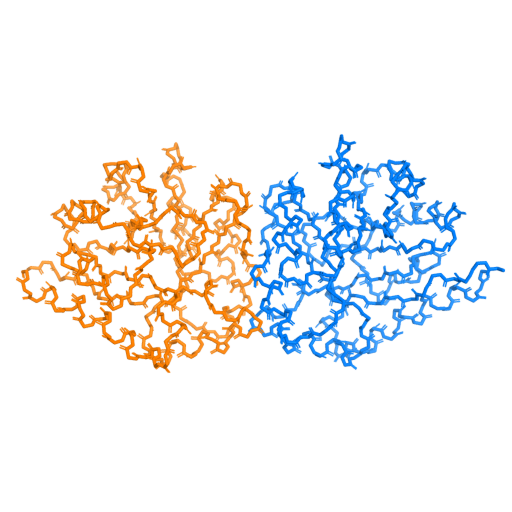98.75 122 PRO B C 1
ATOM 2627 O O . PRO B 1 122 ? -12.211 -15.469 -17.844 1 98.75 122 PRO B O 1
ATOM 2630 N N . GLY B 1 123 ? -12.195 -13.289 -17.516 1 98.69 123 GLY B N 1
ATOM 2631 C CA . GLY B 1 123 ? -12.773 -13.016 -18.828 1 98.69 123 GLY B CA 1
ATOM 2632 C C . GLY B 1 123 ? -11.75 -13.07 -19.938 1 98.69 123 GLY B C 1
ATOM 2633 O O . GLY B 1 123 ? -12.109 -13.016 -21.125 1 98.69 123 GLY B O 1
ATOM 2634 N N . THR B 1 124 ? -10.469 -13.156 -19.688 1 98.81 124 THR B N 1
ATOM 2635 C CA . THR B 1 124 ? -9.398 -13.18 -20.688 1 98.81 124 THR B CA 1
ATOM 2636 C C . THR B 1 124 ? -9.133 -14.609 -21.156 1 98.81 124 THR B C 1
ATOM 2638 O O . THR B 1 124 ? -8.922 -15.508 -20.344 1 98.81 124 THR B O 1
ATOM 2641 N N . PRO B 1 125 ? -9.141 -14.906 -22.422 1 98.62 125 PRO B N 1
ATOM 2642 C CA . PRO B 1 125 ? -8.883 -16.25 -22.922 1 98.62 125 PRO B CA 1
ATOM 2643 C C . PRO B 1 125 ? -7.492 -16.766 -22.562 1 98.62 125 PRO B C 1
ATOM 2645 O O . PRO B 1 125 ? -6.523 -16 -22.594 1 98.62 125 PRO B O 1
ATOM 2648 N N . VAL B 1 126 ? -7.406 -18.062 -22.234 1 98.81 126 VAL B N 1
ATOM 2649 C CA . VAL B 1 126 ? -6.164 -18.672 -21.766 1 98.81 126 VAL B CA 1
ATOM 2650 C C . VAL B 1 126 ? -5.133 -18.656 -22.891 1 98.81 126 VAL B C 1
ATOM 2652 O O . VAL B 1 126 ? -3.928 -18.578 -22.641 1 98.81 126 VAL B O 1
ATOM 2655 N N . GLU B 1 127 ? -5.539 -18.641 -24.141 1 98.69 127 GLU B N 1
ATOM 2656 C CA . GLU B 1 127 ? -4.656 -18.656 -25.312 1 98.69 127 GLU B CA 1
ATOM 2657 C C . GLU B 1 127 ? -3.754 -17.422 -25.328 1 98.69 127 GLU B C 1
ATOM 2659 O O . GLU B 1 127 ? -2.688 -17.453 -25.953 1 98.69 127 GLU B O 1
ATOM 2664 N N . GLU B 1 128 ? -4.148 -16.375 -24.672 1 98.69 128 GLU B N 1
ATOM 2665 C CA . GLU B 1 128 ? -3.389 -15.125 -24.688 1 98.69 128 GLU B CA 1
ATOM 2666 C C . GLU B 1 128 ? -2.062 -15.273 -23.953 1 98.69 128 GLU B C 1
ATOM 2668 O O . GLU B 1 128 ? -1.146 -14.469 -24.141 1 98.69 128 GLU B O 1
ATOM 2673 N N . VAL B 1 129 ? -1.974 -16.281 -23.094 1 98.81 129 VAL B N 1
ATOM 2674 C CA . VAL B 1 129 ? -0.747 -16.375 -22.297 1 98.81 129 VAL B CA 1
ATOM 2675 C C . VAL B 1 129 ? 0.179 -17.422 -22.906 1 98.81 129 VAL B C 1
ATOM 2677 O O . VAL B 1 129 ? 1.33 -17.562 -22.5 1 98.81 129 VAL B O 1
ATOM 2680 N N . PHE B 1 130 ? -0.281 -18.234 -23.953 1 98.81 130 PHE B N 1
ATOM 2681 C CA . PHE B 1 130 ? 0.53 -19.297 -24.531 1 98.81 130 PHE B CA 1
ATOM 2682 C C . PHE B 1 130 ? 1.827 -18.734 -25.109 1 98.81 130 PHE B C 1
ATOM 2684 O O . PHE B 1 130 ? 2.906 -19.281 -24.859 1 98.81 130 PHE B O 1
ATOM 2691 N N . PRO B 1 131 ? 1.793 -17.578 -25.859 1 98.62 131 PRO B N 1
ATOM 2692 C CA . PRO B 1 131 ? 3.031 -17.031 -26.406 1 98.62 131 PRO B CA 1
ATOM 2693 C C . PRO B 1 131 ? 4.07 -16.719 -25.344 1 98.62 131 PRO B C 1
ATOM 2695 O O . PRO B 1 131 ? 5.273 -16.781 -25.594 1 98.62 131 PRO B O 1
ATOM 2698 N N . LEU B 1 132 ? 3.648 -16.328 -24.156 1 98.81 132 LEU B N 1
ATOM 2699 C CA . LEU B 1 132 ? 4.562 -15.977 -23.078 1 98.81 132 LEU B CA 1
ATOM 2700 C C . LEU B 1 132 ? 5.238 -17.219 -22.516 1 98.81 132 LEU B C 1
ATOM 2702 O O . LEU B 1 132 ? 6.387 -17.156 -22.062 1 98.81 132 LEU B O 1
ATOM 2706 N N . VAL B 1 133 ? 4.52 -18.312 -22.453 1 98.75 133 VAL B N 1
ATOM 2707 C CA . VAL B 1 133 ? 5.047 -19.578 -21.953 1 98.75 133 VAL B CA 1
ATOM 2708 C C . VAL B 1 133 ? 6 -20.188 -22.984 1 98.75 133 VAL B C 1
ATOM 2710 O O . VAL B 1 133 ? 7 -20.812 -22.609 1 98.75 133 VAL B O 1
ATOM 2713 N N . GLU B 1 134 ? 5.738 -19.984 -24.219 1 98.56 134 GLU B N 1
ATOM 2714 C CA . GLU B 1 134 ? 6.461 -20.625 -25.312 1 98.56 134 GLU B CA 1
ATOM 2715 C C . GLU B 1 134 ? 7.613 -19.766 -25.812 1 98.56 134 GLU B C 1
ATOM 2717 O O . GLU B 1 134 ? 8.43 -20.219 -26.609 1 98.56 134 GLU B O 1
ATOM 2722 N N . ALA B 1 135 ? 7.695 -18.578 -25.328 1 98.12 135 ALA B N 1
ATOM 2723 C CA . ALA B 1 135 ? 8.703 -17.625 -25.797 1 98.12 135 ALA B CA 1
ATOM 2724 C C . ALA B 1 135 ? 10.109 -18.109 -25.453 1 98.12 135 ALA B C 1
ATOM 2726 O O . ALA B 1 135 ? 10.273 -19.031 -24.641 1 98.12 135 ALA B O 1
ATOM 2727 N N . GLU B 1 136 ? 11.133 -17.5 -26.078 1 96.88 136 GLU B N 1
ATOM 2728 C CA . GLU B 1 136 ? 12.531 -17.797 -25.781 1 96.88 136 GLU B CA 1
ATOM 2729 C C . GLU B 1 136 ? 12.852 -17.531 -24.312 1 96.88 136 GLU B C 1
ATOM 2731 O O . GLU B 1 136 ? 13.508 -18.344 -23.672 1 96.88 136 GLU B O 1
ATOM 2736 N N . ASN B 1 137 ? 12.391 -16.391 -23.859 1 97.31 137 ASN B N 1
ATOM 2737 C CA . ASN B 1 137 ? 12.43 -16.047 -22.438 1 97.31 137 ASN B CA 1
ATOM 2738 C C . ASN B 1 137 ? 11.047 -16.141 -21.797 1 97.31 137 ASN B C 1
ATOM 2740 O O . ASN B 1 137 ? 10.344 -15.133 -21.672 1 97.31 137 ASN B O 1
ATOM 2744 N N . PRO B 1 138 ? 10.703 -17.266 -21.344 1 98.31 138 PRO B N 1
ATOM 2745 C CA . PRO B 1 138 ? 9.305 -17.516 -20.984 1 98.31 138 PRO B CA 1
ATOM 2746 C C . PRO B 1 138 ? 8.992 -17.062 -19.547 1 98.31 138 PRO B C 1
ATOM 2748 O O . PRO B 1 138 ? 9.906 -16.906 -18.734 1 98.31 138 PRO B O 1
ATOM 2751 N N . VAL B 1 139 ? 7.793 -16.812 -19.297 1 98.81 139 VAL B N 1
ATOM 2752 C CA . VAL B 1 139 ? 7.336 -16.781 -17.922 1 98.81 139 VAL B CA 1
ATOM 2753 C C . VAL B 1 139 ? 7.492 -18.156 -17.281 1 98.81 139 VAL B C 1
ATOM 2755 O O . VAL B 1 139 ? 7.539 -19.172 -17.984 1 98.81 139 VAL B O 1
ATOM 2758 N N . GLU B 1 140 ? 7.535 -18.109 -15.984 1 98.19 140 GLU B N 1
ATOM 2759 C CA . GLU B 1 140 ? 7.758 -19.359 -15.258 1 98.19 140 GLU B CA 1
ATOM 2760 C C . GLU B 1 140 ? 6.52 -19.766 -14.461 1 98.19 140 GLU B C 1
ATOM 2762 O O . GLU B 1 140 ? 6.473 -20.859 -13.891 1 98.19 140 GLU B O 1
ATOM 2767 N N . LEU B 1 141 ? 5.578 -18.953 -14.484 1 98.81 141 LEU B N 1
ATOM 2768 C CA . LEU B 1 141 ? 4.336 -19.141 -13.742 1 98.81 141 LEU B CA 1
ATOM 2769 C C . LEU B 1 141 ? 3.162 -18.5 -14.477 1 98.81 141 LEU B C 1
ATOM 2771 O O . LEU B 1 141 ? 3.285 -17.391 -15.016 1 98.81 141 LEU B O 1
ATOM 2775 N N . VAL B 1 142 ? 2.08 -19.203 -14.578 1 98.94 142 VAL B N 1
ATOM 2776 C CA . VAL B 1 142 ? 0.82 -18.625 -15.023 1 98.94 142 VAL B CA 1
ATOM 2777 C C . VAL B 1 142 ? -0.192 -18.625 -13.883 1 98.94 142 VAL B C 1
ATOM 2779 O O . VAL B 1 142 ? -0.455 -19.672 -13.289 1 98.94 142 VAL B O 1
ATOM 2782 N N . LEU B 1 143 ? -0.678 -17.484 -13.555 1 99 143 LEU B N 1
ATOM 2783 C CA . LEU B 1 143 ? -1.706 -17.312 -12.531 1 99 143 LEU B CA 1
ATOM 2784 C C . LEU B 1 143 ? -3.084 -17.156 -13.172 1 99 143 LEU B C 1
ATOM 2786 O O . LEU B 1 143 ? -3.336 -16.188 -13.883 1 99 143 LEU B O 1
ATOM 2790 N N . VAL B 1 144 ? -3.959 -18.141 -12.93 1 98.94 144 VAL B N 1
ATOM 2791 C CA . VAL B 1 144 ? -5.355 -18.078 -13.352 1 98.94 144 VAL B CA 1
ATOM 2792 C C . VAL B 1 144 ? -6.211 -17.5 -12.227 1 98.94 144 VAL B C 1
ATOM 2794 O O . VAL B 1 144 ? -6.359 -18.125 -11.172 1 98.94 144 VAL B O 1
ATOM 2797 N N . MET B 1 145 ? -6.727 -16.344 -12.492 1 98.94 145 MET B N 1
ATOM 2798 C CA . MET B 1 145 ? -7.652 -15.773 -11.516 1 98.94 145 MET B CA 1
ATOM 2799 C C . MET B 1 145 ? -8.93 -16.594 -11.438 1 98.94 145 MET B C 1
ATOM 2801 O O . MET B 1 145 ? -9.555 -16.891 -12.461 1 98.94 145 MET B O 1
ATOM 2805 N N . THR B 1 146 ? -9.289 -16.922 -10.219 1 98.81 146 THR B N 1
ATOM 2806 C CA . THR B 1 146 ? -10.516 -17.688 -10.008 1 98.81 146 THR B CA 1
ATOM 2807 C C . THR B 1 146 ? -11.578 -16.828 -9.32 1 98.81 146 THR B C 1
ATOM 2809 O O . THR B 1 146 ? -12.531 -17.359 -8.75 1 98.81 146 THR B O 1
ATOM 2812 N N . VAL B 1 147 ? -11.391 -15.578 -9.227 1 98.69 147 VAL B N 1
ATOM 2813 C CA . VAL B 1 147 ? -12.297 -14.477 -8.898 1 98.69 147 VAL B CA 1
ATOM 2814 C C . VAL B 1 147 ? -11.906 -13.234 -9.695 1 98.69 147 VAL B C 1
ATOM 2816 O O . VAL B 1 147 ? -10.844 -13.188 -10.312 1 98.69 147 VAL B O 1
ATOM 2819 N N . GLU B 1 148 ? -12.781 -12.281 -9.773 1 98.38 148 GLU B N 1
ATOM 2820 C CA . GLU B 1 148 ? -12.336 -10.992 -10.305 1 98.38 148 GLU B CA 1
ATOM 2821 C C . GLU B 1 148 ? -11.312 -10.344 -9.391 1 98.38 148 GLU B C 1
ATOM 2823 O O . GLU B 1 148 ? -11.523 -10.242 -8.18 1 98.38 148 GLU B O 1
ATOM 2828 N N . PRO B 1 149 ? -10.188 -9.922 -9.953 1 98.12 149 PRO B N 1
ATOM 2829 C CA . PRO B 1 149 ? -9.148 -9.344 -9.094 1 98.12 149 PRO B CA 1
ATOM 2830 C C . PRO B 1 149 ? -9.609 -8.086 -8.367 1 98.12 149 PRO B C 1
ATOM 2832 O O . PRO B 1 149 ? -10.422 -7.32 -8.898 1 98.12 149 PRO B O 1
ATOM 2835 N N . GLY B 1 150 ? -9.062 -7.891 -7.152 1 96.31 150 GLY B N 1
ATOM 2836 C CA . GLY B 1 150 ? -9.344 -6.625 -6.488 1 96.31 150 GLY B CA 1
ATOM 2837 C C . GLY B 1 150 ? -9.602 -6.777 -5 1 96.31 150 GLY B C 1
ATOM 2838 O O . GLY B 1 150 ? -9.172 -5.938 -4.203 1 96.31 150 GLY B O 1
ATOM 2839 N N . PHE B 1 151 ? -10.305 -7.797 -4.629 1 93.12 151 PHE B N 1
ATOM 2840 C CA . PHE B 1 151 ? -10.68 -7.949 -3.229 1 93.12 151 PHE B CA 1
ATOM 2841 C C . PHE B 1 151 ? -10.547 -9.406 -2.791 1 93.12 151 PHE B C 1
ATOM 2843 O O . PHE B 1 151 ? -10.68 -10.32 -3.607 1 93.12 151 PHE B O 1
ATOM 2850 N N . GLY B 1 152 ? -10.305 -9.672 -1.516 1 90.56 152 GLY B N 1
ATOM 2851 C CA . GLY B 1 152 ? -10.32 -11 -0.93 1 90.56 152 GLY B CA 1
ATOM 2852 C C . GLY B 1 152 ? -11.703 -11.461 -0.516 1 90.56 152 GLY B C 1
ATOM 2853 O O . GLY B 1 152 ? -12.656 -10.68 -0.54 1 90.56 152 GLY B O 1
ATOM 2854 N N . GLY B 1 153 ? -11.742 -12.766 -0.258 1 91.88 153 GLY B N 1
ATOM 2855 C CA . GLY B 1 153 ? -12.953 -13.32 0.323 1 91.88 153 GLY B CA 1
ATOM 2856 C C . GLY B 1 153 ? -14.047 -13.57 -0.701 1 91.88 153 GLY B C 1
ATOM 2857 O O . GLY B 1 153 ? -15.188 -13.844 -0.34 1 91.88 153 GLY B O 1
ATOM 2858 N N . GLN B 1 154 ? -13.734 -13.461 -1.922 1 95.44 154 GLN B N 1
ATOM 2859 C CA . GLN B 1 154 ? -14.703 -13.68 -2.986 1 95.44 154 GLN B CA 1
ATOM 2860 C C . GLN B 1 154 ? -14.945 -15.164 -3.217 1 95.44 154 GLN B C 1
ATOM 2862 O O . GLN B 1 154 ? -14.164 -16 -2.758 1 95.44 154 GLN B O 1
ATOM 2867 N N . LYS B 1 155 ? -16.016 -15.484 -3.928 1 97.06 155 LYS B N 1
ATOM 2868 C CA . LYS B 1 155 ? -16.391 -16.875 -4.188 1 97.06 155 LYS B CA 1
ATOM 2869 C C . LYS B 1 155 ? -15.602 -17.438 -5.367 1 97.06 155 LYS B C 1
ATOM 2871 O O . LYS B 1 155 ? -15.484 -16.797 -6.41 1 97.06 155 LYS B O 1
ATOM 2876 N N . PHE B 1 156 ? -15.203 -18.641 -5.176 1 98.44 156 PHE B N 1
ATOM 2877 C CA . PHE B 1 156 ? -14.438 -19.391 -6.16 1 98.44 156 PHE B CA 1
ATOM 2878 C C . PHE B 1 156 ? -15.25 -19.609 -7.434 1 98.44 156 PHE B C 1
ATOM 2880 O O . PHE B 1 156 ? -16.438 -19.906 -7.371 1 98.44 156 PHE B O 1
ATOM 2887 N N . MET B 1 157 ? -14.602 -19.375 -8.648 1 98.56 157 MET B N 1
ATOM 2888 C CA . MET B 1 157 ? -15.203 -19.641 -9.953 1 98.56 157 MET B CA 1
ATOM 2889 C C . MET B 1 157 ? -14.695 -20.953 -10.531 1 98.56 157 MET B C 1
ATOM 2891 O O . MET B 1 157 ? -13.703 -20.969 -11.258 1 98.56 157 MET B O 1
ATOM 2895 N N . PRO B 1 158 ? -15.461 -21.984 -10.344 1 98.44 158 PRO B N 1
ATOM 2896 C CA . PRO B 1 158 ? -14.984 -23.297 -10.781 1 98.44 158 PRO B CA 1
ATOM 2897 C C . PRO B 1 158 ? -14.812 -23.391 -12.289 1 98.44 158 PRO B C 1
ATOM 2899 O O . PRO B 1 158 ? -14 -24.188 -12.781 1 98.44 158 PRO B O 1
ATOM 2902 N N . GLU B 1 159 ? -15.539 -22.562 -13.047 1 98.5 159 GLU B N 1
ATOM 2903 C CA . GLU B 1 159 ? -15.469 -22.609 -14.508 1 98.5 159 GLU B CA 1
ATOM 2904 C C . GLU B 1 159 ? -14.094 -22.188 -15.008 1 98.5 159 GLU B C 1
ATOM 2906 O O . GLU B 1 159 ? -13.734 -22.453 -16.156 1 98.5 159 GLU B O 1
ATOM 2911 N N . MET B 1 160 ? -13.312 -21.5 -14.188 1 98.81 160 MET B N 1
ATOM 2912 C CA . MET B 1 160 ? -11.961 -21.094 -14.562 1 98.81 160 MET B CA 1
ATOM 2913 C C . MET B 1 160 ? -11.047 -22.312 -14.664 1 98.81 160 MET B C 1
ATOM 2915 O O . MET B 1 160 ? -9.945 -22.219 -15.219 1 98.81 160 MET B O 1
ATOM 2919 N N . MET B 1 161 ? -11.477 -23.5 -14.164 1 98.81 161 MET B N 1
ATOM 2920 C CA . MET B 1 161 ? -10.641 -24.703 -14.195 1 98.81 161 MET B CA 1
ATOM 2921 C C . MET B 1 161 ? -10.422 -25.172 -15.625 1 98.81 161 MET B C 1
ATOM 2923 O O . MET B 1 161 ? -9.477 -25.922 -15.898 1 98.81 161 MET B O 1
ATOM 2927 N N . GLU B 1 162 ? -11.258 -24.734 -16.531 1 98.81 162 GLU B N 1
ATOM 2928 C CA . GLU B 1 162 ? -11.023 -25.047 -17.938 1 98.81 162 GLU B CA 1
ATOM 2929 C C . GLU B 1 162 ? -9.695 -24.484 -18.422 1 98.81 162 GLU B C 1
ATOM 2931 O O . GLU B 1 162 ? -8.992 -25.109 -19.203 1 98.81 162 GLU B O 1
ATOM 2936 N N . LYS B 1 163 ? -9.375 -23.312 -17.984 1 98.94 163 LYS B N 1
ATOM 2937 C CA . LYS B 1 163 ? -8.094 -22.703 -18.312 1 98.94 163 LYS B CA 1
ATOM 2938 C C . LYS B 1 163 ? -6.93 -23.484 -17.719 1 98.94 163 LYS B C 1
ATOM 2940 O O . LYS B 1 163 ? -5.902 -23.688 -18.375 1 98.94 163 LYS B O 1
ATOM 2945 N N . VAL B 1 164 ? -7.133 -23.906 -16.453 1 98.88 164 VAL B N 1
ATOM 2946 C CA . VAL B 1 164 ? -6.098 -24.656 -15.758 1 98.88 164 VAL B CA 1
ATOM 2947 C C . VAL B 1 164 ? -5.836 -25.984 -16.469 1 98.88 164 VAL B C 1
ATOM 2949 O O . VAL B 1 164 ? -4.684 -26.344 -16.719 1 98.88 164 VAL B O 1
ATOM 2952 N N . ARG B 1 165 ? -6.906 -26.672 -16.828 1 98.75 165 ARG B N 1
ATOM 2953 C CA . ARG B 1 165 ? -6.773 -27.938 -17.547 1 98.75 165 ARG B CA 1
ATOM 2954 C C . ARG B 1 165 ? -6.047 -27.75 -18.859 1 98.75 165 ARG B C 1
ATOM 2956 O O . ARG B 1 165 ? -5.172 -28.547 -19.219 1 98.75 165 ARG B O 1
ATOM 2963 N N . ALA B 1 166 ? -6.422 -26.719 -19.594 1 98.81 166 ALA B N 1
ATOM 2964 C CA . ALA B 1 166 ? -5.785 -26.438 -20.875 1 98.81 166 ALA B CA 1
ATOM 2965 C C . ALA B 1 166 ? -4.285 -26.188 -20.703 1 98.81 166 ALA B C 1
ATOM 2967 O O . ALA B 1 166 ? -3.475 -26.719 -21.469 1 98.81 166 ALA B O 1
ATOM 2968 N N . LEU B 1 167 ? -3.936 -25.406 -19.719 1 98.81 167 LEU B N 1
ATOM 2969 C CA . LEU B 1 167 ? -2.535 -25.094 -19.438 1 98.81 167 LEU B CA 1
ATOM 2970 C C . LEU B 1 167 ? -1.771 -26.359 -19.062 1 98.81 167 LEU B C 1
ATOM 2972 O O . LEU B 1 167 ? -0.686 -26.625 -19.578 1 98.81 167 LEU B O 1
ATOM 2976 N N . ARG B 1 168 ? -2.348 -27.141 -18.094 1 98.5 168 ARG B N 1
ATOM 2977 C CA . ARG B 1 168 ? -1.656 -28.328 -17.609 1 98.5 168 ARG B CA 1
ATOM 2978 C C . ARG B 1 168 ? -1.434 -29.328 -18.734 1 98.5 168 ARG B C 1
ATOM 2980 O O . ARG B 1 168 ? -0.353 -29.922 -18.844 1 98.5 168 ARG B O 1
ATOM 2987 N N . LYS B 1 169 ? -2.449 -29.547 -19.547 1 97.81 169 LYS B N 1
ATOM 2988 C CA . LYS B 1 169 ? -2.332 -30.469 -20.672 1 97.81 169 LYS B CA 1
ATOM 2989 C C . LYS B 1 169 ? -1.216 -30.031 -21.625 1 97.81 169 LYS B C 1
ATOM 2991 O O . LYS B 1 169 ? -0.421 -30.859 -22.062 1 97.81 169 LYS B O 1
ATOM 2996 N N . LYS B 1 170 ? -1.129 -28.797 -21.906 1 97.75 170 LYS B N 1
ATOM 2997 C CA . LYS B 1 170 ? -0.181 -28.266 -22.891 1 97.75 170 LYS B CA 1
ATOM 2998 C C . LYS B 1 170 ? 1.22 -28.156 -22.297 1 97.75 170 LYS B C 1
ATOM 3000 O O . LYS B 1 170 ? 2.215 -28.359 -23 1 97.75 170 LYS B O 1
ATOM 3005 N N . TYR B 1 171 ? 1.293 -27.766 -21.047 1 97.88 171 TYR B N 1
ATOM 3006 C CA . TYR B 1 171 ? 2.562 -27.547 -20.375 1 97.88 171 TYR B CA 1
ATOM 3007 C C . TYR B 1 171 ? 2.637 -28.344 -19.078 1 97.88 171 TYR B C 1
ATOM 3009 O O . TYR B 1 171 ? 2.463 -27.797 -17.984 1 97.88 171 TYR B O 1
ATOM 3017 N N . PRO B 1 172 ? 3.049 -29.578 -19.031 1 96.31 172 PRO B N 1
ATOM 3018 C CA . PRO B 1 172 ? 2.943 -30.5 -17.891 1 96.31 172 PRO B CA 1
ATOM 3019 C C . PRO B 1 172 ? 3.785 -30.062 -16.703 1 96.31 172 PRO B C 1
ATOM 3021 O O . PRO B 1 172 ? 3.441 -30.375 -15.555 1 96.31 172 PRO B O 1
ATOM 3024 N N . SER B 1 173 ? 4.82 -29.297 -16.891 1 96.12 173 SER B N 1
ATOM 3025 C CA . SER B 1 173 ? 5.727 -28.984 -15.805 1 96.12 173 SER B CA 1
ATOM 3026 C C . SER B 1 173 ? 5.566 -27.531 -15.359 1 96.12 173 SER B C 1
ATOM 3028 O O . SER B 1 173 ? 6.266 -27.062 -14.453 1 96.12 173 SER B O 1
ATOM 3030 N N . LEU B 1 174 ? 4.695 -26.797 -16 1 98 174 LEU B N 1
ATOM 3031 C CA . LEU B 1 174 ? 4.496 -25.375 -15.734 1 98 174 LEU B CA 1
ATOM 3032 C C . LEU B 1 174 ? 3.914 -25.156 -14.344 1 98 174 LEU B C 1
ATOM 3034 O O . LEU B 1 174 ? 3.023 -25.906 -13.914 1 98 174 LEU B O 1
ATOM 3038 N N . ASP B 1 175 ? 4.477 -24.172 -13.602 1 98.75 175 ASP B N 1
ATOM 3039 C CA . ASP B 1 175 ? 3.77 -23.734 -12.398 1 98.75 175 ASP B CA 1
ATOM 3040 C C . ASP B 1 175 ? 2.467 -23.031 -12.758 1 98.75 175 ASP B C 1
ATOM 3042 O O . ASP B 1 175 ? 2.482 -22 -13.43 1 98.75 175 ASP B O 1
ATOM 3046 N N . ILE B 1 176 ? 1.403 -23.609 -12.352 1 98.94 176 ILE B N 1
ATOM 3047 C CA . ILE B 1 176 ? 0.079 -23.031 -12.547 1 98.94 176 ILE B CA 1
ATOM 3048 C C . ILE B 1 176 ? -0.52 -22.625 -11.203 1 98.94 176 ILE B C 1
ATOM 3050 O O . ILE B 1 176 ? -0.783 -23.484 -10.352 1 98.94 176 ILE B O 1
ATOM 3054 N N . GLU B 1 177 ? -0.69 -21.328 -11.039 1 98.94 177 GLU B N 1
ATOM 3055 C CA . GLU B 1 177 ? -1.218 -20.766 -9.805 1 98.94 177 GLU B CA 1
ATOM 3056 C C . GLU B 1 177 ? -2.689 -20.391 -9.953 1 98.94 177 GLU B C 1
ATOM 3058 O O . GLU B 1 177 ? -3.121 -19.953 -11.023 1 98.94 177 GLU B O 1
ATOM 3063 N N . VAL B 1 178 ? -3.482 -20.641 -8.977 1 98.94 178 VAL B N 1
ATOM 3064 C CA . VAL B 1 178 ? -4.867 -20.188 -8.898 1 98.94 178 VAL B CA 1
ATOM 3065 C C . VAL B 1 178 ? -5.055 -19.297 -7.672 1 98.94 178 VAL B C 1
ATOM 3067 O O . VAL B 1 178 ? -4.457 -19.547 -6.621 1 98.94 178 VAL B O 1
ATOM 3070 N N . ASP B 1 179 ? -5.801 -18.281 -7.812 1 98.81 179 ASP B N 1
ATOM 3071 C CA . ASP B 1 179 ? -5.984 -17.266 -6.785 1 98.81 179 ASP B CA 1
ATOM 3072 C C . ASP B 1 179 ? -7.434 -16.781 -6.738 1 98.81 179 ASP B C 1
ATOM 3074 O O . ASP B 1 179 ? -7.941 -16.234 -7.711 1 98.81 179 ASP B O 1
ATOM 3078 N N . GLY B 1 180 ? -8.023 -16.969 -5.621 1 98.38 180 GLY B N 1
ATOM 3079 C CA . GLY B 1 180 ? -9.383 -16.5 -5.398 1 98.38 180 GLY B CA 1
ATOM 3080 C C . GLY B 1 180 ? -10.312 -17.578 -4.895 1 98.38 180 GLY B C 1
ATOM 3081 O O . GLY B 1 180 ? -10.633 -18.531 -5.629 1 98.38 180 GLY B O 1
ATOM 3082 N N . GLY B 1 181 ? -10.789 -17.484 -3.656 1 98 181 GLY B N 1
ATOM 3083 C CA . GLY B 1 181 ? -11.828 -18.359 -3.123 1 98 181 GLY B CA 1
ATOM 3084 C C . GLY B 1 181 ? -11.336 -19.766 -2.818 1 98 181 GLY B C 1
ATOM 3085 O O . GLY B 1 181 ? -12.141 -20.688 -2.697 1 98 181 GLY B O 1
ATOM 3086 N N . LEU B 1 182 ? -10.086 -19.922 -2.766 1 98.69 182 LEU B N 1
ATOM 3087 C CA . LEU B 1 182 ? -9.555 -21.266 -2.545 1 98.69 182 LEU B CA 1
ATOM 3088 C C . LEU B 1 182 ? -9.531 -21.609 -1.06 1 98.69 182 LEU B C 1
ATOM 3090 O O . LEU B 1 182 ? -9.32 -20.734 -0.219 1 98.69 182 LEU B O 1
ATOM 3094 N N . GLY B 1 183 ? -9.766 -22.75 -0.692 1 98.19 183 GLY B N 1
ATOM 3095 C CA . GLY B 1 183 ? -9.789 -23.359 0.629 1 98.19 183 GLY B CA 1
ATOM 3096 C C . GLY B 1 183 ? -10.086 -24.844 0.596 1 98.19 183 GLY B C 1
ATOM 3097 O O . GLY B 1 183 ? -10.023 -25.469 -0.464 1 98.19 183 GLY B O 1
ATOM 3098 N N . PRO B 1 184 ? -10.344 -25.406 1.735 1 98.06 184 PRO B N 1
ATOM 3099 C CA . PRO B 1 184 ? -10.602 -26.859 1.811 1 98.06 184 PRO B CA 1
ATOM 3100 C C . PRO B 1 184 ? -11.789 -27.297 0.963 1 98.06 184 PRO B C 1
ATOM 3102 O O . PRO B 1 184 ? -11.797 -28.391 0.418 1 98.06 184 PRO B O 1
ATOM 3105 N N . SER B 1 185 ? -12.742 -26.453 0.725 1 97.88 185 SER B N 1
ATOM 3106 C CA . SER B 1 185 ? -13.961 -26.812 0.008 1 97.88 185 SER B CA 1
ATOM 3107 C C . SER B 1 185 ? -13.773 -26.703 -1.501 1 97.88 185 SER B C 1
ATOM 3109 O O . SER B 1 185 ? -14.562 -27.234 -2.275 1 97.88 185 SER B O 1
ATOM 3111 N N . THR B 1 186 ? -12.742 -26.031 -1.938 1 98.62 186 THR B N 1
ATOM 3112 C CA . THR B 1 186 ? -12.609 -25.766 -3.365 1 98.62 186 THR B CA 1
ATOM 3113 C C . THR B 1 186 ? -11.281 -26.312 -3.893 1 98.62 186 THR B C 1
ATOM 3115 O O . THR B 1 186 ? -11.062 -26.359 -5.105 1 98.62 186 THR B O 1
ATOM 3118 N N . ILE B 1 187 ? -10.43 -26.766 -3.029 1 98.75 187 ILE B N 1
ATOM 3119 C CA . ILE B 1 187 ? -9.062 -27.125 -3.404 1 98.75 187 ILE B CA 1
ATOM 3120 C C . ILE B 1 187 ? -9.078 -28.344 -4.324 1 98.75 187 ILE B C 1
ATOM 3122 O O . ILE B 1 187 ? -8.273 -28.422 -5.258 1 98.75 187 ILE B O 1
ATOM 3126 N N . ASP B 1 188 ? -9.992 -29.266 -4.148 1 98.62 188 ASP B N 1
ATOM 3127 C CA . ASP B 1 188 ? -9.969 -30.516 -4.906 1 98.62 188 ASP B CA 1
ATOM 3128 C C . ASP B 1 188 ? -10.227 -30.266 -6.391 1 98.62 188 ASP B C 1
ATOM 3130 O O . ASP B 1 188 ? -9.578 -30.875 -7.246 1 98.62 188 ASP B O 1
ATOM 3134 N N . VAL B 1 189 ? -11.156 -29.391 -6.66 1 98.56 189 VAL B N 1
ATOM 3135 C CA . VAL B 1 189 ? -11.477 -29.094 -8.055 1 98.56 189 VAL B CA 1
ATOM 3136 C C . VAL B 1 189 ? -10.281 -28.422 -8.727 1 98.56 189 VAL B C 1
ATOM 3138 O O . VAL B 1 189 ? -9.961 -28.734 -9.875 1 98.56 189 VAL B O 1
ATOM 3141 N N . ALA B 1 190 ? -9.609 -27.562 -8.039 1 98.81 190 ALA B N 1
ATOM 3142 C CA . ALA B 1 190 ? -8.438 -26.875 -8.578 1 98.81 190 ALA B CA 1
ATOM 3143 C C . ALA B 1 190 ? -7.273 -27.828 -8.766 1 98.81 190 ALA B C 1
ATOM 3145 O O . ALA B 1 190 ? -6.613 -27.828 -9.812 1 98.81 190 ALA B O 1
ATOM 3146 N N . ALA B 1 191 ? -7.059 -28.641 -7.746 1 98.62 191 ALA B N 1
ATOM 3147 C CA . ALA B 1 191 ? -5.965 -29.609 -7.789 1 98.62 191 ALA B CA 1
ATOM 3148 C C . ALA B 1 191 ? -6.172 -30.609 -8.922 1 98.62 191 ALA B C 1
ATOM 3150 O O . ALA B 1 191 ? -5.242 -30.906 -9.68 1 98.62 191 ALA B O 1
ATOM 3151 N N . SER B 1 192 ? -7.371 -31.094 -9.055 1 98.12 192 SER B N 1
ATOM 3152 C CA . SER B 1 192 ? -7.684 -32.094 -10.078 1 98.12 192 SER B CA 1
ATOM 3153 C C . SER B 1 192 ? -7.523 -31.5 -11.477 1 98.12 192 SER B C 1
ATOM 3155 O O . SER B 1 192 ? -7.199 -32.219 -12.422 1 98.12 192 SER B O 1
ATOM 3157 N N . ALA B 1 193 ? -7.754 -30.188 -11.578 1 98.56 193 ALA B N 1
ATOM 3158 C CA . ALA B 1 193 ? -7.613 -29.516 -12.867 1 98.56 193 ALA B CA 1
ATOM 3159 C C . ALA B 1 193 ? -6.141 -29.375 -13.25 1 98.56 193 ALA B C 1
ATOM 3161 O O . ALA B 1 193 ? -5.816 -29.188 -14.43 1 98.56 193 ALA B O 1
ATOM 3162 N N . GLY B 1 194 ? -5.281 -29.406 -12.234 1 98.44 194 GLY B N 1
ATOM 3163 C CA . GLY B 1 194 ? -3.857 -29.375 -12.539 1 98.44 194 GLY B CA 1
ATOM 3164 C C . GLY B 1 194 ? -3.131 -28.219 -11.898 1 98.44 194 GLY B C 1
ATOM 3165 O O . GLY B 1 194 ? -1.939 -28.016 -12.141 1 98.44 194 GLY B O 1
ATOM 3166 N N . ALA B 1 195 ? -3.801 -27.422 -11.102 1 98.81 195 ALA B N 1
ATOM 3167 C CA . ALA B 1 195 ? -3.135 -26.344 -10.383 1 98.81 195 ALA B CA 1
ATOM 3168 C C . ALA B 1 195 ? -2.166 -26.891 -9.336 1 98.81 195 ALA B C 1
ATOM 3170 O O . ALA B 1 195 ? -2.498 -27.828 -8.609 1 98.81 195 ALA B O 1
ATOM 3171 N N . ASN B 1 196 ? -0.961 -26.312 -9.305 1 98.75 196 ASN B N 1
ATOM 3172 C CA . ASN B 1 196 ? -0.01 -26.797 -8.312 1 98.75 196 ASN B CA 1
ATOM 3173 C C . ASN B 1 196 ? 0.418 -25.688 -7.355 1 98.75 196 ASN B C 1
ATOM 3175 O O . ASN B 1 196 ? 1.014 -25.969 -6.312 1 98.75 196 ASN B O 1
ATOM 3179 N N . CYS B 1 197 ? 0.199 -24.375 -7.629 1 98.88 197 CYS B N 1
ATOM 3180 C CA . CYS B 1 197 ? 0.413 -23.25 -6.734 1 98.88 197 CYS B CA 1
ATOM 3181 C C . CYS B 1 197 ? -0.915 -22.672 -6.262 1 98.88 197 CYS B C 1
ATOM 3183 O O . CYS B 1 197 ? -1.702 -22.172 -7.07 1 98.88 197 CYS B O 1
ATOM 3185 N N . ILE B 1 198 ? -1.162 -22.719 -4.949 1 98.94 198 ILE B N 1
ATOM 3186 C CA . ILE B 1 198 ? -2.482 -22.391 -4.422 1 98.94 198 ILE B CA 1
ATOM 3187 C C . ILE B 1 198 ? -2.395 -21.141 -3.557 1 98.94 198 ILE B C 1
ATOM 3189 O O . ILE B 1 198 ? -1.709 -21.125 -2.531 1 98.94 198 ILE B O 1
ATOM 3193 N N . VAL B 1 199 ? -3.051 -20.094 -3.963 1 98.94 199 VAL B N 1
ATOM 3194 C CA . VAL B 1 199 ? -3.162 -18.875 -3.168 1 98.94 199 VAL B CA 1
ATOM 3195 C C . VAL B 1 199 ? -4.465 -18.906 -2.373 1 98.94 199 VAL B C 1
ATOM 3197 O O . VAL B 1 199 ? -5.551 -19.031 -2.947 1 98.94 199 VAL B O 1
ATOM 3200 N N . ALA B 1 200 ? -4.363 -18.797 -1.124 1 98.69 200 ALA B N 1
ATOM 3201 C CA . ALA B 1 200 ? -5.531 -18.766 -0.246 1 98.69 200 ALA B CA 1
ATOM 3202 C C . ALA B 1 200 ? -5.352 -17.719 0.861 1 98.69 200 ALA B C 1
ATOM 3204 O O . ALA B 1 200 ? -4.277 -17.625 1.452 1 98.69 200 ALA B O 1
ATOM 3205 N N . GLY B 1 201 ? -6.363 -16.953 1.097 1 98.19 201 GLY B N 1
ATOM 3206 C CA . GLY B 1 201 ? -6.297 -15.906 2.104 1 98.19 201 GLY B CA 1
ATOM 3207 C C . GLY B 1 201 ? -7.18 -16.188 3.307 1 98.19 201 GLY B C 1
ATOM 3208 O O . GLY B 1 201 ? -6.758 -16.844 4.258 1 98.19 201 GLY B O 1
ATOM 3209 N N . SER B 1 202 ? -8.492 -15.82 3.164 1 97.69 202 SER B N 1
ATOM 3210 C CA . SER B 1 202 ? -9.43 -15.891 4.277 1 97.69 202 SER B CA 1
ATOM 3211 C C . SER B 1 202 ? -9.586 -17.312 4.789 1 97.69 202 SER B C 1
ATOM 3213 O O . SER B 1 202 ? -9.781 -17.531 5.988 1 97.69 202 SER B O 1
ATOM 3215 N N . SER B 1 203 ? -9.531 -18.312 3.91 1 98.06 203 SER B N 1
ATOM 3216 C CA . SER B 1 203 ? -9.695 -19.703 4.328 1 98.06 203 SER B CA 1
ATOM 3217 C C . SER B 1 203 ? -8.555 -20.156 5.23 1 98.06 203 SER B C 1
ATOM 3219 O O . SER B 1 203 ? -8.727 -21.047 6.062 1 98.06 203 SER B O 1
ATOM 3221 N N . ILE B 1 204 ? -7.375 -19.547 5.094 1 98.75 204 ILE B N 1
ATOM 3222 C CA . ILE B 1 204 ? -6.23 -19.906 5.93 1 98.75 204 ILE B CA 1
ATOM 3223 C C . ILE B 1 204 ? -6.227 -19.031 7.188 1 98.75 204 ILE B C 1
ATOM 3225 O O . ILE B 1 204 ? -6.258 -19.547 8.305 1 98.75 204 ILE B O 1
ATOM 3229 N N . PHE B 1 205 ? -6.281 -17.734 7.035 1 98.5 205 PHE B N 1
ATOM 3230 C CA . PHE B 1 205 ? -6.117 -16.797 8.141 1 98.5 205 PHE B CA 1
ATOM 3231 C C . PHE B 1 205 ? -7.352 -16.797 9.039 1 98.5 205 PHE B C 1
ATOM 3233 O O . PHE B 1 205 ? -7.277 -16.422 10.211 1 98.5 205 PHE B O 1
ATOM 3240 N N . GLY B 1 206 ? -8.477 -17.188 8.508 1 97.44 206 GLY B N 1
ATOM 3241 C CA . GLY B 1 206 ? -9.703 -17.234 9.289 1 97.44 206 GLY B CA 1
ATOM 3242 C C . GLY B 1 206 ? -9.93 -18.578 9.969 1 97.44 206 GLY B C 1
ATOM 3243 O O . GLY B 1 206 ? -10.875 -18.734 10.742 1 97.44 206 GLY B O 1
ATOM 3244 N N . ALA B 1 207 ? -9.094 -19.5 9.75 1 98.19 207 ALA B N 1
ATOM 3245 C CA . ALA B 1 207 ? -9.258 -20.844 10.297 1 98.19 207 ALA B CA 1
ATOM 3246 C C . ALA B 1 207 ? -8.773 -20.922 11.742 1 98.19 207 ALA B C 1
ATOM 3248 O O . ALA B 1 207 ? -7.84 -20.203 12.125 1 98.19 207 ALA B O 1
ATOM 3249 N N . ALA B 1 208 ? -9.359 -21.797 12.531 1 98.06 208 ALA B N 1
ATOM 3250 C CA . ALA B 1 208 ? -8.898 -22.062 13.891 1 98.06 208 ALA B CA 1
ATOM 3251 C C . ALA B 1 208 ? -7.492 -22.656 13.883 1 98.06 208 ALA B C 1
ATOM 3253 O O . ALA B 1 208 ? -6.688 -22.359 14.773 1 98.06 208 ALA B O 1
ATOM 3254 N N . GLU B 1 209 ? -7.25 -23.422 12.891 1 98.44 209 GLU B N 1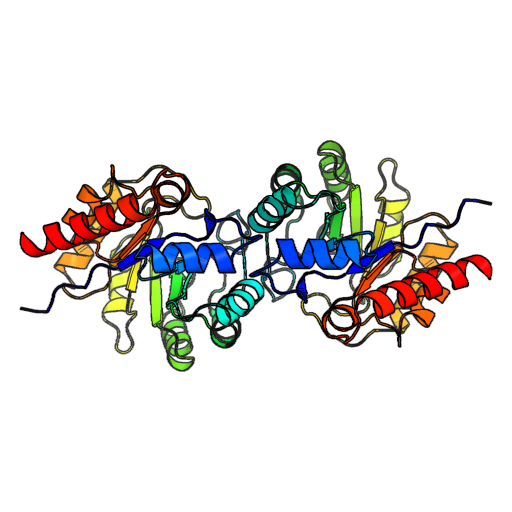
ATOM 3255 C CA . GLU B 1 209 ? -5.949 -24.062 12.719 1 98.44 209 GLU B CA 1
ATOM 3256 C C . GLU B 1 209 ? -5.418 -23.875 11.305 1 98.44 209 GLU B C 1
ATOM 3258 O O . GLU B 1 209 ? -5.473 -24.797 10.484 1 98.44 209 GLU B O 1
ATOM 3263 N N . PRO B 1 210 ? -4.805 -22.75 11.078 1 98.81 210 PRO B N 1
ATOM 3264 C CA . PRO B 1 210 ? -4.332 -22.438 9.727 1 98.81 210 PRO B CA 1
ATOM 3265 C C . PRO B 1 210 ? -3.369 -23.484 9.18 1 98.81 210 PRO B C 1
ATOM 3267 O O . PRO B 1 210 ? -3.377 -23.766 7.984 1 98.81 210 PRO B O 1
ATOM 3270 N N . GLY B 1 211 ? -2.529 -24.016 10.008 1 98.81 211 GLY B N 1
ATOM 3271 C CA . GLY B 1 211 ? -1.602 -25.062 9.578 1 98.81 211 GLY B CA 1
ATOM 3272 C C . GLY B 1 211 ? -2.291 -26.266 8.977 1 98.81 211 GLY B C 1
ATOM 3273 O O 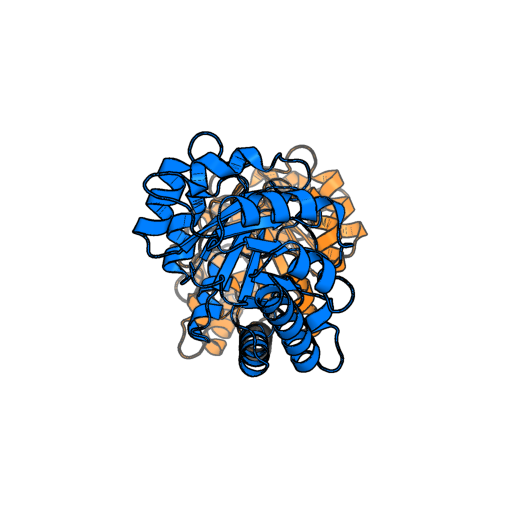. GLY B 1 211 ? -1.802 -26.844 8 1 98.81 211 GLY B O 1
ATOM 3274 N N . GLU B 1 212 ? -3.418 -26.656 9.57 1 98.75 212 GLU B N 1
ATOM 3275 C CA . GLU B 1 212 ? -4.184 -27.781 9.047 1 98.75 212 GLU B CA 1
ATOM 3276 C C . GLU B 1 212 ? -4.754 -27.469 7.664 1 98.75 212 GLU B C 1
ATOM 3278 O O . GLU B 1 212 ? -4.828 -28.344 6.805 1 98.75 212 GLU B O 1
ATOM 3283 N N . VAL B 1 213 ? -5.18 -26.25 7.527 1 98.88 213 VAL B N 1
ATOM 3284 C CA . VAL B 1 213 ? -5.703 -25.844 6.23 1 98.88 213 VAL B CA 1
ATOM 3285 C C . VAL B 1 213 ? -4.594 -25.906 5.184 1 98.88 213 VAL B C 1
ATOM 3287 O O . VAL B 1 213 ? -4.789 -26.469 4.102 1 98.88 213 VAL B O 1
ATOM 3290 N N . ILE B 1 214 ? -3.414 -25.359 5.512 1 98.94 214 ILE B N 1
ATOM 3291 C CA . ILE B 1 214 ? -2.275 -25.375 4.602 1 98.94 214 ILE B CA 1
ATOM 3292 C C . ILE B 1 214 ? -1.941 -26.812 4.223 1 98.94 214 ILE B C 1
ATOM 3294 O O . ILE B 1 214 ? -1.754 -27.125 3.043 1 98.94 214 ILE B O 1
ATOM 3298 N N . SER B 1 215 ? -1.927 -27.688 5.164 1 98.81 215 SER B N 1
ATOM 3299 C CA . SER B 1 215 ? -1.628 -29.109 4.938 1 98.81 215 SER B CA 1
ATOM 3300 C C . SER B 1 215 ? -2.676 -29.75 4.043 1 98.81 215 SER B C 1
ATOM 3302 O O . SER B 1 215 ? -2.338 -30.547 3.158 1 98.81 215 SER B O 1
ATOM 3304 N N . ALA B 1 216 ? -3.926 -29.438 4.293 1 98.75 216 ALA B N 1
ATOM 3305 C CA . ALA B 1 216 ? -5.008 -30 3.492 1 98.75 216 ALA B CA 1
ATOM 3306 C C . ALA B 1 216 ? -4.891 -29.578 2.033 1 98.75 216 ALA B C 1
ATOM 3308 O O . ALA B 1 216 ? -5.109 -30.391 1.124 1 98.75 216 ALA B O 1
ATOM 3309 N N . LEU B 1 217 ? -4.617 -28.359 1.838 1 98.88 217 LEU B N 1
ATOM 3310 C CA . LEU B 1 217 ? -4.434 -27.844 0.482 1 98.88 217 LEU B CA 1
ATOM 3311 C C . LEU B 1 217 ? -3.285 -28.562 -0.217 1 98.88 217 LEU B C 1
ATOM 3313 O O . LEU B 1 217 ? -3.422 -29 -1.363 1 98.88 217 LEU B O 1
ATOM 3317 N N . ARG B 1 218 ? -2.158 -28.672 0.498 1 98.75 218 ARG B N 1
ATOM 3318 C CA . ARG B 1 218 ? -0.99 -29.344 -0.048 1 98.75 218 ARG B CA 1
ATOM 3319 C C . ARG B 1 218 ? -1.318 -30.797 -0.406 1 98.75 218 ARG B C 1
ATOM 3321 O O . ARG B 1 218 ? -0.974 -31.266 -1.492 1 98.75 218 ARG B O 1
ATOM 3328 N N . LYS B 1 219 ? -1.96 -31.516 0.444 1 98.5 219 LYS B N 1
ATOM 3329 C CA . LYS B 1 219 ? -2.271 -32.938 0.25 1 98.5 219 LYS B CA 1
ATOM 3330 C C . LYS B 1 219 ? -3.162 -33.125 -0.973 1 98.5 219 LYS B C 1
ATOM 3332 O O . LYS B 1 219 ? -3.004 -34.094 -1.706 1 98.5 219 LYS B O 1
ATOM 3337 N N . SER B 1 220 ? -4.117 -32.219 -1.082 1 98.5 220 SER B N 1
ATOM 3338 C CA . SER B 1 220 ? -5 -32.312 -2.238 1 98.5 220 SER B CA 1
ATOM 3339 C C . SER B 1 220 ? -4.219 -32.188 -3.543 1 98.5 220 SER B C 1
ATOM 3341 O O . SER B 1 220 ? -4.438 -32.969 -4.477 1 98.5 220 SER B O 1
ATOM 3343 N N . VAL B 1 221 ? -3.307 -31.234 -3.621 1 98.38 221 VAL B N 1
ATOM 3344 C CA . VAL B 1 221 ? -2.502 -31.031 -4.82 1 98.38 221 VAL B CA 1
ATOM 3345 C C . VAL B 1 221 ? -1.621 -32.25 -5.07 1 98.38 221 VAL B C 1
ATOM 3347 O O . VAL B 1 221 ? -1.599 -32.781 -6.18 1 98.38 221 VAL B O 1
ATOM 3350 N N . GLU B 1 222 ? -0.948 -32.75 -4.043 1 97.5 222 GLU B N 1
ATOM 3351 C CA . GLU B 1 222 ? -0.051 -33.875 -4.168 1 97.5 222 GLU B CA 1
ATOM 3352 C C . GLU B 1 222 ? -0.82 -35.156 -4.527 1 97.5 222 GLU B C 1
ATOM 3354 O O . GLU B 1 222 ? -0.343 -35.969 -5.316 1 97.5 222 GLU B O 1
ATOM 3359 N N . GLY B 1 223 ? -1.974 -35.281 -3.961 1 95.88 223 GLY B N 1
ATOM 3360 C CA . GLY B 1 223 ? -2.811 -36.438 -4.266 1 95.88 223 GLY B CA 1
ATOM 3361 C C . GLY B 1 223 ? -3.262 -36.469 -5.715 1 95.88 223 GLY B C 1
ATOM 3362 O O . GLY B 1 223 ? -3.357 -37.531 -6.305 1 95.88 223 GLY B O 1
ATOM 3363 N N . SER B 1 224 ? -3.6 -35.375 -6.23 1 93.81 224 SER B N 1
ATOM 3364 C CA . SER B 1 224 ? -4.059 -35.312 -7.613 1 93.81 224 SER B CA 1
ATOM 3365 C C . SER B 1 224 ? -2.928 -35.625 -8.586 1 93.81 224 SER B C 1
ATOM 3367 O O . SER B 1 224 ? -3.172 -36.094 -9.695 1 93.81 224 SER B O 1
ATOM 3369 N N . GLN B 1 225 ? -1.695 -35.312 -8.25 1 89.38 225 GLN B N 1
ATOM 3370 C CA . GLN B 1 225 ? -0.541 -35.531 -9.109 1 89.38 225 GLN B CA 1
ATOM 3371 C C . GLN B 1 225 ? -0.182 -37.031 -9.156 1 89.38 225 GLN B C 1
ATOM 3373 O O . GLN B 1 225 ? 0.375 -37.5 -10.148 1 89.38 225 GLN B O 1
ATOM 3378 N N . ASN B 1 226 ? -0.463 -37.688 -8.117 1 83.12 226 ASN B N 1
ATOM 3379 C CA . ASN B 1 226 ? -0.205 -39.125 -8.062 1 83.12 226 ASN B CA 1
ATOM 3380 C C . ASN B 1 226 ? -1.232 -39.906 -8.875 1 83.12 226 ASN B C 1
ATOM 3382 O O . ASN B 1 226 ? -0.968 -41.062 -9.297 1 83.12 226 ASN B O 1
ATOM 3386 N N . LYS B 1 227 ? -2.404 -39.438 -9.07 1 76.12 227 LYS B N 1
ATOM 3387 C CA . LYS B 1 227 ? -3.467 -40.094 -9.812 1 76.12 227 LYS B CA 1
ATOM 3388 C C . LYS B 1 227 ? -3.324 -39.875 -11.312 1 76.12 227 LYS B C 1
ATOM 3390 O O . LYS B 1 227 ? -3.924 -40.562 -12.117 1 76.12 227 LYS B O 1
ATOM 3395 N N . SER B 1 228 ? -2.707 -38.906 -11.734 1 63.34 228 SER B N 1
ATOM 3396 C CA . SER B 1 228 ? -2.549 -38.625 -13.156 1 63.34 228 SER B CA 1
ATOM 3397 C C . SER B 1 228 ? -1.379 -39.375 -13.75 1 63.34 228 SER B C 1
ATOM 3399 O O . SER B 1 228 ? -0.402 -39.688 -13.055 1 63.34 228 SER B O 1
#

Foldseek 3Di:
DPPFAAFAEEEECQQPDLVPSLVVVVVCVVLPHQAHEYEAACCPLANDHDDALVSLLVNVVRDPHAYAYEDSYQDLQVRLVSNLVSPHAADEYECVRCLPPVVVSLVSNVVSNHQYEYEYALVDDLVSQVCQCVDPRHHQEYEYEQDGPHDADAAGNLVSLVSLLVCCVVPVHGAYEYDHRDWLVCLLSNLLSRHRYYYHYCNQVVDPRNSVGSVSSSCSNVVNVVVD/DQPFAAFAEEEECQQPDLVPSLVVVVVCVVLPHQAHEYEAACCPLANDHDDALVSLLVNVVRDPHAYHYEDSYQDLQVRLVSNLVSPHAADEYECVRCLPPVVVSLVSNVVSNHQYEYEYALVDDLVSQVCQCVDPRHHQEYEYEQDGPHDAPAAGNLVSLVSLLVCCVVPVHGAYEYDHRDWLVCLLSNLLSRHRYYYHYCNQSVDPRNSVGSVSSSCSNVVNVVVD

InterPro domains:
  IPR000056 Ribulose-phosphate 3-epimerase-like [PF00834] (8-205)
  IPR000056 Ribulose-phosphate 3-epimerase-like [PS01085] (36-50)
  IPR000056 Ribulose-phosphate 3-epimerase-like [PS01086] (142-164)
  IPR000056 Ribulose-phosphate 3-epimerase-like [PTHR11749] (7-226)
  IPR000056 Ribulose-phosphate 3-epimerase-like [cd00429] (8-218)
  IPR011060 Ribulose-phosphate binding barrel [SSF51366] (8-222)
  IPR013785 Aldolase-type TIM barrel [G3DSA:3.20.20.70] (1-228)
  IPR026019 Ribulose-phosphate 3-epimerase [MF_02227] (6-220)
  IPR026019 Ribulose-phosphate 3-epimerase [PIRSF001461] (6-226)
  IPR026019 Ribulose-phosphate 3-epimerase [TIGR01163] (8-218)

Secondary structure (DSSP, 8-state):
--PPPPPEEEEBGGGS-GGGHHHHHHHHHHTT-SEEEEEEEBSSSSS-B-B-HHHHHHHHTT--SEEEEEEE-S-GGGGHHHHHHHT-SEEEEEGGGTTTTHHHHHHHHHHTT-EEEEEE-TTS-GGGGHHHHHSSS--SEEEEESS-TT-SSPPP-GGGHHHHHHHHHH-TT-EEEEESS-STTTHHHHHHHT--EEEESHHHHTSS-HHHHHHHHHHHHHHHHHH-/--PPPPPEEEEBGGGS-GGGHHHHHHHHHHTT-SEEEEEEEBSSSSS-B-B-HHHHHHHHTT--SEEEEEEE-S-GGGGHHHHHHHT-SEEEEEGGGTTTTHHHHHHHHHHTT-EEEEEE-TTS-GGGGHHHHHSSS--SEEEEESS-TT-SSPPP-GGGHHHHHHHHHH-TT-EEEEESS-STTTHHHHHHHT--EEEESHHHHTSS-HHHHHHHHHHHHHHHHHH-

Solvent-accessible surface area (backbone atoms only — not comparable to full-atom values): 22701 Å² total; per-residue (Å²): 123,83,66,69,45,69,65,33,41,17,45,29,51,80,54,49,54,41,18,39,31,36,60,50,51,51,51,43,46,75,42,62,38,57,32,40,24,39,65,28,28,33,39,69,63,21,78,39,37,33,39,25,36,61,44,46,32,32,32,41,78,67,49,84,67,45,31,38,32,38,40,41,43,63,59,60,74,77,43,45,63,52,31,41,76,20,56,46,36,29,45,26,36,42,46,90,64,30,77,90,48,45,68,63,45,39,50,54,30,45,74,60,68,26,45,31,25,38,26,42,54,67,87,51,66,64,73,75,53,48,64,45,56,68,36,95,73,41,45,62,30,41,33,43,28,19,31,72,81,60,64,82,80,47,69,54,42,74,78,46,37,58,47,38,33,53,47,31,73,76,38,65,56,54,42,26,29,37,39,41,42,33,35,88,89,41,34,55,64,44,16,65,29,48,33,25,29,44,31,26,28,51,54,31,69,67,38,96,51,35,42,58,45,50,48,51,47,44,48,37,26,52,52,37,60,70,74,100,123,82,65,70,45,69,65,34,41,18,45,28,50,81,54,48,51,40,17,40,31,37,61,50,50,51,50,42,44,74,41,64,36,59,32,41,23,39,63,28,28,34,40,69,63,22,79,40,36,32,38,24,37,62,44,46,33,33,35,41,78,67,49,86,66,44,32,39,31,39,40,42,42,61,59,60,74,77,44,47,63,53,30,41,75,20,55,46,37,30,44,24,35,44,45,92,63,30,75,90,46,43,68,63,44,40,50,54,31,44,74,60,69,26,45,31,25,38,25,42,52,68,89,48,65,64,72,73,51,48,62,45,57,68,37,96,74,41,45,62,30,40,35,44,28,20,32,75,81,60,65,83,80,44,69,53,41,72,76,47,37,58,47,39,33,54,46,31,73,76,37,65,54,54,42,27,29,40,40,40,42,34,35,86,90,40,33,56,63,42,16,66,30,48,34,24,29,44,29,25,26,50,55,31,68,68,39,96,52,34,40,58,44,50,48,50,45,44,49,38,27,52,52,38,59,72,72,101